Protein AF-A0AAW1TSX9-F1 (afdb_monomer_lite)

Foldseek 3Di:
DDPDDDDDPPVVVVVVVVVVVVVVVVVVVVVVVVVVVVVVVVVVVVLVPDPVSVVVVVQVVLCVQQNHPPPDDPVRSVVSVVVVVVVVVVVVVVVVVVVVVVVVVVVVVVVVVVVVVVVVVVVCCCVVPVVVVVVVVVVVVVVVVVVVVVVVLVVVLVVLVVVVVVVVVVVVVVVVVVVVVVVVVVVVVVVVVVVVVVVVVVVVVVVVVVVVVVVVVVVVVVVVVVVVVVVVVVVVVVVVVVVVVVVVVCVVVPVDDDDDDDDDDDDDDDDDDDDDDDDDDDDDDVVVVVVVVVVVLCVVLVPPDPVVSVVSVVVVVVVVVVVVVVVVVVVVVVVVVVVVVVVVVVVVVVVVVVVVVVVVVVVVVVVVVVVVVVVVVVVVVVVVVVVVVVVVLVVVLVVLVVVLVCLVDVPDDDDDDVVVSVVVNVVSVVVNVVSVPPDPDPPPDDPPDPDPLPPDPPVVSVSPVPDDDPPPDDDDDDPDDDDPPPDPPPVRVVVVVVVVVVVVVVVPPPPDDDDDDD

pLDDT: mean 78.04, std 20.63, range [27.72, 98.5]

Secondary structure (DSSP, 8-state):
------PPPHHHHHHHHHHHHHHHHHHHHHHHHHHHHHHHHHHHHHHHH-HHHHHHHHHHHHHHHHS--TTS-HHHHHHHHHHHHHHHHHHHHHHHHHHHHHHHHHHHHHHHHHHHHHHHHHHHHIIIIIHHHHHHHHHHHHHHHHHHHHHHHHHHHHHHHHHHHHHHHHHHHHHHHHHHHHHHHHHHHHHHHHHHHHHHHHHHHHHHHHHHHHHHHHHHHHHHHHHHHHHHHHHHHHHHHHHHHHHHHHHHH-SS-----------------------------HHHHHHHHHHHHHHHHT-SSHHHHHHHHHHHHHHHHHHHHHHHHHHHHHHHHHHHHHHHHHHHHHHHHHHHHHHHHHHHHHHHHHHHHHHHHHHHHHHHHHHHHHHHHHHHHHHHHHHHHHHH--SS---S-HHHHHHHHHHHHHHHHHHH-S--------------GGGS-HHHHHHHTTSPP---------S-------PPPHHHHHHHHHHHHHHHHGGG----PPPPP-

Radius of gyration: 81.29 Å; chains: 1; bounding box: 162×126×247 Å

Organism: NCBI:txid420089

Structure (mmCIF, N/CA/C/O backbone):
data_AF-A0AAW1TSX9-F1
#
_entry.id   AF-A0AAW1TSX9-F1
#
loop_
_atom_site.group_PDB
_atom_site.id
_atom_site.type_symbol
_atom_site.label_atom_id
_atom_site.label_alt_id
_atom_site.label_comp_id
_atom_site.label_asym_id
_atom_site.label_entity_id
_atom_site.label_seq_id
_atom_site.pdbx_PDB_ins_code
_atom_site.Cartn_x
_atom_site.Cartn_y
_atom_site.Cartn_z
_atom_site.occupancy
_atom_site.B_iso_or_equiv
_atom_site.auth_seq_id
_atom_site.auth_comp_id
_atom_site.auth_asym_id
_atom_site.auth_atom_id
_atom_site.pdbx_PDB_model_num
ATOM 1 N N . MET A 1 1 ? -11.977 14.964 -126.452 1.00 47.31 1 MET A N 1
ATOM 2 C CA . MET A 1 1 ? -11.353 14.304 -127.616 1.00 47.31 1 MET A CA 1
ATOM 3 C C . MET A 1 1 ? -9.961 14.885 -127.794 1.00 47.31 1 MET A C 1
ATOM 5 O O . MET A 1 1 ? -9.863 16.096 -127.912 1.00 47.31 1 MET A O 1
ATOM 9 N N . TYR A 1 2 ? -8.956 14.005 -127.792 1.00 40.38 2 TYR A N 1
ATOM 10 C CA . TYR A 1 2 ? -7.554 14.206 -128.182 1.00 40.38 2 TYR A CA 1
ATOM 11 C C . TYR A 1 2 ? -6.726 15.234 -127.390 1.00 40.38 2 TYR A C 1
ATOM 13 O O . TYR A 1 2 ? -6.678 16.413 -127.726 1.00 40.38 2 TYR A O 1
ATOM 21 N N . GLU A 1 3 ? -5.982 14.737 -126.390 1.00 46.03 3 GLU A N 1
ATOM 22 C CA . GLU A 1 3 ? -4.693 15.325 -126.006 1.00 46.03 3 GLU A CA 1
ATOM 23 C C . GLU A 1 3 ? -3.787 15.299 -127.240 1.00 46.03 3 GLU A C 1
ATOM 25 O O . GLU A 1 3 ? -3.308 14.254 -127.685 1.00 46.03 3 GLU A O 1
ATOM 30 N N . ILE A 1 4 ? -3.629 16.470 -127.848 1.00 45.50 4 ILE A N 1
ATOM 31 C CA . ILE A 1 4 ? -2.701 16.697 -128.945 1.00 45.50 4 ILE A CA 1
ATOM 32 C C . ILE A 1 4 ? -1.295 16.589 -128.355 1.00 45.50 4 ILE A C 1
ATOM 34 O O . ILE A 1 4 ? -0.841 17.465 -127.621 1.00 45.50 4 ILE A O 1
ATOM 38 N N . VAL A 1 5 ? -0.627 15.480 -128.675 1.00 52.81 5 VAL A N 1
ATOM 39 C CA . VAL A 1 5 ? 0.797 15.242 -128.433 1.00 52.81 5 VAL A CA 1
ATOM 40 C C . VAL A 1 5 ? 1.583 16.402 -129.044 1.00 52.81 5 VAL A C 1
ATOM 42 O O . VAL A 1 5 ? 1.696 16.536 -130.263 1.00 52.81 5 VAL A O 1
ATOM 45 N N . SER A 1 6 ? 2.082 17.269 -128.166 1.00 47.72 6 SER A N 1
ATOM 46 C CA . SER A 1 6 ? 2.970 18.381 -128.486 1.00 47.72 6 SER A CA 1
ATOM 47 C C . SER A 1 6 ? 4.222 17.849 -129.189 1.00 47.72 6 SER A C 1
ATOM 49 O O . SER A 1 6 ? 5.030 17.133 -128.595 1.00 47.72 6 SER A O 1
ATOM 51 N N . LEU A 1 7 ? 4.366 18.166 -130.479 1.00 53.38 7 LEU A N 1
ATOM 52 C CA . LEU A 1 7 ? 5.596 17.922 -131.225 1.00 53.38 7 LEU A CA 1
ATOM 53 C C . LEU A 1 7 ? 6.736 18.738 -130.592 1.00 53.38 7 LEU A C 1
ATOM 55 O O . LEU A 1 7 ? 6.620 19.962 -130.504 1.00 53.38 7 LEU A O 1
ATOM 59 N N . PRO A 1 8 ? 7.859 18.107 -130.206 1.00 55.44 8 PRO A N 1
ATOM 60 C CA . PRO A 1 8 ? 8.970 18.815 -129.592 1.00 55.44 8 PRO A CA 1
ATOM 61 C C . PRO A 1 8 ? 9.571 19.832 -130.570 1.00 55.44 8 PRO A C 1
ATOM 63 O O . PRO A 1 8 ? 9.953 19.505 -131.699 1.00 55.44 8 PRO A O 1
ATOM 66 N N . HIS A 1 9 ? 9.647 21.086 -130.122 1.00 54.00 9 HIS A N 1
ATOM 67 C CA . HIS A 1 9 ? 10.232 22.206 -130.852 1.00 54.00 9 HIS A CA 1
ATOM 68 C C . HIS A 1 9 ? 11.689 21.909 -131.266 1.00 54.00 9 HIS A C 1
ATOM 70 O O . HIS A 1 9 ? 12.413 21.176 -130.595 1.00 54.00 9 HIS A O 1
ATOM 76 N N . LYS A 1 10 ? 12.145 22.516 -132.372 1.00 61.00 10 LYS A N 1
ATOM 77 C CA . LYS A 1 10 ? 13.435 22.283 -133.069 1.00 61.00 10 LYS A CA 1
ATOM 78 C C . LYS A 1 10 ? 14.688 22.226 -132.164 1.00 61.00 10 LYS A C 1
ATOM 80 O O . LYS A 1 10 ? 15.669 21.595 -132.543 1.00 61.00 10 LYS A O 1
ATOM 85 N N . GLY A 1 11 ? 14.650 22.839 -130.978 1.00 68.25 11 GLY A N 1
ATOM 86 C CA . GLY A 1 11 ? 15.717 22.771 -129.972 1.00 68.25 11 GLY A CA 1
ATOM 87 C C . GLY A 1 11 ? 15.857 21.412 -129.268 1.00 68.25 11 GLY A C 1
ATOM 88 O O . GLY A 1 11 ? 16.977 20.957 -129.065 1.00 68.25 11 GLY A O 1
ATOM 89 N N . GLN A 1 12 ? 14.757 20.710 -128.969 1.00 67.88 12 GLN A N 1
ATOM 90 C CA . GLN A 1 12 ? 14.798 19.429 -128.238 1.00 67.88 12 GLN A CA 1
ATOM 91 C C . GLN A 1 12 ? 15.429 18.294 -129.054 1.00 67.88 12 GLN A C 1
ATOM 93 O O . GLN A 1 12 ? 16.155 17.472 -128.507 1.00 67.88 12 GLN A O 1
ATOM 98 N N . ARG A 1 13 ? 15.224 18.270 -130.379 1.00 73.25 13 ARG A N 1
ATOM 99 C CA . ARG A 1 13 ? 15.882 17.282 -131.255 1.00 73.25 13 ARG A CA 1
ATOM 100 C C . ARG A 1 13 ? 17.396 17.468 -131.325 1.00 73.25 13 ARG A C 1
ATOM 102 O O . ARG A 1 13 ? 18.113 16.487 -131.479 1.00 73.25 13 ARG A O 1
ATOM 109 N N . LYS A 1 14 ? 17.872 18.714 -131.236 1.00 77.38 14 LYS A N 1
ATOM 110 C CA . LYS A 1 14 ? 19.305 19.012 -131.268 1.00 77.38 14 LYS A CA 1
ATOM 111 C C . LYS A 1 14 ? 19.983 18.599 -129.959 1.00 77.38 14 LYS A C 1
ATOM 113 O O . LYS A 1 14 ? 21.019 17.953 -130.023 1.00 77.38 14 LYS A O 1
ATOM 118 N N . ALA A 1 15 ? 19.347 18.880 -128.820 1.00 77.69 15 ALA A N 1
ATOM 119 C CA . ALA A 1 15 ? 19.836 18.457 -127.507 1.00 77.69 15 ALA A CA 1
ATOM 120 C C . ALA A 1 15 ? 19.962 16.926 -127.403 1.00 77.69 15 ALA A C 1
ATOM 122 O O . ALA A 1 15 ? 21.032 16.429 -127.090 1.00 77.69 15 ALA A O 1
ATOM 123 N N . LEU A 1 16 ? 18.926 16.170 -127.797 1.00 80.38 16 LEU A N 1
ATOM 124 C CA . LEU A 1 16 ? 18.980 14.700 -127.764 1.00 80.38 16 LEU A CA 1
ATOM 125 C C . LEU A 1 16 ? 20.085 14.114 -128.659 1.00 80.38 16 LEU A C 1
ATOM 127 O O . LEU A 1 16 ? 20.681 13.098 -128.319 1.00 80.38 16 LEU A O 1
ATOM 131 N N . PHE A 1 17 ? 20.362 14.731 -129.812 1.00 83.44 17 PHE A N 1
ATOM 132 C CA . PHE A 1 17 ? 21.448 14.275 -130.679 1.00 83.44 17 PHE A CA 1
ATOM 133 C C . PHE A 1 17 ? 22.825 14.573 -130.077 1.00 83.44 17 PHE A C 1
ATOM 135 O O . PHE A 1 17 ? 23.704 13.717 -130.147 1.00 83.44 17 PHE A O 1
ATOM 142 N N . GLU A 1 18 ? 23.004 15.758 -129.485 1.00 84.12 18 GLU A N 1
ATOM 143 C CA . GLU A 1 18 ? 24.233 16.126 -128.772 1.00 84.12 18 GLU A CA 1
ATOM 144 C C . GLU A 1 18 ? 24.478 15.200 -127.571 1.00 84.12 18 GLU A C 1
ATOM 146 O O . GLU A 1 18 ? 25.599 14.716 -127.417 1.00 84.12 18 GLU A O 1
ATOM 151 N N . ASP A 1 19 ? 23.437 14.852 -126.809 1.00 81.75 19 ASP A N 1
ATOM 152 C CA . ASP A 1 19 ? 23.527 13.895 -125.700 1.00 81.75 19 ASP A CA 1
ATOM 153 C C . ASP A 1 19 ? 23.938 12.494 -126.190 1.00 81.75 19 ASP A C 1
ATOM 155 O O . ASP A 1 19 ? 24.867 11.898 -125.647 1.00 81.75 19 ASP A O 1
ATOM 159 N N . CYS A 1 20 ? 23.337 11.983 -127.274 1.00 84.69 20 CYS A N 1
ATOM 160 C CA . CYS A 1 20 ? 23.732 10.690 -127.851 1.00 84.69 20 CYS A CA 1
ATOM 161 C C . CYS A 1 20 ? 25.162 10.688 -128.429 1.00 84.69 20 CYS A C 1
ATOM 163 O O . CYS A 1 20 ? 25.850 9.664 -128.394 1.00 84.69 20 CYS A O 1
ATOM 165 N N . GLU A 1 21 ? 25.621 11.802 -129.008 1.00 86.12 21 GLU A N 1
ATOM 166 C CA . GLU A 1 21 ? 27.004 11.969 -129.483 1.00 86.12 21 GLU A CA 1
ATOM 167 C C . GLU A 1 21 ? 27.995 11.990 -128.312 1.00 86.12 21 GLU A C 1
ATOM 169 O O . GLU A 1 21 ? 29.041 11.337 -128.380 1.00 86.12 21 GLU A O 1
ATOM 174 N N . ALA A 1 22 ? 27.654 12.706 -127.237 1.00 86.19 22 ALA A N 1
ATOM 175 C CA . ALA A 1 22 ? 28.446 12.768 -126.017 1.00 86.19 22 ALA A CA 1
ATOM 176 C C . ALA A 1 22 ? 28.540 11.391 -125.344 1.00 86.19 22 ALA A C 1
ATOM 178 O O . ALA A 1 22 ? 29.639 10.953 -125.006 1.00 86.19 22 ALA A O 1
ATOM 179 N N . GLU A 1 23 ? 27.426 10.665 -125.240 1.00 87.12 23 GLU A N 1
ATOM 180 C CA . GLU A 1 23 ? 27.381 9.317 -124.668 1.00 87.12 23 GLU A CA 1
ATOM 181 C C . GLU A 1 23 ? 28.202 8.319 -125.500 1.00 87.12 23 GLU A C 1
ATOM 183 O O . GLU A 1 23 ? 28.968 7.520 -124.961 1.00 87.12 23 GLU A O 1
ATOM 188 N N . ARG A 1 24 ? 28.153 8.411 -126.836 1.00 87.50 24 ARG A N 1
ATOM 189 C CA . ARG A 1 24 ? 28.994 7.573 -127.706 1.00 87.50 24 ARG A CA 1
ATOM 190 C C . ARG A 1 24 ? 30.485 7.854 -127.510 1.00 87.50 24 ARG A C 1
ATOM 192 O O . ARG A 1 24 ? 31.274 6.909 -127.483 1.00 87.50 24 ARG A O 1
ATOM 199 N N . LYS A 1 25 ? 30.881 9.126 -127.389 1.00 88.81 25 LYS A N 1
ATOM 200 C CA . LYS A 1 25 ? 32.280 9.501 -127.117 1.00 88.81 25 LYS A CA 1
ATOM 201 C C . LYS A 1 25 ? 32.730 9.002 -125.744 1.00 88.81 25 LYS A C 1
ATOM 203 O O . LYS A 1 25 ? 33.789 8.384 -125.669 1.00 88.81 25 LYS A O 1
ATOM 208 N N . ALA A 1 26 ? 31.899 9.157 -124.712 1.00 88.81 26 ALA A N 1
ATOM 209 C CA . ALA A 1 26 ? 32.169 8.633 -123.374 1.00 88.81 26 ALA A CA 1
ATOM 210 C C . ALA A 1 26 ? 32.378 7.107 -123.386 1.00 88.81 26 ALA A C 1
ATOM 212 O O . ALA A 1 26 ? 33.369 6.618 -122.846 1.00 88.81 26 ALA A O 1
ATOM 213 N N . ASN A 1 27 ? 31.528 6.365 -124.102 1.00 89.25 27 ASN A N 1
ATOM 214 C CA . ASN A 1 27 ? 31.657 4.910 -124.225 1.00 89.25 27 ASN A CA 1
ATOM 215 C C . ASN A 1 27 ? 32.949 4.489 -124.952 1.00 89.25 27 ASN A C 1
ATOM 217 O O . ASN A 1 27 ? 33.590 3.510 -124.574 1.00 89.25 27 ASN A O 1
ATOM 221 N N . ILE A 1 28 ? 33.370 5.220 -125.992 1.00 91.94 28 ILE A N 1
ATOM 222 C CA . ILE A 1 28 ? 34.638 4.946 -126.695 1.00 91.94 28 ILE A CA 1
ATOM 223 C C . ILE A 1 28 ? 35.838 5.197 -125.772 1.00 91.94 28 ILE A C 1
ATOM 225 O O . ILE A 1 28 ? 36.787 4.406 -125.758 1.00 91.94 28 ILE A O 1
ATOM 229 N N . GLU A 1 29 ? 35.801 6.276 -124.991 1.00 91.56 29 GLU A N 1
ATOM 230 C CA . GLU A 1 29 ? 36.834 6.581 -124.000 1.00 91.56 29 GLU A CA 1
ATOM 231 C C . GLU A 1 29 ? 36.897 5.520 -122.895 1.00 91.56 29 GLU A C 1
ATOM 233 O O . GLU A 1 29 ? 37.992 5.093 -122.522 1.00 91.56 29 GLU A O 1
ATOM 238 N N . GLU A 1 30 ? 35.749 5.036 -122.417 1.00 92.44 30 GLU A N 1
ATOM 239 C CA . GLU A 1 30 ? 35.667 3.974 -121.412 1.00 92.44 30 GLU A CA 1
ATOM 240 C C . GLU A 1 30 ? 36.231 2.648 -121.935 1.00 92.44 30 GLU A C 1
ATOM 242 O O . GLU A 1 30 ? 37.080 2.038 -121.285 1.00 92.44 30 GLU A O 1
ATOM 247 N N . ILE A 1 31 ? 35.881 2.247 -123.162 1.00 90.81 31 ILE A N 1
ATOM 248 C CA . ILE A 1 31 ? 36.465 1.059 -123.806 1.00 90.81 31 ILE A CA 1
ATOM 249 C C . ILE A 1 31 ? 37.990 1.200 -123.945 1.00 90.81 31 ILE A C 1
ATOM 251 O O . ILE A 1 31 ? 38.724 0.224 -123.777 1.00 90.81 31 ILE A O 1
ATOM 255 N N . SER A 1 32 ? 38.492 2.401 -124.245 1.00 89.38 32 SER A N 1
ATOM 256 C CA . SER A 1 32 ? 39.934 2.662 -124.342 1.00 89.38 32 SER A CA 1
ATOM 257 C C . SER A 1 32 ? 40.638 2.547 -122.985 1.00 89.38 32 SER A C 1
ATOM 259 O O . SER A 1 32 ? 41.716 1.954 -122.904 1.00 89.38 32 SER A O 1
ATOM 261 N N . LYS A 1 33 ? 40.017 3.041 -121.904 1.00 92.06 33 LYS A N 1
ATOM 262 C CA . LYS A 1 33 ? 40.515 2.862 -120.529 1.00 92.06 33 LYS A CA 1
ATOM 263 C C . LYS A 1 33 ? 40.546 1.388 -120.131 1.00 92.06 33 LYS A C 1
ATOM 265 O O . LYS A 1 33 ? 41.601 0.901 -119.737 1.00 92.06 33 LYS A O 1
ATOM 270 N N . LEU A 1 34 ? 39.446 0.662 -120.342 1.00 92.19 34 LEU A N 1
ATOM 271 C CA . LEU A 1 34 ? 39.353 -0.763 -120.015 1.00 92.19 34 LEU A CA 1
ATOM 272 C C . LEU A 1 34 ? 40.391 -1.601 -120.773 1.00 92.19 34 LEU A C 1
ATOM 274 O O . LEU A 1 34 ? 40.961 -2.534 -120.214 1.00 92.19 34 LEU A O 1
ATOM 278 N N . LYS A 1 35 ? 40.692 -1.265 -122.035 1.00 91.81 35 LYS A N 1
ATOM 279 C CA . LYS A 1 35 ? 41.758 -1.939 -122.794 1.00 91.81 35 LYS A CA 1
ATOM 280 C C . LYS A 1 35 ? 43.146 -1.716 -122.188 1.00 91.81 35 LYS A C 1
ATOM 282 O O . LYS A 1 35 ? 43.913 -2.673 -122.142 1.00 91.81 35 LYS A O 1
ATOM 287 N N . LYS A 1 36 ? 43.456 -0.500 -121.719 1.00 93.00 36 LYS A N 1
ATOM 288 C CA . LYS A 1 36 ? 44.732 -0.197 -121.042 1.00 93.00 36 LYS A CA 1
ATOM 289 C C . LYS A 1 36 ? 44.860 -0.937 -119.711 1.00 93.00 36 LYS A C 1
ATOM 291 O O . LYS A 1 36 ? 45.875 -1.576 -119.463 1.00 93.00 36 LYS A O 1
ATOM 296 N N . GLU A 1 37 ? 43.806 -0.941 -118.900 1.00 93.44 37 GLU A N 1
ATOM 297 C CA . GLU A 1 37 ? 43.804 -1.690 -117.636 1.00 93.44 37 GLU A CA 1
ATOM 298 C C . GLU A 1 37 ? 44.013 -3.194 -117.865 1.00 93.44 37 GLU A C 1
ATOM 300 O O . GLU A 1 37 ? 44.774 -3.837 -117.144 1.00 93.44 37 GLU A O 1
ATOM 305 N N . ASN A 1 38 ? 43.404 -3.759 -118.913 1.00 87.62 38 ASN A N 1
ATOM 306 C CA . ASN A 1 38 ? 43.604 -5.166 -119.259 1.00 87.62 38 ASN A CA 1
ATOM 307 C C . ASN A 1 38 ? 45.055 -5.462 -119.675 1.00 87.62 38 ASN A C 1
ATOM 309 O O . ASN A 1 38 ? 45.604 -6.493 -119.290 1.00 87.62 38 ASN A O 1
ATOM 313 N N . THR A 1 39 ? 45.707 -4.564 -120.425 1.00 92.06 39 THR A N 1
ATOM 314 C CA . THR A 1 39 ? 47.128 -4.735 -120.772 1.00 92.06 39 THR A CA 1
ATOM 315 C C . THR A 1 39 ? 48.038 -4.644 -119.545 1.00 92.06 39 THR A C 1
ATOM 317 O O . THR A 1 39 ? 48.971 -5.441 -119.419 1.00 92.06 39 THR A O 1
ATOM 320 N N . ASP A 1 40 ? 47.739 -3.752 -118.600 1.00 88.06 40 ASP A N 1
ATOM 321 C CA . ASP A 1 40 ? 48.522 -3.587 -117.370 1.00 88.06 40 ASP A CA 1
ATOM 322 C C . ASP A 1 40 ? 48.376 -4.802 -116.435 1.00 88.06 40 ASP A C 1
ATOM 324 O O . ASP A 1 40 ? 49.360 -5.290 -115.866 1.00 88.06 40 ASP A O 1
ATOM 328 N N . LEU A 1 41 ? 47.163 -5.359 -116.325 1.00 87.56 41 LEU A N 1
ATOM 329 C CA . LEU A 1 41 ? 46.897 -6.578 -115.555 1.00 87.56 41 LEU A CA 1
ATOM 330 C C . LEU A 1 41 ? 47.593 -7.808 -116.147 1.00 87.56 41 LEU A C 1
ATOM 332 O O . LEU A 1 41 ? 48.155 -8.608 -115.397 1.00 87.56 41 LEU A O 1
ATOM 336 N N . VAL A 1 42 ? 47.601 -7.957 -117.475 1.00 86.00 42 VAL A N 1
ATOM 337 C CA . VAL A 1 42 ? 48.321 -9.051 -118.153 1.00 86.00 42 VAL A CA 1
ATOM 338 C C . VAL A 1 42 ? 49.828 -8.942 -117.915 1.00 86.00 42 VAL A C 1
ATOM 340 O O . VAL A 1 42 ? 50.475 -9.951 -117.628 1.00 86.00 42 VAL A O 1
ATOM 343 N N . THR A 1 43 ? 50.376 -7.725 -117.962 1.00 82.25 43 THR A N 1
ATOM 344 C CA . THR A 1 43 ? 51.794 -7.467 -117.665 1.00 82.25 43 THR A CA 1
ATOM 345 C C . THR A 1 43 ? 52.120 -7.846 -116.219 1.00 82.25 43 THR A C 1
ATOM 347 O O . THR A 1 43 ? 53.035 -8.630 -115.975 1.00 82.25 43 THR A O 1
ATOM 350 N N . SER A 1 44 ? 51.294 -7.404 -115.266 1.00 80.44 44 SER A N 1
ATOM 351 C CA . SER A 1 44 ? 51.448 -7.736 -113.844 1.00 80.44 44 SER A CA 1
ATOM 352 C C . SER A 1 44 ? 51.375 -9.249 -113.595 1.00 80.44 44 SER A C 1
ATOM 354 O O . SER A 1 44 ? 52.194 -9.808 -112.871 1.00 80.44 44 SER A O 1
ATOM 356 N N . LEU A 1 45 ? 50.427 -9.959 -114.217 1.00 79.12 45 LEU A N 1
ATOM 357 C CA . LEU A 1 45 ? 50.308 -11.416 -114.078 1.00 79.12 45 LEU A CA 1
ATOM 358 C C . LEU A 1 45 ? 51.533 -12.162 -114.616 1.00 79.12 45 LEU A C 1
ATOM 360 O O . LEU A 1 45 ? 51.960 -13.150 -114.012 1.00 79.12 45 LEU A O 1
ATOM 364 N N . HIS A 1 46 ? 52.117 -11.690 -115.719 1.00 77.06 46 HIS A N 1
ATOM 365 C CA . HIS A 1 46 ? 53.346 -12.269 -116.251 1.00 77.06 46 HIS A CA 1
ATOM 366 C C . HIS A 1 46 ? 54.523 -12.089 -115.277 1.00 77.06 46 HIS A C 1
ATOM 368 O O . HIS A 1 46 ? 55.268 -13.044 -115.034 1.00 77.06 46 HIS A O 1
ATOM 374 N N . GLU A 1 47 ? 54.624 -10.920 -114.638 1.00 73.38 47 GLU A N 1
ATOM 375 C CA . GLU A 1 47 ? 55.618 -10.646 -113.594 1.00 73.38 47 GLU A CA 1
ATOM 376 C C . GLU A 1 47 ? 55.458 -11.559 -112.365 1.00 73.38 47 GLU A C 1
ATOM 378 O O . GLU A 1 47 ? 56.454 -12.007 -111.814 1.00 73.38 47 GLU A O 1
ATOM 383 N N . TYR A 1 48 ? 54.245 -11.928 -111.941 1.00 67.94 48 TYR A N 1
ATOM 384 C CA . TYR A 1 48 ? 54.069 -12.839 -110.793 1.00 67.94 48 TYR A CA 1
ATOM 385 C C . TYR A 1 48 ? 54.219 -14.332 -111.140 1.00 67.94 48 TYR A C 1
ATOM 387 O O . TYR A 1 48 ? 54.537 -15.146 -110.263 1.00 67.94 48 TYR A O 1
ATOM 395 N N . SER A 1 49 ? 53.977 -14.717 -112.398 1.00 69.25 49 SER A N 1
ATOM 396 C CA . SER A 1 49 ? 53.956 -16.125 -112.818 1.00 69.25 49 SER A CA 1
ATOM 397 C C . SER A 1 49 ? 55.340 -16.698 -113.143 1.00 69.25 49 SER A C 1
ATOM 399 O O . SER A 1 49 ? 55.509 -17.920 -113.096 1.00 69.25 49 SER A O 1
ATOM 401 N N . SER A 1 50 ? 56.334 -15.867 -113.469 1.00 70.81 50 SER A N 1
ATOM 402 C CA . SER A 1 50 ? 57.671 -16.349 -113.834 1.00 70.81 50 SER A CA 1
ATOM 403 C C . SER A 1 50 ? 58.499 -16.771 -112.609 1.00 70.81 50 SER A C 1
ATOM 405 O O . SER A 1 50 ? 58.572 -16.064 -111.603 1.00 70.81 50 SER A O 1
ATOM 407 N N . SER A 1 51 ? 59.176 -17.924 -112.683 1.00 66.06 51 SER A N 1
ATOM 408 C CA . SER A 1 51 ? 60.044 -18.415 -111.596 1.00 66.06 51 SER A CA 1
ATOM 409 C C . SER A 1 51 ? 61.255 -17.507 -111.344 1.00 66.06 51 SER A C 1
ATOM 411 O O . SER A 1 51 ? 61.748 -17.453 -110.219 1.00 66.06 51 SER A O 1
ATOM 413 N N . THR A 1 52 ? 61.715 -16.773 -112.362 1.00 66.81 52 THR A N 1
ATOM 414 C CA . THR A 1 52 ? 62.790 -15.777 -112.231 1.00 66.81 52 THR A CA 1
ATOM 415 C C . THR A 1 52 ? 62.328 -14.562 -111.433 1.00 66.81 52 THR A C 1
ATOM 417 O O . THR A 1 52 ? 63.028 -14.107 -110.534 1.00 66.81 52 THR A O 1
ATOM 420 N N . ALA A 1 53 ? 61.092 -14.116 -111.651 1.00 63.06 53 ALA A N 1
ATOM 421 C CA . ALA A 1 53 ? 60.529 -12.985 -110.931 1.00 63.06 53 ALA A CA 1
ATOM 422 C C . ALA A 1 53 ? 60.290 -13.285 -109.441 1.00 63.06 53 ALA A C 1
ATOM 424 O O . ALA A 1 53 ? 60.457 -12.408 -108.598 1.00 63.06 53 ALA A O 1
ATOM 425 N N . LYS A 1 54 ? 59.983 -14.537 -109.070 1.00 67.75 54 LYS A N 1
ATOM 426 C CA . LYS A 1 54 ? 59.916 -14.947 -107.652 1.00 67.75 54 LYS A CA 1
ATOM 427 C C . LYS A 1 54 ? 61.263 -14.803 -106.937 1.00 67.75 54 LYS A C 1
ATOM 429 O O . LYS A 1 54 ? 61.282 -14.359 -105.787 1.00 67.75 54 LYS A O 1
ATOM 434 N N . LEU A 1 55 ? 62.363 -15.156 -107.605 1.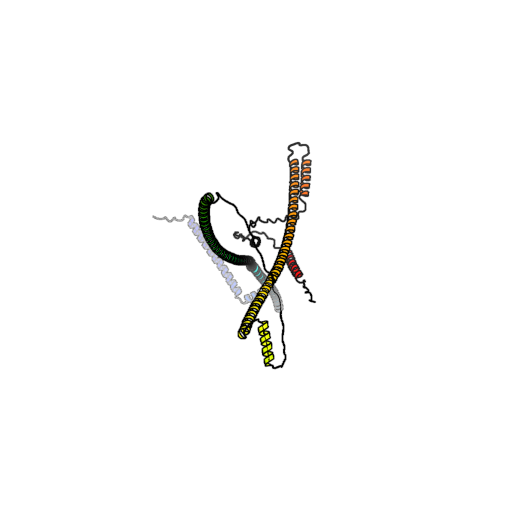00 68.38 55 LEU A N 1
ATOM 435 C CA . LEU A 1 55 ? 63.714 -14.981 -107.067 1.00 68.38 55 LEU A CA 1
ATOM 436 C C . LEU A 1 55 ? 64.081 -13.498 -106.978 1.00 68.38 55 LEU A C 1
ATOM 438 O O . LEU A 1 55 ? 64.583 -13.074 -105.942 1.00 68.38 55 LEU A O 1
ATOM 442 N N . ASP A 1 56 ? 63.730 -12.689 -107.979 1.00 66.62 56 ASP A N 1
ATOM 443 C CA . ASP A 1 56 ? 63.943 -11.236 -107.937 1.00 66.62 56 ASP A CA 1
ATOM 444 C C . ASP A 1 56 ? 63.142 -10.559 -106.817 1.00 66.62 56 ASP A C 1
ATOM 446 O O . ASP A 1 56 ? 63.647 -9.668 -106.137 1.00 66.62 56 ASP A O 1
ATOM 450 N N . ILE A 1 57 ? 61.910 -11.004 -106.551 1.00 68.62 57 ILE A N 1
ATOM 451 C CA . ILE A 1 57 ? 61.103 -10.506 -105.427 1.00 68.62 57 ILE A CA 1
ATOM 452 C C . ILE A 1 57 ? 61.760 -10.860 -104.086 1.00 68.62 57 ILE A C 1
ATOM 454 O O . ILE A 1 57 ? 61.755 -10.043 -103.163 1.00 68.62 57 ILE A O 1
ATOM 458 N N . GLN A 1 58 ? 62.320 -12.063 -103.948 1.00 71.75 58 GLN A N 1
ATOM 459 C CA . GLN A 1 58 ? 63.053 -12.453 -102.741 1.00 71.75 58 GLN A CA 1
ATOM 460 C C . GLN A 1 58 ? 64.365 -11.674 -102.604 1.00 71.75 58 GLN A C 1
ATOM 462 O O . GLN A 1 58 ? 64.650 -11.171 -101.519 1.00 71.75 58 GLN A O 1
ATOM 467 N N . LYS A 1 59 ? 65.103 -11.482 -103.702 1.00 71.62 59 LYS A N 1
ATOM 468 C CA . LYS A 1 59 ? 66.325 -10.675 -103.749 1.00 71.62 59 LYS A CA 1
ATOM 469 C C . LYS A 1 59 ? 66.048 -9.233 -103.329 1.00 71.62 59 LYS A C 1
ATOM 471 O O . LYS A 1 59 ? 66.695 -8.754 -102.409 1.00 71.62 59 LYS A O 1
ATOM 476 N N . ARG A 1 60 ? 65.006 -8.591 -103.873 1.00 72.94 60 ARG A N 1
ATOM 477 C CA . ARG A 1 60 ? 64.576 -7.236 -103.472 1.00 72.94 60 ARG A CA 1
ATOM 478 C C . ARG A 1 60 ? 64.201 -7.146 -101.992 1.00 72.94 60 ARG A C 1
ATOM 480 O O . ARG A 1 60 ? 64.481 -6.140 -101.350 1.00 72.94 60 ARG A O 1
ATOM 487 N N . LYS A 1 61 ? 63.573 -8.184 -101.425 1.00 75.31 61 LYS A N 1
ATOM 488 C CA . LYS A 1 61 ? 63.255 -8.235 -99.985 1.00 75.31 61 LYS A CA 1
ATOM 489 C C . LYS A 1 61 ? 64.513 -8.333 -99.123 1.00 75.31 61 LYS A C 1
ATOM 491 O O . LYS A 1 61 ? 64.567 -7.694 -98.078 1.00 75.31 61 LYS A O 1
ATOM 496 N N . ILE A 1 62 ? 65.508 -9.105 -99.554 1.00 74.44 62 ILE A N 1
ATOM 497 C CA . ILE A 1 62 ? 66.796 -9.219 -98.858 1.00 74.44 62 ILE A CA 1
ATOM 498 C C . ILE A 1 62 ? 67.595 -7.917 -99.022 1.00 74.44 62 ILE A C 1
ATOM 500 O O . ILE A 1 62 ? 68.119 -7.408 -98.039 1.00 74.44 62 ILE A O 1
ATOM 504 N N . GLU A 1 63 ? 67.605 -7.309 -100.209 1.00 75.81 63 GLU A N 1
ATOM 505 C CA . GLU A 1 63 ? 68.242 -6.009 -100.469 1.00 75.81 63 GLU A CA 1
ATOM 506 C C . GLU A 1 63 ? 67.611 -4.872 -99.664 1.00 75.81 63 GLU A C 1
ATOM 508 O O . GLU A 1 63 ? 68.320 -4.007 -99.160 1.00 75.81 63 GLU A O 1
ATOM 513 N N . PHE A 1 64 ? 66.288 -4.880 -99.482 1.00 75.19 64 PHE A N 1
ATOM 514 C CA . PHE A 1 64 ? 65.604 -3.909 -98.626 1.00 75.19 64 PHE A CA 1
ATOM 515 C C . PHE A 1 64 ? 66.059 -4.005 -97.166 1.00 75.19 64 PHE A C 1
ATOM 517 O O . PHE A 1 64 ? 66.130 -3.003 -96.458 1.00 75.19 64 PHE A O 1
ATOM 524 N N . LEU A 1 65 ? 66.360 -5.219 -96.714 1.00 72.38 65 LEU A N 1
ATOM 525 C CA . LEU A 1 65 ? 66.822 -5.471 -95.362 1.00 72.38 65 LEU A CA 1
ATOM 526 C C . LEU A 1 65 ? 68.309 -5.111 -95.219 1.00 72.38 65 LEU A C 1
ATOM 528 O O . LEU A 1 65 ? 68.674 -4.407 -94.287 1.00 72.38 65 LEU A O 1
ATOM 532 N N . ILE A 1 66 ? 69.162 -5.522 -96.155 1.00 72.19 66 ILE A N 1
ATOM 533 C CA . ILE A 1 66 ? 70.626 -5.595 -95.984 1.00 72.19 66 ILE A CA 1
ATOM 534 C C . ILE A 1 66 ? 71.419 -4.618 -96.864 1.00 72.19 66 ILE A C 1
ATOM 536 O O . ILE A 1 66 ? 72.635 -4.459 -96.695 1.00 72.19 66 ILE A O 1
ATOM 540 N N . GLY A 1 67 ? 70.749 -3.937 -97.790 1.00 73.81 67 GLY A N 1
ATOM 541 C CA . GLY A 1 67 ? 71.370 -3.159 -98.859 1.00 73.81 67 GLY A CA 1
ATOM 542 C C . GLY A 1 67 ? 71.784 -4.025 -100.060 1.00 73.81 67 GLY A C 1
ATOM 543 O O . GLY A 1 67 ? 71.535 -5.232 -100.063 1.00 73.81 67 GLY A O 1
ATOM 544 N N . PRO A 1 68 ? 72.419 -3.430 -101.088 1.00 75.31 68 PRO A N 1
ATOM 545 C CA . PRO A 1 68 ? 72.762 -4.120 -102.335 1.00 75.31 68 PRO A CA 1
ATOM 546 C C . PRO A 1 68 ? 73.587 -5.399 -102.109 1.00 75.31 68 PRO A C 1
ATOM 548 O O . PRO A 1 68 ? 74.578 -5.378 -101.375 1.00 75.31 68 PRO A O 1
ATOM 551 N N . ILE A 1 69 ? 73.179 -6.504 -102.747 1.00 67.06 69 ILE A N 1
ATOM 552 C CA . ILE A 1 69 ? 73.791 -7.842 -102.590 1.00 67.06 69 ILE A CA 1
ATOM 553 C C . ILE A 1 69 ? 74.970 -8.056 -103.559 1.00 67.06 69 ILE A C 1
ATOM 555 O O . ILE A 1 69 ? 75.781 -8.950 -103.354 1.00 67.06 69 ILE A O 1
ATOM 559 N N . GLU A 1 70 ? 75.106 -7.218 -104.591 1.00 64.81 70 GLU A N 1
ATOM 560 C CA . GLU A 1 70 ? 76.021 -7.435 -105.728 1.00 64.81 70 GLU A CA 1
ATOM 561 C C . GLU A 1 70 ? 77.515 -7.505 -105.366 1.00 64.81 70 GLU A C 1
ATOM 563 O O . GLU A 1 70 ? 78.289 -8.056 -106.141 1.00 64.81 70 GLU A O 1
ATOM 568 N N . ASN A 1 71 ? 77.910 -7.022 -104.182 1.00 65.19 71 ASN A N 1
ATOM 569 C CA . ASN A 1 71 ? 79.310 -6.955 -103.745 1.00 65.19 71 ASN A CA 1
ATOM 570 C C . ASN A 1 71 ? 79.617 -7.761 -102.468 1.00 65.19 71 ASN A C 1
ATOM 572 O O . ASN A 1 71 ? 80.703 -7.600 -101.918 1.00 65.19 71 ASN A O 1
ATOM 576 N N . LYS A 1 72 ? 78.673 -8.566 -101.960 1.00 71.25 72 LYS A N 1
ATOM 577 C CA . LYS A 1 72 ? 78.818 -9.285 -100.679 1.00 71.25 72 LYS A CA 1
ATOM 578 C C . LYS A 1 72 ? 78.946 -10.788 -100.906 1.00 71.25 72 LYS A C 1
ATOM 580 O O . LYS A 1 72 ? 78.202 -11.355 -101.708 1.00 71.25 72 LYS A O 1
ATOM 585 N N . GLU A 1 73 ? 79.851 -11.446 -100.182 1.00 73.44 73 GLU A N 1
ATOM 586 C CA . GLU A 1 73 ? 79.943 -12.911 -100.203 1.00 73.44 73 GLU A CA 1
ATOM 587 C C . GLU A 1 73 ? 78.720 -13.525 -99.495 1.00 73.44 73 GLU A C 1
ATOM 589 O O . GLU A 1 73 ? 78.159 -12.939 -98.567 1.00 73.44 73 GLU A O 1
ATOM 594 N N . GLY A 1 74 ? 78.276 -14.715 -99.917 1.00 75.19 74 GLY A N 1
ATOM 595 C CA . GLY A 1 74 ? 77.093 -15.369 -99.339 1.00 75.19 74 GLY A CA 1
ATOM 596 C C . GLY A 1 74 ? 77.166 -15.549 -97.814 1.00 75.19 74 GLY A C 1
ATOM 597 O O . GLY A 1 74 ? 76.135 -15.472 -97.146 1.00 75.19 74 GLY A O 1
ATOM 598 N N . GLY A 1 75 ? 78.376 -15.716 -97.263 1.00 81.62 75 GLY A N 1
ATOM 599 C CA . GLY A 1 75 ? 78.624 -15.743 -95.818 1.00 81.62 75 GLY A CA 1
ATOM 600 C C . GLY A 1 75 ? 78.349 -14.402 -95.128 1.00 81.62 75 GLY A C 1
ATOM 601 O O . GLY A 1 75 ? 77.648 -14.369 -94.122 1.00 81.62 75 GLY A O 1
ATOM 602 N N . GLU A 1 76 ? 78.792 -13.284 -95.707 1.00 80.56 76 GLU A N 1
ATOM 603 C CA . GLU A 1 76 ? 78.564 -11.935 -95.160 1.00 80.56 76 GLU A CA 1
ATOM 604 C C . GLU A 1 76 ? 77.078 -11.537 -95.196 1.00 80.56 76 GLU A C 1
ATOM 606 O O . GLU A 1 76 ? 76.567 -10.889 -94.280 1.00 80.56 76 GLU A O 1
ATOM 611 N N . VAL A 1 77 ? 76.352 -11.937 -96.250 1.00 81.88 77 VAL A N 1
ATOM 612 C CA . VAL A 1 77 ? 74.894 -11.732 -96.339 1.00 81.88 77 VAL A CA 1
ATOM 613 C C . VAL A 1 77 ? 74.170 -12.530 -95.253 1.00 81.88 77 VAL A C 1
ATOM 615 O O . VAL A 1 77 ? 73.223 -12.019 -94.654 1.00 81.88 77 VAL A O 1
ATOM 618 N N . HIS A 1 78 ? 74.619 -13.757 -94.976 1.00 83.62 78 HIS A N 1
ATOM 619 C CA . HIS A 1 78 ? 74.064 -14.586 -93.910 1.00 83.62 78 HIS A CA 1
ATOM 620 C C . HIS A 1 78 ? 74.303 -13.970 -92.526 1.00 83.62 78 HIS A C 1
ATOM 622 O O . HIS A 1 78 ? 73.343 -13.806 -91.777 1.00 83.62 78 HIS A O 1
ATOM 628 N N . GLU A 1 79 ? 75.528 -13.530 -92.224 1.00 86.69 79 GLU A N 1
ATOM 629 C CA . GLU A 1 79 ? 75.850 -12.864 -90.954 1.00 86.69 79 GLU A CA 1
ATOM 630 C C . GLU A 1 79 ? 75.031 -11.582 -90.744 1.00 86.69 79 GLU A C 1
ATOM 632 O O . GLU A 1 79 ? 74.547 -11.315 -89.643 1.00 86.69 79 GLU A O 1
ATOM 637 N N . LEU A 1 80 ? 74.815 -10.789 -91.799 1.00 85.69 80 LEU A N 1
ATOM 638 C CA . LEU A 1 80 ? 74.031 -9.560 -91.697 1.00 85.69 80 LEU A CA 1
ATOM 639 C C . LEU A 1 80 ? 72.521 -9.838 -91.549 1.00 85.69 80 LEU A C 1
ATOM 641 O O . LEU A 1 80 ? 71.846 -9.112 -90.814 1.00 85.69 80 LEU A O 1
ATOM 645 N N . LEU A 1 81 ? 71.993 -10.907 -92.164 1.00 86.00 81 LEU A N 1
ATOM 646 C CA . LEU A 1 81 ? 70.631 -11.400 -91.887 1.00 86.00 81 LEU A CA 1
ATOM 647 C C . LEU A 1 81 ? 70.508 -11.868 -90.435 1.00 86.00 81 LEU A C 1
ATOM 649 O O . LEU A 1 81 ? 69.514 -11.555 -89.777 1.00 86.00 81 LEU A O 1
ATOM 653 N N . ASP A 1 82 ? 71.518 -12.568 -89.924 1.00 90.00 82 ASP A N 1
ATOM 654 C CA . ASP A 1 82 ? 71.542 -13.079 -88.557 1.00 90.00 82 ASP A CA 1
ATOM 655 C C . ASP A 1 82 ? 71.594 -11.942 -87.531 1.00 90.00 82 ASP A C 1
ATOM 657 O O . ASP A 1 82 ? 70.821 -11.947 -86.572 1.00 90.00 82 ASP A O 1
ATOM 661 N N . LEU A 1 83 ? 72.415 -10.909 -87.751 1.00 89.75 83 LEU A N 1
ATOM 662 C CA . LEU A 1 83 ? 72.436 -9.704 -86.911 1.00 89.75 83 LEU A CA 1
ATOM 663 C C . LEU A 1 83 ? 71.070 -9.009 -86.883 1.00 89.75 83 LEU A C 1
ATOM 665 O O . LEU A 1 83 ? 70.595 -8.611 -85.818 1.00 89.75 83 LEU A O 1
ATOM 669 N N . GLN A 1 84 ? 70.393 -8.918 -88.028 1.00 89.69 84 GLN A N 1
ATOM 670 C CA . GLN A 1 84 ? 69.046 -8.354 -88.087 1.00 89.69 84 GLN A CA 1
ATOM 671 C C . GLN A 1 84 ? 68.008 -9.227 -87.396 1.00 89.69 84 GLN A C 1
ATOM 673 O O . GLN A 1 84 ? 67.121 -8.703 -86.719 1.00 89.69 84 GLN A O 1
ATOM 678 N N . LEU A 1 85 ? 68.114 -10.548 -87.523 1.00 91.12 85 LEU A N 1
ATOM 679 C CA . LEU A 1 85 ? 67.263 -11.488 -86.806 1.00 91.12 85 LEU A CA 1
ATOM 680 C C . LEU A 1 85 ? 67.466 -11.349 -85.295 1.00 91.12 85 LEU A C 1
ATOM 682 O O . LEU A 1 85 ? 66.483 -11.310 -84.550 1.00 91.12 85 LEU A O 1
ATOM 686 N N . ILE A 1 86 ? 68.712 -11.202 -84.841 1.00 93.06 86 ILE A N 1
ATOM 687 C CA . ILE A 1 86 ? 69.057 -10.942 -83.442 1.00 93.06 86 ILE A CA 1
ATOM 688 C C . ILE A 1 86 ? 68.450 -9.612 -82.982 1.00 93.06 86 ILE A C 1
ATOM 690 O O . ILE A 1 86 ? 67.802 -9.574 -81.936 1.00 93.06 86 ILE A O 1
ATOM 694 N N . ASP A 1 87 ? 68.590 -8.533 -83.750 1.00 92.25 87 ASP A N 1
ATOM 695 C CA . ASP A 1 87 ? 68.047 -7.220 -83.386 1.00 92.25 87 ASP A CA 1
ATOM 696 C C . ASP A 1 87 ? 66.518 -7.210 -83.346 1.00 92.25 87 ASP A C 1
ATOM 698 O O . ASP A 1 87 ? 65.923 -6.679 -82.405 1.00 92.25 87 ASP A O 1
ATOM 702 N N . LYS A 1 88 ? 65.853 -7.852 -84.312 1.00 92.19 88 LYS A N 1
ATOM 703 C CA . LYS A 1 88 ? 64.394 -8.021 -84.295 1.00 92.19 88 LYS A CA 1
ATOM 704 C C . LYS A 1 88 ? 63.940 -8.901 -83.136 1.00 92.19 88 LYS A C 1
ATOM 706 O O . LYS A 1 88 ? 62.931 -8.584 -82.508 1.00 92.19 88 LYS A O 1
ATOM 711 N N . SER A 1 89 ? 64.695 -9.942 -82.799 1.00 95.50 89 SER A N 1
ATOM 712 C CA . SER A 1 89 ? 64.417 -10.785 -81.632 1.00 95.50 89 SER A CA 1
ATOM 713 C C . SER A 1 89 ? 64.550 -9.992 -80.330 1.00 95.50 89 SER A C 1
ATOM 715 O O . SER A 1 89 ? 63.627 -10.003 -79.520 1.00 95.50 89 SER A O 1
ATOM 717 N N . LYS A 1 90 ? 65.612 -9.188 -80.171 1.00 96.12 90 LYS A N 1
ATOM 718 C CA . LYS A 1 90 ? 65.781 -8.270 -79.030 1.00 96.12 90 LYS A CA 1
ATOM 719 C C . LYS A 1 90 ? 64.647 -7.243 -78.947 1.00 96.12 90 LYS A C 1
ATOM 721 O O . LYS A 1 90 ? 64.125 -6.997 -77.861 1.00 96.12 90 LYS A O 1
ATOM 726 N N . GLN A 1 91 ? 64.230 -6.663 -80.078 1.00 95.31 91 GLN A N 1
ATOM 727 C CA . GLN A 1 91 ? 63.079 -5.751 -80.136 1.00 95.31 91 GLN A CA 1
ATOM 728 C C . GLN A 1 91 ? 61.788 -6.450 -79.684 1.00 95.31 91 GLN A C 1
ATOM 730 O O . GLN A 1 91 ? 61.020 -5.881 -78.905 1.00 95.31 91 GLN A O 1
ATOM 735 N N . LEU A 1 92 ? 61.556 -7.693 -80.115 1.00 96.12 92 LEU A N 1
ATOM 736 C CA . LEU A 1 92 ? 60.414 -8.492 -79.672 1.00 96.12 92 LEU A CA 1
ATOM 737 C C . LEU A 1 92 ? 60.480 -8.819 -78.177 1.00 96.12 92 LEU A C 1
ATOM 739 O O . LEU A 1 92 ? 59.453 -8.734 -77.505 1.00 96.12 92 LEU A O 1
ATOM 743 N N . ASP A 1 93 ? 61.651 -9.150 -77.639 1.00 96.44 93 ASP A N 1
ATOM 744 C CA . ASP A 1 93 ? 61.827 -9.442 -76.214 1.00 96.44 93 ASP A CA 1
ATOM 745 C C . ASP A 1 93 ? 61.590 -8.207 -75.338 1.00 96.44 93 ASP A C 1
ATOM 747 O O . ASP A 1 93 ? 60.888 -8.299 -74.327 1.00 96.44 93 ASP A O 1
ATOM 751 N N . LEU A 1 94 ? 62.066 -7.031 -75.760 1.00 97.19 94 LEU A N 1
ATOM 752 C CA . LEU A 1 94 ? 61.747 -5.756 -75.107 1.00 97.19 94 LEU A CA 1
ATOM 753 C C . LEU A 1 94 ? 60.240 -5.474 -75.128 1.00 97.19 94 LEU A C 1
ATOM 755 O O . LEU A 1 94 ? 59.654 -5.119 -74.102 1.00 97.19 94 LEU A O 1
ATOM 759 N N . LEU A 1 95 ? 59.574 -5.688 -76.267 1.00 96.38 95 LEU A N 1
ATOM 760 C CA . LEU A 1 95 ? 58.120 -5.537 -76.363 1.00 96.38 95 LEU A CA 1
ATOM 761 C C . LEU A 1 95 ? 57.385 -6.530 -75.454 1.00 96.38 95 LEU A C 1
ATOM 763 O O . LEU A 1 95 ? 56.453 -6.142 -74.747 1.00 96.38 95 LEU A O 1
ATOM 767 N N . ARG A 1 96 ? 57.818 -7.794 -75.408 1.00 96.81 96 ARG A N 1
ATOM 768 C CA . ARG A 1 96 ? 57.267 -8.818 -74.505 1.00 96.81 96 ARG A CA 1
ATOM 769 C C . ARG A 1 96 ? 57.443 -8.423 -73.041 1.00 96.81 96 ARG A C 1
ATOM 771 O O . ARG A 1 96 ? 56.500 -8.582 -72.261 1.00 96.81 96 ARG A O 1
ATOM 778 N N . TYR A 1 97 ? 58.601 -7.876 -72.677 1.00 97.12 97 TYR A N 1
ATOM 779 C CA . TYR A 1 97 ? 58.859 -7.351 -71.340 1.00 97.12 97 TYR A CA 1
ATOM 780 C C . TYR A 1 97 ? 57.891 -6.213 -70.990 1.00 97.12 97 TYR A C 1
ATOM 782 O O . TYR A 1 97 ? 57.185 -6.309 -69.985 1.00 97.12 97 TYR A O 1
ATOM 790 N N . HIS A 1 98 ? 57.759 -5.196 -71.848 1.00 96.62 98 HIS A N 1
ATOM 791 C CA . HIS A 1 98 ? 56.836 -4.079 -71.615 1.00 96.62 98 HIS A CA 1
ATOM 792 C C . HIS A 1 98 ? 55.369 -4.523 -71.546 1.00 96.62 98 HIS A C 1
ATOM 794 O O . HIS A 1 98 ? 54.607 -4.033 -70.710 1.00 96.62 98 HIS A O 1
ATOM 800 N N . ILE A 1 99 ? 54.955 -5.483 -72.379 1.00 96.00 99 ILE A N 1
ATOM 801 C CA . ILE A 1 99 ? 53.612 -6.075 -72.309 1.00 96.00 99 ILE A CA 1
ATOM 802 C C . ILE A 1 99 ? 53.411 -6.768 -70.956 1.00 96.00 99 ILE A C 1
ATOM 804 O O . ILE A 1 99 ? 52.382 -6.562 -70.311 1.00 96.00 99 ILE A O 1
ATOM 808 N N . LYS A 1 100 ? 54.388 -7.557 -70.492 1.00 97.25 100 LYS A N 1
ATOM 809 C CA . LYS A 1 100 ? 54.333 -8.238 -69.190 1.00 97.25 100 LYS A CA 1
ATOM 810 C C . LYS A 1 100 ? 54.278 -7.241 -68.033 1.00 97.25 100 LYS A C 1
ATOM 812 O O . LYS A 1 100 ? 53.476 -7.417 -67.118 1.00 97.25 100 LYS A O 1
ATOM 817 N N . GLU A 1 101 ? 55.076 -6.181 -68.084 1.00 96.62 101 GLU A N 1
ATOM 818 C CA . GLU A 1 101 ? 55.091 -5.109 -67.088 1.00 96.62 101 GLU A CA 1
ATOM 819 C C . GLU A 1 101 ? 53.734 -4.397 -67.003 1.00 96.62 101 GLU A C 1
ATOM 821 O O . GLU A 1 101 ? 53.150 -4.302 -65.920 1.00 96.62 101 GLU A O 1
ATOM 826 N N . ARG A 1 102 ? 53.169 -3.992 -68.148 1.00 96.31 102 ARG A N 1
ATOM 827 C CA . ARG A 1 102 ? 51.831 -3.384 -68.218 1.00 96.31 102 ARG A CA 1
ATOM 828 C C . ARG A 1 102 ? 50.748 -4.332 -67.710 1.00 96.31 102 ARG A C 1
ATOM 830 O O . ARG A 1 102 ? 49.876 -3.912 -66.954 1.00 96.31 102 ARG A O 1
ATOM 837 N N . ARG A 1 103 ? 50.820 -5.622 -68.055 1.00 96.19 103 ARG A N 1
ATOM 838 C CA . ARG A 1 103 ? 49.869 -6.645 -67.587 1.00 96.19 103 ARG A CA 1
ATOM 839 C C . ARG A 1 103 ? 49.946 -6.837 -66.071 1.00 96.19 103 ARG A C 1
ATOM 841 O O . ARG A 1 103 ? 48.913 -6.910 -65.407 1.00 96.19 103 ARG A O 1
ATOM 848 N N . ASN A 1 104 ? 51.155 -6.841 -65.511 1.00 96.56 104 ASN A N 1
ATOM 849 C CA . ASN A 1 104 ? 51.373 -6.882 -64.066 1.00 96.56 104 ASN A CA 1
ATOM 850 C C . ASN A 1 104 ? 50.826 -5.625 -63.378 1.00 96.56 104 ASN A C 1
ATOM 852 O O . ASN A 1 104 ? 50.185 -5.734 -62.332 1.00 96.56 104 ASN A O 1
ATOM 856 N N . HIS A 1 105 ? 51.047 -4.442 -63.956 1.00 96.88 105 HIS A N 1
ATOM 857 C CA . HIS A 1 105 ? 50.500 -3.191 -63.435 1.00 96.88 105 HIS A CA 1
ATOM 858 C C . HIS A 1 105 ? 48.964 -3.198 -63.446 1.00 96.88 105 HIS A C 1
ATOM 860 O O . HIS A 1 105 ? 48.348 -2.903 -62.424 1.00 96.88 105 HIS A O 1
ATOM 866 N N . LEU A 1 106 ? 48.345 -3.630 -64.547 1.00 96.94 106 LEU A N 1
ATOM 867 C CA . LEU A 1 106 ? 46.891 -3.732 -64.671 1.00 96.94 106 LEU A CA 1
ATOM 868 C C . LEU A 1 106 ? 46.302 -4.757 -63.693 1.00 96.94 106 LEU A C 1
ATOM 870 O O . LEU A 1 106 ? 45.281 -4.488 -63.071 1.00 96.94 106 LEU A O 1
ATOM 874 N N . SER A 1 107 ? 46.977 -5.889 -63.468 1.00 96.69 107 SER A N 1
ATOM 875 C CA . SER A 1 107 ? 46.576 -6.855 -62.436 1.00 96.69 107 SER A CA 1
ATOM 876 C C . SER A 1 107 ? 46.658 -6.257 -61.026 1.00 96.69 107 SER A C 1
ATOM 878 O O . SER A 1 107 ? 45.730 -6.419 -60.234 1.00 96.69 107 SER A O 1
ATOM 880 N N . LYS A 1 108 ? 47.729 -5.515 -60.706 1.00 96.94 108 LYS A N 1
ATOM 881 C CA . LYS A 1 108 ? 47.851 -4.797 -59.424 1.00 96.94 108 LYS A CA 1
ATOM 882 C C . LYS A 1 108 ? 46.742 -3.756 -59.259 1.00 96.94 108 LYS A C 1
ATOM 884 O O . LYS A 1 108 ? 46.165 -3.666 -58.177 1.00 96.94 108 LYS A O 1
ATOM 889 N N . LEU A 1 109 ? 46.431 -2.995 -60.307 1.00 97.00 109 LEU A N 1
ATOM 890 C CA . LEU A 1 109 ? 45.365 -1.995 -60.284 1.00 97.00 109 LEU A CA 1
ATOM 891 C C . LEU A 1 109 ? 43.984 -2.646 -60.131 1.00 97.00 109 LEU A C 1
ATOM 893 O O . LEU A 1 109 ? 43.203 -2.200 -59.299 1.00 97.00 109 LEU A O 1
ATOM 897 N N . GLY A 1 110 ? 43.725 -3.749 -60.837 1.00 96.12 110 GLY A N 1
ATOM 898 C CA . GLY A 1 110 ? 42.499 -4.537 -60.695 1.00 96.12 110 GLY A CA 1
ATOM 899 C C . GLY A 1 110 ? 42.302 -5.069 -59.273 1.00 96.12 110 GLY A C 1
ATOM 900 O O . GLY A 1 110 ? 41.221 -4.922 -58.711 1.00 96.12 110 GLY A O 1
ATOM 901 N N . LYS A 1 111 ? 43.364 -5.587 -58.637 1.00 96.75 111 LYS A N 1
ATOM 902 C CA . LYS A 1 111 ? 43.323 -6.001 -57.221 1.00 96.75 111 LYS A CA 1
ATOM 903 C C . LYS A 1 111 ? 43.007 -4.829 -56.290 1.00 96.75 111 LYS A C 1
ATOM 905 O O . LYS A 1 111 ? 42.159 -4.964 -55.414 1.00 96.75 111 LYS A O 1
ATOM 910 N N . LYS A 1 112 ? 43.654 -3.673 -56.485 1.00 96.06 112 LYS A N 1
ATOM 911 C CA . LYS A 1 112 ? 43.371 -2.459 -55.696 1.00 96.06 112 LYS A CA 1
ATOM 912 C C . LYS A 1 112 ? 41.921 -2.008 -55.861 1.00 96.06 112 LYS A C 1
ATOM 914 O O . LYS A 1 112 ? 41.269 -1.704 -54.871 1.00 96.06 112 LYS A O 1
ATOM 919 N N . TYR A 1 113 ? 41.411 -2.011 -57.088 1.00 95.31 113 TYR A N 1
ATOM 920 C CA . TYR A 1 113 ? 40.028 -1.649 -57.376 1.00 95.31 113 TYR A CA 1
ATOM 921 C C . TYR A 1 113 ? 39.034 -2.604 -56.701 1.00 95.31 113 TYR A C 1
ATOM 923 O O . TYR A 1 113 ? 38.089 -2.153 -56.062 1.00 95.31 113 TYR A O 1
ATOM 931 N N . GLN A 1 114 ? 39.289 -3.914 -56.748 1.00 95.62 114 GLN A N 1
ATOM 932 C CA . GLN A 1 114 ? 38.461 -4.906 -56.060 1.00 95.62 114 GLN A CA 1
ATOM 933 C C . GLN A 1 114 ? 38.452 -4.704 -54.535 1.00 95.62 114 GLN A C 1
ATOM 935 O O . GLN A 1 114 ? 37.397 -4.809 -53.909 1.00 95.62 114 GLN A O 1
ATOM 940 N N . ILE A 1 115 ? 39.604 -4.375 -53.936 1.00 95.62 115 ILE A N 1
ATOM 941 C CA . ILE A 1 115 ? 39.691 -4.044 -52.506 1.00 95.62 115 ILE A CA 1
ATOM 942 C C . ILE A 1 115 ? 38.842 -2.805 -52.199 1.00 95.62 115 ILE A C 1
ATOM 944 O O . ILE A 1 115 ? 37.996 -2.869 -51.310 1.00 95.62 115 ILE A O 1
ATOM 948 N N . LEU A 1 116 ? 38.998 -1.723 -52.968 1.00 95.38 116 LEU A N 1
ATOM 949 C CA . LEU A 1 116 ? 38.229 -0.488 -52.779 1.00 95.38 116 LEU A CA 1
ATOM 950 C C . LEU A 1 116 ? 36.719 -0.713 -52.915 1.00 95.38 116 LEU A C 1
ATOM 952 O O . LEU A 1 116 ? 35.961 -0.213 -52.089 1.00 95.38 116 LEU A O 1
ATOM 956 N N . LEU A 1 117 ? 36.279 -1.516 -53.889 1.00 95.19 117 LEU A N 1
ATOM 957 C CA . LEU A 1 117 ? 34.872 -1.905 -54.019 1.00 95.19 117 LEU A CA 1
ATOM 958 C C . LEU A 1 117 ? 34.371 -2.666 -52.788 1.00 95.19 117 LEU A C 1
ATOM 960 O O . LEU A 1 117 ? 33.279 -2.395 -52.295 1.00 95.19 117 LEU A O 1
ATOM 964 N N . SER A 1 118 ? 35.167 -3.601 -52.261 1.00 93.56 118 SER A N 1
ATOM 965 C CA . SER A 1 118 ? 34.790 -4.357 -51.061 1.00 93.56 118 SER A CA 1
ATOM 966 C C . SER A 1 118 ? 34.715 -3.472 -49.812 1.00 93.56 118 SER A C 1
ATOM 968 O O . SER A 1 118 ? 33.833 -3.652 -48.975 1.00 93.56 118 SER A O 1
ATOM 970 N N . GLU A 1 119 ? 35.606 -2.486 -49.687 1.00 93.50 119 GLU A N 1
ATOM 971 C CA . GLU A 1 119 ? 35.563 -1.502 -48.607 1.00 93.50 119 GLU A CA 1
ATOM 972 C C . GLU A 1 119 ? 34.354 -0.583 -48.736 1.00 93.50 119 GLU A C 1
ATOM 974 O O . GLU A 1 119 ? 33.691 -0.309 -47.739 1.00 93.50 119 GLU A O 1
ATOM 979 N N . GLN A 1 120 ? 34.045 -0.133 -49.952 1.00 92.12 120 GLN A N 1
ATOM 980 C CA . GLN A 1 120 ? 32.866 0.679 -50.217 1.00 92.12 120 GLN A CA 1
ATOM 981 C C . GLN A 1 120 ? 31.585 -0.089 -49.876 1.00 92.12 120 GLN A C 1
ATOM 983 O O . GLN A 1 120 ? 30.753 0.433 -49.143 1.00 92.12 120 GLN A O 1
ATOM 988 N N . ALA A 1 121 ? 31.470 -1.353 -50.292 1.00 91.94 121 ALA A N 1
ATOM 989 C CA . ALA A 1 121 ? 30.333 -2.203 -49.944 1.00 91.94 121 ALA A CA 1
ATOM 990 C C . ALA A 1 121 ? 30.185 -2.392 -48.422 1.00 91.94 121 ALA A C 1
ATOM 992 O O . ALA A 1 121 ? 29.072 -2.351 -47.901 1.00 91.94 121 ALA A O 1
ATOM 993 N N . LYS A 1 122 ? 31.296 -2.545 -47.686 1.00 91.81 122 LYS A N 1
ATOM 994 C CA . LYS A 1 122 ? 31.280 -2.605 -46.214 1.00 91.81 122 LYS A CA 1
ATOM 995 C C . LYS A 1 122 ? 30.822 -1.288 -45.589 1.00 91.81 122 LYS A C 1
ATOM 997 O O . LYS A 1 122 ? 30.003 -1.313 -44.677 1.00 91.81 122 LYS A O 1
ATOM 1002 N N . ARG A 1 123 ? 31.327 -0.145 -46.069 1.00 89.94 123 ARG A N 1
ATOM 1003 C CA . ARG A 1 123 ? 30.895 1.183 -45.593 1.00 89.94 123 ARG A CA 1
ATOM 1004 C C . ARG A 1 123 ? 29.401 1.389 -45.840 1.00 89.94 123 ARG A C 1
ATOM 1006 O O . ARG A 1 123 ? 28.693 1.804 -44.928 1.00 89.94 123 ARG A O 1
ATOM 1013 N N . ASP A 1 124 ? 28.919 1.026 -47.023 1.00 90.31 124 ASP A N 1
ATOM 1014 C CA . ASP A 1 124 ? 27.504 1.123 -47.377 1.00 90.31 124 ASP A CA 1
ATOM 1015 C C . ASP A 1 124 ? 26.633 0.207 -46.513 1.00 90.31 124 ASP A C 1
ATOM 1017 O O . ASP A 1 124 ? 25.564 0.629 -46.079 1.00 90.31 124 ASP A O 1
ATOM 1021 N N . ALA A 1 125 ? 27.085 -1.015 -46.215 1.00 90.88 125 ALA A N 1
ATOM 1022 C CA . ALA A 1 125 ? 26.382 -1.923 -45.310 1.00 90.88 125 ALA A CA 1
ATOM 1023 C C . ALA A 1 125 ? 26.285 -1.348 -43.888 1.00 90.88 125 ALA A C 1
ATOM 1025 O O . ALA A 1 125 ? 25.205 -1.341 -43.300 1.00 90.88 125 ALA A O 1
ATOM 1026 N N . ILE A 1 126 ? 27.378 -0.785 -43.363 1.00 89.62 126 ILE A N 1
ATOM 1027 C CA . ILE A 1 126 ? 27.384 -0.143 -42.041 1.00 89.62 126 ILE A CA 1
ATOM 1028 C C . ILE A 1 126 ? 26.392 1.029 -42.011 1.00 89.62 126 ILE A C 1
ATOM 1030 O O . ILE A 1 126 ? 25.587 1.139 -41.089 1.00 89.62 126 ILE A O 1
ATOM 1034 N N . LEU A 1 127 ? 26.416 1.895 -43.028 1.00 88.75 127 LEU A N 1
ATOM 1035 C CA . LEU A 1 127 ? 25.564 3.086 -43.072 1.00 88.75 127 LEU A CA 1
ATOM 1036 C C . LEU A 1 127 ? 24.084 2.755 -43.299 1.00 88.75 127 LEU A C 1
ATOM 1038 O O . LEU A 1 127 ? 23.224 3.354 -42.659 1.00 88.75 127 LEU A O 1
ATOM 1042 N N . LYS A 1 128 ? 23.778 1.819 -44.205 1.00 89.88 128 LYS A N 1
ATOM 1043 C CA . LYS A 1 128 ? 22.397 1.498 -44.597 1.00 89.88 128 LYS A CA 1
ATOM 1044 C C . LYS A 1 128 ? 21.723 0.479 -43.684 1.00 89.88 128 LYS A C 1
ATOM 1046 O O . LYS A 1 128 ? 20.499 0.444 -43.657 1.00 89.88 128 LYS A O 1
ATOM 1051 N N . VAL A 1 129 ? 22.488 -0.351 -42.974 1.00 89.56 129 VAL A N 1
ATOM 1052 C CA . VAL A 1 129 ? 21.945 -1.445 -42.153 1.00 89.56 129 VAL A CA 1
ATOM 1053 C C . VAL A 1 129 ? 22.309 -1.258 -40.684 1.00 89.56 129 VAL A C 1
ATOM 1055 O O . VAL A 1 129 ? 21.414 -1.091 -39.861 1.00 89.56 129 VAL A O 1
ATOM 1058 N N . ASP A 1 130 ? 23.596 -1.217 -40.333 1.00 90.50 130 ASP A N 1
ATOM 1059 C CA . ASP A 1 130 ? 23.993 -1.231 -38.916 1.00 90.50 130 ASP A CA 1
ATOM 1060 C C . ASP A 1 130 ? 23.574 0.035 -38.164 1.00 90.50 130 ASP A C 1
ATOM 1062 O O . ASP A 1 130 ? 23.110 -0.048 -37.028 1.00 90.50 130 ASP A O 1
ATOM 1066 N N . VAL A 1 131 ? 23.744 1.215 -38.767 1.00 91.06 131 VAL A N 1
ATOM 1067 C CA . VAL A 1 131 ? 23.371 2.494 -38.143 1.00 91.06 131 VAL A CA 1
ATOM 1068 C C . VAL A 1 131 ? 21.865 2.580 -37.852 1.00 91.06 131 VAL A C 1
ATOM 1070 O O . VAL A 1 131 ? 21.521 2.837 -36.694 1.00 91.06 131 VAL A O 1
ATOM 1073 N N . PRO A 1 132 ? 20.948 2.347 -38.815 1.00 93.94 132 PRO A N 1
ATOM 1074 C CA . PRO A 1 132 ? 19.518 2.386 -38.520 1.00 93.94 132 PRO A CA 1
ATOM 1075 C C . PRO A 1 132 ? 19.096 1.275 -37.556 1.00 93.94 132 PRO A C 1
ATOM 1077 O O . PRO A 1 132 ? 18.321 1.549 -36.643 1.00 93.94 132 PRO A O 1
ATOM 1080 N N . VAL A 1 133 ? 19.652 0.062 -37.667 1.00 94.31 133 VAL A N 1
ATOM 1081 C CA . VAL A 1 133 ? 19.366 -1.014 -36.705 1.00 94.31 133 VAL A CA 1
ATOM 1082 C C . VAL A 1 133 ? 19.777 -0.594 -35.295 1.00 94.31 133 VAL A C 1
ATOM 1084 O O . VAL A 1 133 ? 18.964 -0.682 -34.382 1.00 94.31 133 VAL A O 1
ATOM 1087 N N . LYS A 1 134 ? 20.979 -0.042 -35.098 1.00 94.50 134 LYS A N 1
ATOM 1088 C CA . LYS A 1 134 ? 21.409 0.461 -33.783 1.00 94.50 134 LYS A CA 1
ATOM 1089 C C . LYS A 1 134 ? 20.488 1.556 -33.254 1.00 94.50 134 LYS A C 1
ATOM 1091 O O . LYS A 1 134 ? 20.151 1.525 -32.077 1.00 94.50 134 LYS A O 1
ATOM 1096 N N . LYS A 1 135 ? 20.048 2.482 -34.111 1.00 95.31 135 LYS A N 1
ATOM 1097 C CA . LYS A 1 135 ? 19.104 3.535 -33.715 1.00 95.31 135 LYS A CA 1
ATOM 1098 C C . LYS A 1 135 ? 17.772 2.941 -33.246 1.00 95.31 135 LYS A C 1
ATOM 1100 O O . LYS A 1 135 ? 17.343 3.252 -32.141 1.00 95.31 135 LYS A O 1
ATOM 1105 N N . THR A 1 136 ? 17.185 2.026 -34.021 1.00 95.81 136 THR A N 1
ATOM 1106 C CA . THR A 1 136 ? 15.938 1.340 -33.633 1.00 95.81 136 THR A CA 1
ATOM 1107 C C . THR A 1 136 ? 16.102 0.512 -32.357 1.00 95.81 136 THR A C 1
ATOM 1109 O O . THR A 1 136 ? 15.216 0.509 -31.511 1.00 95.81 136 THR A O 1
ATOM 1112 N N . VAL A 1 137 ? 17.252 -0.140 -32.156 1.00 96.62 137 VAL A N 1
ATOM 1113 C CA . VAL A 1 137 ? 17.554 -0.872 -30.917 1.00 96.62 137 VAL A CA 1
ATOM 1114 C C . VAL A 1 137 ? 17.610 0.078 -29.722 1.00 96.62 137 VAL A C 1
ATOM 1116 O O . VAL A 1 137 ? 17.013 -0.233 -28.695 1.00 96.62 137 VAL A O 1
ATOM 1119 N N . CYS A 1 138 ? 18.262 1.237 -29.846 1.00 95.69 138 CYS A N 1
ATOM 1120 C CA . CYS A 1 138 ? 18.281 2.247 -28.786 1.00 95.69 138 CYS A CA 1
ATOM 1121 C C . CYS A 1 138 ? 16.874 2.792 -28.487 1.00 95.69 138 CYS A C 1
ATOM 1123 O O . CYS A 1 138 ? 16.504 2.922 -27.325 1.00 95.69 138 CYS A O 1
ATOM 1125 N N . GLU A 1 139 ? 16.070 3.075 -29.516 1.00 95.44 139 GLU A N 1
ATOM 1126 C CA . GLU A 1 139 ? 14.679 3.528 -29.359 1.00 95.44 139 GLU A CA 1
ATOM 1127 C C . GLU A 1 139 ? 13.828 2.484 -28.625 1.00 95.44 139 GLU A C 1
ATOM 1129 O O . GLU A 1 139 ? 13.131 2.807 -27.661 1.00 95.44 139 GLU A O 1
ATOM 1134 N N . ILE A 1 140 ? 13.943 1.212 -29.018 1.00 96.94 140 ILE A N 1
ATOM 1135 C CA . ILE A 1 140 ? 13.243 0.106 -28.361 1.00 96.94 140 ILE A CA 1
ATOM 1136 C C . ILE A 1 140 ? 13.725 -0.047 -26.916 1.00 96.94 140 ILE A C 1
ATOM 1138 O O . ILE A 1 140 ? 12.896 -0.167 -26.019 1.00 96.94 140 ILE A O 1
ATOM 1142 N N . GLN A 1 141 ? 15.030 0.014 -26.651 1.00 96.12 141 GLN A N 1
ATOM 1143 C CA . GLN A 1 141 ? 15.575 -0.057 -25.291 1.00 96.12 141 GLN A CA 1
ATOM 1144 C C . GLN A 1 141 ? 15.064 1.079 -24.399 1.00 96.12 141 GLN A C 1
ATOM 1146 O O . GLN A 1 141 ? 14.663 0.824 -23.264 1.00 96.12 141 GLN A O 1
ATOM 1151 N N . ASN A 1 142 ? 15.003 2.305 -24.919 1.00 96.00 142 ASN A N 1
ATOM 1152 C CA . ASN A 1 142 ? 14.436 3.443 -24.200 1.00 96.00 142 ASN A CA 1
ATOM 1153 C C . ASN A 1 142 ? 12.942 3.234 -23.919 1.00 96.00 142 ASN A C 1
ATOM 1155 O O . ASN A 1 142 ? 12.488 3.488 -22.804 1.00 96.00 142 ASN A O 1
ATOM 1159 N N . SER A 1 143 ? 12.188 2.708 -24.893 1.00 96.75 143 SER A N 1
ATOM 1160 C CA . SER A 1 143 ? 10.766 2.393 -24.708 1.00 96.75 143 SER A CA 1
ATOM 1161 C C . SER A 1 143 ? 10.541 1.295 -23.661 1.00 96.75 143 SER A C 1
ATOM 1163 O O . SER A 1 143 ? 9.664 1.431 -22.810 1.00 96.75 143 SER A O 1
ATOM 1165 N N . ILE A 1 144 ? 11.377 0.250 -23.654 1.00 96.75 144 ILE A N 1
ATOM 1166 C CA . ILE A 1 144 ? 11.337 -0.822 -22.653 1.00 96.75 144 ILE A CA 1
ATOM 1167 C C . ILE A 1 144 ? 11.619 -0.237 -21.274 1.00 96.75 144 ILE A C 1
ATOM 1169 O O . ILE A 1 144 ? 10.853 -0.474 -20.343 1.00 96.75 144 ILE A O 1
ATOM 1173 N N . HIS A 1 145 ? 12.668 0.576 -21.144 1.00 96.94 145 HIS A N 1
ATOM 1174 C CA . HIS A 1 145 ? 13.011 1.171 -19.862 1.00 96.94 145 HIS A CA 1
ATOM 1175 C C . HIS A 1 145 ? 11.900 2.091 -19.332 1.00 96.94 145 HIS A C 1
ATOM 1177 O O . HIS A 1 145 ? 11.565 2.030 -18.147 1.00 96.94 145 HIS A O 1
ATOM 1183 N N . ALA A 1 146 ? 11.279 2.891 -20.204 1.00 96.50 146 ALA A N 1
ATOM 1184 C CA . ALA A 1 146 ? 10.136 3.725 -19.841 1.00 96.50 146 ALA A CA 1
ATOM 1185 C C . ALA A 1 146 ? 8.963 2.882 -19.307 1.00 96.50 146 ALA A C 1
ATOM 1187 O O . ALA A 1 146 ? 8.417 3.184 -18.244 1.00 96.50 146 ALA A O 1
ATOM 1188 N N . VAL A 1 147 ? 8.623 1.779 -19.984 1.00 97.00 147 VAL A N 1
ATOM 1189 C CA . VAL A 1 147 ? 7.569 0.852 -19.535 1.00 97.00 147 VAL A CA 1
ATOM 1190 C C . VAL A 1 147 ? 7.936 0.174 -18.210 1.00 97.00 147 VAL A C 1
ATOM 1192 O O . VAL A 1 147 ? 7.085 0.035 -17.335 1.00 97.00 147 VAL A O 1
ATOM 1195 N N . GLU A 1 148 ? 9.195 -0.211 -18.001 1.00 95.94 148 GLU A N 1
ATOM 1196 C CA . GLU A 1 148 ? 9.653 -0.789 -16.730 1.00 95.94 148 GLU A CA 1
ATOM 1197 C C . GLU A 1 148 ? 9.541 0.193 -15.556 1.00 95.94 148 GLU A C 1
ATOM 1199 O O . GLU A 1 148 ? 9.228 -0.213 -14.433 1.00 95.94 148 GLU A O 1
ATOM 1204 N N . VAL A 1 149 ? 9.818 1.481 -15.787 1.00 95.88 149 VAL A N 1
ATOM 1205 C CA . VAL A 1 149 ? 9.620 2.533 -14.780 1.00 95.88 149 VAL A CA 1
ATOM 1206 C C . VAL A 1 149 ? 8.136 2.653 -14.444 1.00 95.88 149 VAL A C 1
ATOM 1208 O O . VAL A 1 149 ? 7.785 2.555 -13.267 1.00 95.88 149 VAL A O 1
ATOM 1211 N N . GLN A 1 150 ? 7.270 2.748 -15.458 1.00 96.38 150 GLN A N 1
ATOM 1212 C CA . GLN A 1 150 ? 5.817 2.803 -15.269 1.00 96.38 150 GLN A CA 1
ATOM 1213 C C . GLN A 1 150 ? 5.282 1.571 -14.523 1.00 96.38 150 GLN A C 1
ATOM 1215 O O . GLN A 1 150 ? 4.429 1.699 -13.646 1.00 96.38 150 GLN A O 1
ATOM 1220 N N . LEU A 1 151 ? 5.807 0.376 -14.812 1.00 95.69 151 LEU A N 1
ATOM 1221 C CA . LEU A 1 151 ? 5.425 -0.851 -14.114 1.00 95.69 151 LEU A CA 1
ATOM 1222 C C . LEU A 1 151 ? 5.821 -0.801 -12.634 1.00 95.69 151 LEU A C 1
ATOM 1224 O O . LEU A 1 151 ? 4.991 -1.089 -11.773 1.00 95.69 151 LEU A O 1
ATOM 1228 N N . ARG A 1 152 ? 7.056 -0.386 -12.321 1.00 95.31 152 ARG A N 1
ATOM 1229 C CA . ARG A 1 152 ? 7.516 -0.228 -10.930 1.00 95.31 152 ARG A CA 1
ATOM 1230 C C . ARG A 1 152 ? 6.683 0.799 -10.165 1.00 95.31 152 ARG A C 1
ATOM 1232 O O . ARG A 1 152 ? 6.366 0.587 -8.994 1.00 95.31 152 ARG A O 1
ATOM 1239 N N . GLU A 1 153 ? 6.307 1.897 -10.813 1.00 94.38 153 GLU A N 1
ATOM 1240 C CA . GLU A 1 153 ? 5.413 2.900 -10.230 1.00 94.38 153 GLU A CA 1
ATOM 1241 C C . GLU A 1 153 ? 4.017 2.324 -9.971 1.00 94.38 153 GLU A C 1
ATOM 1243 O O . GLU A 1 153 ? 3.492 2.462 -8.863 1.00 94.38 153 GLU A O 1
ATOM 1248 N N . ALA A 1 154 ? 3.445 1.600 -10.936 1.00 95.56 154 ALA A N 1
ATOM 1249 C CA . ALA A 1 154 ? 2.157 0.930 -10.788 1.00 95.56 154 ALA A CA 1
ATOM 1250 C C . ALA A 1 154 ? 2.172 -0.125 -9.668 1.00 95.56 154 ALA A C 1
ATOM 1252 O O . ALA A 1 154 ? 1.226 -0.215 -8.882 1.00 95.56 154 ALA A O 1
ATOM 1253 N N . GLU A 1 155 ? 3.254 -0.894 -9.534 1.00 94.44 155 GLU A N 1
ATOM 1254 C CA . GLU A 1 155 ? 3.451 -1.847 -8.438 1.00 94.44 155 GLU A CA 1
ATOM 1255 C C . GLU A 1 155 ? 3.530 -1.151 -7.079 1.00 94.44 155 GLU A C 1
ATOM 1257 O O . GLU A 1 155 ? 2.907 -1.599 -6.111 1.00 94.44 155 GLU A O 1
ATOM 1262 N N . HIS A 1 156 ? 4.249 -0.030 -6.998 1.00 95.50 156 HIS A N 1
ATOM 1263 C CA . HIS A 1 156 ? 4.325 0.767 -5.779 1.00 95.50 156 HIS A CA 1
ATOM 1264 C C . HIS A 1 156 ? 2.948 1.332 -5.393 1.00 95.50 156 HIS A C 1
ATOM 1266 O O . HIS A 1 156 ? 2.538 1.222 -4.234 1.00 95.50 156 HIS A O 1
ATOM 1272 N N . ILE A 1 157 ? 2.195 1.857 -6.366 1.00 96.62 157 ILE A N 1
ATOM 1273 C CA . ILE A 1 157 ? 0.816 2.327 -6.178 1.00 96.62 157 ILE A CA 1
ATOM 1274 C C . ILE A 1 157 ? -0.081 1.175 -5.697 1.00 96.62 157 ILE A C 1
ATOM 1276 O O . ILE A 1 157 ? -0.782 1.317 -4.693 1.00 96.62 157 ILE A O 1
ATOM 1280 N N . LYS A 1 158 ? -0.018 0.003 -6.339 1.00 97.00 158 LYS A N 1
ATOM 1281 C CA . LYS A 1 158 ? -0.776 -1.197 -5.947 1.00 97.00 158 LYS A CA 1
ATOM 1282 C C . LYS A 1 158 ? -0.458 -1.629 -4.516 1.00 97.00 158 LYS A C 1
ATOM 1284 O O . LYS A 1 158 ? -1.377 -1.848 -3.728 1.00 97.00 158 LYS A O 1
ATOM 1289 N N . SER A 1 159 ? 0.824 -1.717 -4.166 1.00 95.75 159 SER A N 1
ATOM 1290 C CA . SER A 1 159 ? 1.281 -2.057 -2.813 1.00 95.75 159 SER A CA 1
ATOM 1291 C C . SER A 1 159 ? 0.752 -1.058 -1.779 1.00 95.75 159 SER A C 1
ATOM 1293 O O . SER A 1 159 ? 0.264 -1.441 -0.711 1.00 95.75 159 SER A O 1
ATOM 1295 N N . ARG A 1 160 ? 0.743 0.236 -2.123 1.00 92.88 160 ARG A N 1
ATOM 1296 C CA . ARG A 1 160 ? 0.199 1.287 -1.261 1.00 92.88 160 ARG A CA 1
ATOM 1297 C C . ARG A 1 160 ? -1.306 1.148 -1.054 1.00 92.88 160 ARG A C 1
ATOM 1299 O O . ARG A 1 160 ? -1.745 1.168 0.096 1.00 92.88 160 ARG A O 1
ATOM 1306 N N . TYR A 1 161 ? -2.085 0.961 -2.120 1.00 97.69 161 TYR A N 1
ATOM 1307 C CA . TYR A 1 161 ? -3.528 0.723 -2.012 1.00 97.69 161 TYR A CA 1
ATOM 1308 C C . TYR A 1 161 ? -3.841 -0.546 -1.222 1.00 97.69 161 TYR A C 1
ATOM 1310 O O . TYR A 1 161 ? -4.774 -0.555 -0.421 1.00 97.69 161 TYR A O 1
ATOM 1318 N N . GLN A 1 162 ? -3.036 -1.597 -1.377 1.00 97.69 162 GLN A N 1
ATOM 1319 C CA . GLN A 1 162 ? -3.182 -2.819 -0.595 1.00 97.69 162 GLN A CA 1
ATOM 1320 C C . GLN A 1 162 ? -2.913 -2.573 0.896 1.00 97.69 162 GLN A C 1
ATOM 1322 O O . GLN A 1 162 ? -3.678 -3.032 1.740 1.00 97.69 162 GLN A O 1
ATOM 1327 N N . SER A 1 163 ? -1.896 -1.778 1.237 1.00 96.62 163 SER A N 1
ATOM 1328 C CA . SER A 1 163 ? -1.643 -1.364 2.622 1.00 96.62 163 SER A CA 1
ATOM 1329 C C . SER A 1 163 ? -2.782 -0.519 3.201 1.00 96.62 163 SER A C 1
ATOM 1331 O O . SER A 1 163 ? -3.155 -0.737 4.353 1.00 96.62 163 SER A O 1
ATOM 1333 N N . ILE A 1 164 ? -3.342 0.420 2.428 1.00 96.81 164 ILE A N 1
ATOM 1334 C CA . ILE A 1 164 ? -4.496 1.232 2.850 1.00 96.81 164 ILE A CA 1
ATOM 1335 C C . ILE A 1 164 ? -5.704 0.327 3.098 1.00 96.81 164 ILE A C 1
ATOM 1337 O O . ILE A 1 164 ? -6.328 0.416 4.151 1.00 96.81 164 ILE A O 1
ATOM 1341 N N . ARG A 1 165 ? -5.998 -0.585 2.166 1.00 97.88 165 ARG A N 1
ATOM 1342 C CA . ARG A 1 165 ? -7.095 -1.549 2.293 1.00 97.88 165 ARG A CA 1
ATOM 1343 C C . ARG A 1 165 ? -6.955 -2.400 3.552 1.00 97.88 165 ARG A C 1
ATOM 1345 O O . ARG A 1 165 ? -7.937 -2.565 4.267 1.00 97.88 165 ARG A O 1
ATOM 1352 N N . ASN A 1 166 ? -5.757 -2.908 3.833 1.00 96.44 166 ASN A N 1
ATOM 1353 C CA . ASN A 1 166 ? -5.510 -3.701 5.035 1.00 96.44 166 ASN A CA 1
ATOM 1354 C C . ASN A 1 166 ? -5.738 -2.866 6.304 1.00 96.44 166 ASN A C 1
ATOM 1356 O O . ASN A 1 166 ? -6.464 -3.304 7.186 1.00 96.44 166 ASN A O 1
ATOM 1360 N N . SER A 1 167 ? -5.225 -1.629 6.357 1.00 97.25 167 SER A N 1
ATOM 1361 C CA . SER A 1 167 ? -5.457 -0.727 7.496 1.00 97.25 167 SER A CA 1
ATOM 1362 C C . SER A 1 167 ? -6.942 -0.431 7.715 1.00 97.25 167 SER A C 1
ATOM 1364 O O . SER A 1 167 ? -7.403 -0.436 8.852 1.00 97.25 167 SER A O 1
ATOM 1366 N N . LEU A 1 168 ? -7.699 -0.184 6.642 1.00 97.44 168 LEU A N 1
ATOM 1367 C CA . LEU A 1 168 ? -9.143 0.047 6.728 1.00 97.44 168 LEU A CA 1
ATOM 1368 C C . LEU A 1 168 ? -9.895 -1.211 7.177 1.00 97.44 168 LEU A C 1
ATOM 1370 O O . LEU A 1 168 ? -10.836 -1.109 7.956 1.00 97.44 168 LEU A O 1
ATOM 1374 N N . SER A 1 169 ? -9.469 -2.391 6.722 1.00 97.44 169 SER A N 1
ATOM 1375 C CA . SER A 1 169 ? -10.025 -3.673 7.166 1.00 97.44 169 SER A CA 1
ATOM 1376 C C . SER A 1 169 ? -9.774 -3.913 8.657 1.00 97.44 169 SER A C 1
ATOM 1378 O O . SER A 1 169 ? -10.680 -4.335 9.374 1.00 97.44 169 SER A O 1
ATOM 1380 N N . ASP A 1 170 ? -8.567 -3.613 9.140 1.00 96.81 170 ASP A N 1
ATOM 1381 C CA . ASP A 1 170 ? -8.217 -3.732 10.557 1.00 96.81 170 ASP A CA 1
ATOM 1382 C C . ASP A 1 170 ? -9.035 -2.760 11.412 1.00 96.81 170 ASP A C 1
ATOM 1384 O O . ASP A 1 170 ? -9.512 -3.113 12.491 1.00 96.81 170 ASP A O 1
ATOM 1388 N N . ASP A 1 171 ? -9.213 -1.526 10.939 1.00 96.25 171 ASP A N 1
ATOM 1389 C CA . ASP A 1 171 ? -10.020 -0.529 11.634 1.00 96.25 171 ASP A CA 1
ATOM 1390 C C . ASP A 1 171 ? -11.501 -0.921 11.650 1.00 96.25 171 ASP A C 1
ATOM 1392 O O . ASP A 1 171 ? -12.133 -0.818 12.701 1.00 96.25 171 ASP A O 1
ATOM 1396 N N . ALA A 1 172 ? -12.037 -1.467 10.554 1.00 97.50 172 ALA A N 1
ATOM 1397 C CA . ALA A 1 172 ? -13.392 -2.013 10.516 1.00 97.50 172 ALA A CA 1
ATOM 1398 C C . ALA A 1 172 ? -13.595 -3.107 11.581 1.00 97.50 172 ALA A C 1
ATOM 1400 O O . ALA A 1 172 ? -14.552 -3.037 12.350 1.00 97.50 172 ALA A O 1
ATOM 1401 N N . ALA A 1 173 ? -12.653 -4.046 11.715 1.00 96.56 173 ALA A N 1
ATOM 1402 C CA . ALA A 1 173 ? -12.711 -5.085 12.746 1.00 96.56 173 ALA A CA 1
ATOM 1403 C C . ALA A 1 173 ? -12.624 -4.513 14.180 1.00 96.56 173 ALA A C 1
ATOM 1405 O O . ALA A 1 173 ? -13.315 -4.966 15.102 1.00 96.56 173 ALA A O 1
ATOM 1406 N N . LYS A 1 174 ? -11.806 -3.472 14.398 1.00 96.88 174 LYS A N 1
ATOM 1407 C CA . LYS A 1 174 ? -11.747 -2.761 15.690 1.00 96.88 174 LYS A CA 1
ATOM 1408 C C . LYS A 1 174 ? -13.051 -2.032 16.003 1.00 96.88 174 LYS A C 1
ATOM 1410 O O . LYS A 1 174 ? -13.458 -1.995 17.162 1.00 96.88 174 LYS A O 1
ATOM 1415 N N . PHE A 1 175 ? -13.697 -1.421 15.014 1.00 97.62 175 PHE A N 1
ATOM 1416 C CA . PHE A 1 175 ? -14.992 -0.778 15.221 1.00 97.62 175 PHE A CA 1
ATOM 1417 C C . PHE A 1 175 ? -16.079 -1.805 15.511 1.00 97.62 175 PHE A C 1
ATOM 1419 O O . PHE A 1 175 ? -16.831 -1.614 16.459 1.00 97.62 175 PHE A O 1
ATOM 1426 N N . GLU A 1 176 ? -16.102 -2.926 14.793 1.00 98.19 176 GLU A N 1
ATOM 1427 C CA . GLU A 1 176 ? -17.055 -4.007 15.042 1.00 98.19 176 GLU A CA 1
ATOM 1428 C C . GLU A 1 176 ? -16.929 -4.558 16.472 1.00 98.19 176 GLU A C 1
ATOM 1430 O O . GLU A 1 176 ? -17.925 -4.690 17.179 1.00 98.19 176 GLU A O 1
ATOM 1435 N N . SER A 1 177 ? -15.706 -4.812 16.947 1.00 97.06 177 SER A N 1
ATOM 1436 C CA . SER A 1 177 ? -15.485 -5.267 18.329 1.00 97.06 177 SER A CA 1
ATOM 1437 C C . SER A 1 177 ? -15.886 -4.225 19.381 1.00 97.06 177 SER A C 1
ATOM 1439 O O . SER A 1 177 ? -16.468 -4.583 20.404 1.00 97.06 177 SER A O 1
ATOM 1441 N N . LYS A 1 178 ? -15.635 -2.931 19.134 1.00 98.19 178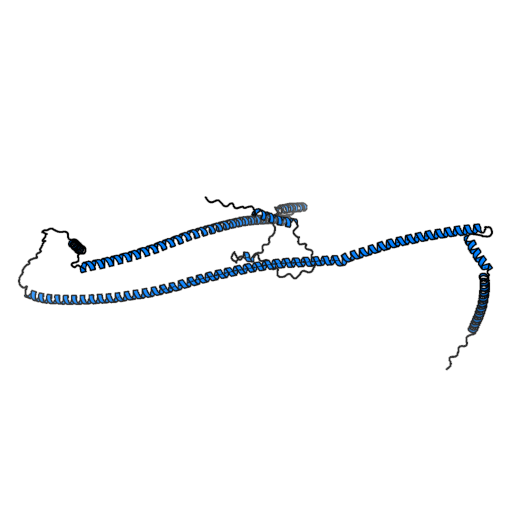 LYS A N 1
ATOM 1442 C CA . LYS A 1 178 ? -16.103 -1.847 20.016 1.00 98.19 178 LYS A CA 1
ATOM 1443 C C . LYS A 1 178 ? -17.626 -1.752 20.053 1.00 98.19 178 LYS A C 1
ATOM 1445 O O . LYS A 1 178 ? -18.177 -1.561 21.131 1.00 98.19 178 LYS A O 1
ATOM 1450 N N . ILE A 1 179 ? -18.288 -1.888 18.904 1.00 98.50 179 ILE A N 1
ATOM 1451 C CA . ILE A 1 179 ? -19.752 -1.873 18.809 1.00 98.50 179 ILE A CA 1
ATOM 1452 C C . ILE A 1 179 ? -20.328 -3.046 19.600 1.00 98.50 179 ILE A C 1
ATOM 1454 O O . ILE A 1 179 ? -21.147 -2.808 20.480 1.00 98.50 179 ILE A O 1
ATOM 1458 N N . LYS A 1 180 ? -19.820 -4.269 19.396 1.00 98.38 180 LYS A N 1
ATOM 1459 C CA . LYS A 1 180 ? -20.253 -5.455 20.158 1.00 98.38 180 LYS A CA 1
ATOM 1460 C C . LYS A 1 180 ? -20.122 -5.256 21.666 1.00 98.38 180 LYS A C 1
ATOM 1462 O O . LYS A 1 180 ? -21.056 -5.542 22.402 1.00 98.38 180 LYS A O 1
ATOM 1467 N N . LYS A 1 181 ? -19.004 -4.689 22.131 1.00 98.31 181 LYS A N 1
ATOM 1468 C CA . LYS A 1 181 ? -18.819 -4.385 23.557 1.00 98.31 181 LYS A CA 1
ATOM 1469 C C . LYS A 1 181 ? -19.855 -3.382 24.082 1.00 98.31 181 LYS A C 1
ATOM 1471 O O . LYS A 1 181 ? -20.397 -3.571 25.163 1.00 98.31 181 LYS A O 1
ATOM 1476 N N . ILE A 1 182 ? -20.144 -2.324 23.323 1.00 98.19 182 ILE A N 1
ATOM 1477 C CA . ILE A 1 182 ? -21.165 -1.336 23.705 1.00 98.19 182 ILE A CA 1
ATOM 1478 C C . ILE A 1 182 ? -22.563 -1.970 23.710 1.00 98.19 182 ILE A C 1
ATOM 1480 O O . ILE A 1 182 ? -23.372 -1.657 24.579 1.00 98.19 182 ILE A O 1
ATOM 1484 N N . GLU A 1 183 ? -22.857 -2.868 22.770 1.00 98.31 183 GLU A N 1
ATOM 1485 C CA . GLU A 1 183 ? -24.114 -3.620 22.736 1.00 98.31 183 GLU A CA 1
ATOM 1486 C C . GLU A 1 183 ? -24.255 -4.556 23.945 1.00 98.31 183 GLU A C 1
ATOM 1488 O O . GLU A 1 183 ? -25.327 -4.608 24.550 1.00 98.31 183 GLU A O 1
ATOM 1493 N N . GLU A 1 184 ? -23.178 -5.241 24.342 1.00 98.38 184 GLU A N 1
ATOM 1494 C CA . GLU A 1 184 ? -23.119 -6.058 25.562 1.00 98.38 184 GLU A CA 1
ATOM 1495 C C . GLU A 1 184 ? -23.359 -5.210 26.820 1.00 98.38 184 GLU A C 1
ATOM 1497 O O . GLU A 1 184 ? -24.214 -5.555 27.640 1.00 98.38 184 GLU A O 1
ATOM 1502 N N . ASP A 1 185 ? -22.675 -4.069 26.945 1.00 98.19 185 ASP A N 1
ATOM 1503 C CA . ASP A 1 185 ? -22.845 -3.137 28.065 1.00 98.19 185 ASP A CA 1
ATOM 1504 C C . ASP A 1 185 ? -24.282 -2.585 28.118 1.00 98.19 185 ASP A C 1
ATOM 1506 O O . ASP A 1 185 ? -24.899 -2.523 29.185 1.00 98.19 185 ASP A O 1
ATOM 1510 N N . LEU A 1 186 ? -24.860 -2.234 26.964 1.00 98.31 186 LEU A N 1
ATOM 1511 C CA . LEU A 1 186 ? -26.246 -1.775 26.860 1.00 98.31 186 LEU A CA 1
ATOM 1512 C C . LEU A 1 186 ? -27.228 -2.873 27.283 1.00 98.31 186 LEU A C 1
ATOM 1514 O O . LEU A 1 186 ? -28.222 -2.591 27.956 1.00 98.31 186 LEU A O 1
ATOM 1518 N N . GLN A 1 187 ? -26.967 -4.123 26.903 1.00 98.44 187 GLN A N 1
ATOM 1519 C CA . GLN A 1 187 ? -27.803 -5.251 27.295 1.00 98.44 187 GLN A CA 1
ATOM 1520 C C . GLN A 1 187 ? -27.714 -5.511 28.802 1.00 98.44 187 GLN A C 1
ATOM 1522 O O . GLN A 1 187 ? -28.750 -5.682 29.446 1.00 98.44 187 GLN A O 1
ATOM 1527 N N . ALA A 1 188 ? -26.514 -5.455 29.384 1.00 98.19 188 ALA A N 1
ATOM 1528 C CA . ALA A 1 188 ? -26.324 -5.551 30.828 1.00 98.19 188 ALA A CA 1
ATOM 1529 C C . ALA A 1 188 ? -27.088 -4.437 31.566 1.00 98.19 188 ALA A C 1
ATOM 1531 O O . ALA A 1 188 ? -27.852 -4.714 32.494 1.00 98.19 188 ALA A O 1
ATOM 1532 N N . GLN A 1 189 ? -26.987 -3.188 31.100 1.00 98.06 189 GLN A N 1
ATOM 1533 C CA . GLN A 1 189 ? -27.735 -2.063 31.670 1.00 98.06 189 GLN A CA 1
ATOM 1534 C C . GLN A 1 189 ? -29.253 -2.249 31.563 1.00 98.06 189 GLN A C 1
ATOM 1536 O O . GLN A 1 189 ? -29.969 -1.981 32.526 1.00 98.06 189 GLN A O 1
ATOM 1541 N N . LYS A 1 190 ? -29.767 -2.753 30.433 1.00 98.38 190 LYS A N 1
ATOM 1542 C CA . LYS A 1 190 ? -31.198 -3.072 30.285 1.00 98.38 190 LYS A CA 1
ATOM 1543 C C . LYS A 1 190 ? -31.654 -4.120 31.297 1.00 98.38 190 LYS A C 1
ATOM 1545 O O . LYS A 1 190 ? -32.717 -3.955 31.895 1.00 98.38 190 LYS A O 1
ATOM 1550 N N . THR A 1 191 ? -30.861 -5.174 31.506 1.00 98.19 191 THR A N 1
ATOM 1551 C CA . THR A 1 191 ? -31.188 -6.197 32.512 1.00 98.19 191 THR A CA 1
ATOM 1552 C C . THR A 1 191 ? -31.172 -5.631 33.929 1.00 98.19 191 THR A C 1
ATOM 1554 O O . THR A 1 191 ? -32.072 -5.929 34.708 1.00 98.19 191 THR A O 1
ATOM 1557 N N . GLU A 1 192 ? -30.231 -4.741 34.246 1.00 98.19 192 GLU A N 1
ATOM 1558 C CA . GLU A 1 192 ? -30.163 -4.114 35.565 1.00 98.19 192 GLU A CA 1
ATOM 1559 C C . GLU A 1 192 ? -31.333 -3.157 35.814 1.00 98.19 192 GLU A C 1
ATOM 1561 O O . GLU A 1 192 ? -31.965 -3.207 36.866 1.00 98.19 192 GLU A O 1
ATOM 1566 N N . ILE A 1 193 ? -31.705 -2.344 34.820 1.00 98.25 193 ILE A N 1
ATOM 1567 C CA . ILE A 1 193 ? -32.905 -1.500 34.899 1.00 98.25 193 ILE A CA 1
ATOM 1568 C C . ILE A 1 193 ? -34.145 -2.363 35.153 1.00 98.25 193 ILE A C 1
ATOM 1570 O O . ILE A 1 193 ? -34.983 -2.004 35.982 1.00 98.25 193 ILE A O 1
ATOM 1574 N N . HIS A 1 194 ? -34.259 -3.512 34.485 1.00 98.50 194 HIS A N 1
ATOM 1575 C CA . HIS A 1 194 ? -35.366 -4.436 34.710 1.00 98.50 194 HIS A CA 1
ATOM 1576 C C . HIS A 1 194 ? -35.375 -4.994 36.144 1.00 98.50 194 HIS A C 1
ATOM 1578 O O . HIS A 1 194 ? -36.421 -4.988 36.796 1.00 98.50 194 HIS A O 1
ATOM 1584 N N . ASN A 1 195 ? -34.218 -5.403 36.672 1.00 98.31 195 ASN A N 1
ATOM 1585 C CA . ASN A 1 195 ? -34.084 -5.867 38.057 1.00 98.31 195 ASN A CA 1
ATOM 1586 C C . ASN A 1 195 ? -34.495 -4.777 39.058 1.00 98.31 195 ASN A C 1
ATOM 1588 O O . ASN A 1 195 ? -35.286 -5.028 39.969 1.00 98.31 195 ASN A O 1
ATOM 1592 N N . LEU A 1 196 ? -34.022 -3.545 38.863 1.00 98.19 196 LEU A N 1
ATOM 1593 C CA . LEU A 1 196 ? -34.370 -2.406 39.713 1.00 98.19 196 LEU A CA 1
ATOM 1594 C C . LEU A 1 196 ? -35.867 -2.080 39.653 1.00 98.19 196 LEU A C 1
ATOM 1596 O O . LEU A 1 196 ? -36.476 -1.792 40.684 1.00 98.19 196 LEU A O 1
ATOM 1600 N N . GLN A 1 197 ? -36.493 -2.181 38.478 1.00 98.00 197 GLN A N 1
ATOM 1601 C CA . GLN A 1 197 ? -37.943 -2.039 38.335 1.00 98.00 197 GLN A CA 1
ATOM 1602 C C . GLN A 1 197 ? -38.704 -3.127 39.106 1.00 98.00 197 GLN A C 1
ATOM 1604 O O . GLN A 1 197 ? -39.703 -2.817 39.759 1.00 98.00 197 GLN A O 1
ATOM 1609 N N . GLN A 1 198 ? -38.235 -4.381 39.093 1.00 98.25 198 GLN A N 1
ATOM 1610 C CA . GLN A 1 198 ? -38.833 -5.451 39.899 1.00 98.25 198 GLN A CA 1
ATOM 1611 C C . GLN A 1 198 ? -38.693 -5.177 41.402 1.00 98.25 198 GLN A C 1
ATOM 1613 O O . GLN A 1 198 ? -39.675 -5.285 42.139 1.00 98.25 198 GLN A O 1
ATOM 1618 N N . ILE A 1 199 ? -37.508 -4.761 41.861 1.00 98.12 199 ILE A N 1
ATOM 1619 C CA . ILE A 1 199 ? -37.271 -4.394 43.267 1.00 98.12 199 ILE A CA 1
ATOM 1620 C C . ILE A 1 199 ? -38.194 -3.244 43.679 1.00 98.12 199 ILE A C 1
ATOM 1622 O O . ILE A 1 199 ? -38.822 -3.311 44.735 1.00 98.12 199 ILE A O 1
ATOM 1626 N N . LEU A 1 200 ? -38.347 -2.222 42.831 1.00 97.44 200 LEU A N 1
ATOM 1627 C CA . LEU A 1 200 ? -39.269 -1.116 43.074 1.00 97.44 200 LEU A CA 1
ATOM 1628 C C . LEU A 1 200 ? -40.717 -1.609 43.207 1.00 97.44 200 LEU A C 1
ATOM 1630 O O . LEU A 1 200 ? -41.414 -1.207 44.137 1.00 97.44 200 LEU A O 1
ATOM 1634 N N . GLN A 1 201 ? -41.174 -2.505 42.326 1.00 97.94 201 GLN A N 1
ATOM 1635 C CA . GLN A 1 201 ? -42.516 -3.089 42.426 1.00 97.94 201 GLN A CA 1
ATOM 1636 C C . GLN A 1 201 ? -42.711 -3.857 43.739 1.00 97.94 201 GLN A C 1
ATOM 1638 O O . GLN A 1 201 ? -43.761 -3.723 44.374 1.00 97.94 201 GLN A O 1
ATOM 1643 N N . ILE A 1 202 ? -41.714 -4.635 44.170 1.00 97.88 202 ILE A N 1
ATOM 1644 C CA . ILE A 1 202 ? -41.744 -5.357 45.449 1.00 97.88 202 ILE A CA 1
ATOM 1645 C C . ILE A 1 202 ? -41.801 -4.362 46.615 1.00 97.88 202 ILE A C 1
ATOM 1647 O O . ILE A 1 202 ? -42.680 -4.476 47.469 1.00 97.88 202 ILE A O 1
ATOM 1651 N N . ALA A 1 203 ? -40.942 -3.342 46.620 1.00 97.94 203 ALA A N 1
ATOM 1652 C CA . ALA A 1 203 ? -40.906 -2.318 47.661 1.00 97.94 203 ALA A CA 1
ATOM 1653 C C . ALA A 1 203 ? -42.233 -1.543 47.758 1.00 97.94 203 ALA A C 1
ATOM 1655 O O . ALA A 1 203 ? -42.750 -1.328 48.856 1.00 97.94 203 ALA A O 1
ATOM 1656 N N . VAL A 1 204 ? -42.841 -1.181 46.623 1.00 98.12 204 VAL A N 1
ATOM 1657 C CA . VAL A 1 204 ? -44.162 -0.531 46.579 1.00 98.12 204 VAL A CA 1
ATOM 1658 C C . VAL A 1 204 ? -45.250 -1.458 47.126 1.00 98.12 204 VAL A C 1
ATOM 1660 O O . VAL A 1 204 ? -46.076 -1.018 47.928 1.00 98.12 204 VAL A O 1
ATOM 1663 N N . LYS A 1 205 ? -45.246 -2.747 46.754 1.00 98.00 205 LYS A N 1
ATOM 1664 C CA . LYS A 1 205 ? -46.181 -3.744 47.308 1.00 98.00 205 LYS A CA 1
ATOM 1665 C C . LYS A 1 205 ? -46.025 -3.874 48.824 1.00 98.00 205 LYS A C 1
ATOM 1667 O O . LYS A 1 205 ? -47.034 -3.839 49.529 1.00 98.00 205 LYS A O 1
ATOM 1672 N N . MET A 1 206 ? -44.791 -3.962 49.325 1.00 97.19 206 MET A N 1
ATOM 1673 C CA . MET A 1 206 ? -44.492 -4.048 50.758 1.00 97.19 206 MET A CA 1
ATOM 1674 C C . MET A 1 206 ? -44.946 -2.797 51.511 1.00 97.19 206 MET A C 1
ATOM 1676 O O . MET A 1 206 ? -45.672 -2.914 52.495 1.00 97.19 206 MET A O 1
ATOM 1680 N N . LYS A 1 207 ? -44.615 -1.600 51.010 1.00 98.00 207 LYS A N 1
ATOM 1681 C CA . LYS A 1 207 ? -45.071 -0.321 51.573 1.00 98.00 207 LYS A CA 1
ATOM 1682 C C . LYS A 1 207 ? -46.597 -0.246 51.640 1.00 98.00 207 LYS A C 1
ATOM 1684 O O . LYS A 1 207 ? -47.150 0.130 52.670 1.00 98.00 207 LYS A O 1
ATOM 1689 N N . ASN A 1 208 ? -47.288 -0.609 50.560 1.00 97.75 208 ASN A N 1
ATOM 1690 C CA . ASN A 1 208 ? -48.751 -0.599 50.526 1.00 97.75 208 ASN A CA 1
ATOM 1691 C C . ASN A 1 208 ? -49.348 -1.625 51.497 1.00 97.75 208 ASN A C 1
ATOM 1693 O O . ASN A 1 208 ? -50.379 -1.354 52.105 1.00 97.75 208 ASN A O 1
ATOM 1697 N N . SER A 1 209 ? -48.701 -2.780 51.671 1.00 97.94 209 SER A N 1
ATOM 1698 C CA . SER A 1 209 ? -49.112 -3.776 52.661 1.00 97.94 209 SER A CA 1
ATOM 1699 C C . SER A 1 209 ? -48.949 -3.265 54.089 1.00 97.94 209 SER A C 1
ATOM 1701 O O . SER A 1 209 ? -49.904 -3.327 54.855 1.00 97.94 209 SER A O 1
ATOM 1703 N N . ALA A 1 210 ? -47.791 -2.689 54.420 1.00 97.50 210 ALA A N 1
ATOM 1704 C CA . ALA A 1 210 ? -47.541 -2.093 55.730 1.00 97.50 210 ALA A CA 1
ATOM 1705 C C . ALA A 1 210 ? -48.531 -0.958 56.031 1.00 97.50 210 ALA A C 1
ATOM 1707 O O . ALA A 1 210 ? -49.121 -0.926 57.105 1.00 97.50 210 ALA A O 1
ATOM 1708 N N . ARG A 1 211 ? -48.805 -0.083 55.050 1.00 97.81 211 ARG A N 1
ATOM 1709 C CA . ARG A 1 211 ? -49.813 0.979 55.186 1.00 97.81 211 ARG A CA 1
ATOM 1710 C C . ARG A 1 211 ? -51.211 0.419 55.462 1.00 97.81 211 ARG A C 1
ATOM 1712 O O . ARG A 1 211 ? -51.930 0.994 56.266 1.00 97.81 211 ARG A O 1
ATOM 1719 N N . ARG A 1 212 ? -51.608 -0.682 54.811 1.00 97.75 212 ARG A N 1
ATOM 1720 C CA . ARG A 1 212 ? -52.904 -1.331 55.082 1.00 97.75 212 ARG A CA 1
ATOM 1721 C C . ARG A 1 212 ? -52.978 -1.894 56.499 1.00 97.75 212 ARG A C 1
ATOM 1723 O O . ARG A 1 212 ? -53.994 -1.692 57.147 1.00 97.75 212 ARG A O 1
ATOM 1730 N N . VAL A 1 213 ? -51.927 -2.577 56.958 1.00 97.19 213 VAL A N 1
ATOM 1731 C CA . VAL A 1 213 ? -51.866 -3.126 58.324 1.00 97.19 213 VAL A CA 1
ATOM 1732 C C . VAL A 1 213 ? -51.967 -2.000 59.350 1.00 97.19 213 VAL A C 1
ATOM 1734 O O . VAL A 1 213 ? -52.822 -2.064 60.223 1.00 97.19 213 VAL A O 1
ATOM 1737 N N . LEU A 1 214 ? -51.190 -0.931 59.171 1.00 97.38 214 LEU A N 1
ATOM 1738 C CA . LEU A 1 214 ? -51.192 0.222 60.070 1.00 97.38 214 LEU A CA 1
ATOM 1739 C C . LEU A 1 214 ? -52.573 0.893 60.151 1.00 97.38 214 LEU A C 1
ATOM 1741 O O . LEU A 1 214 ? -53.051 1.164 61.242 1.00 97.38 214 LEU A O 1
ATOM 1745 N N . VAL A 1 215 ? -53.265 1.082 59.020 1.00 97.50 215 VAL A N 1
ATOM 1746 C CA . VAL A 1 215 ? -54.630 1.650 59.010 1.00 97.50 215 VAL A CA 1
ATOM 1747 C C . VAL A 1 215 ? -55.650 0.736 59.708 1.00 97.50 215 VAL A C 1
ATOM 1749 O O . VAL A 1 215 ? -56.586 1.227 60.339 1.00 97.50 215 VAL A O 1
ATOM 1752 N N . LEU A 1 216 ? -55.509 -0.590 59.588 1.00 97.38 216 LEU A N 1
ATOM 1753 C CA . LEU A 1 216 ? -56.386 -1.537 60.286 1.00 97.38 216 LEU A CA 1
ATOM 1754 C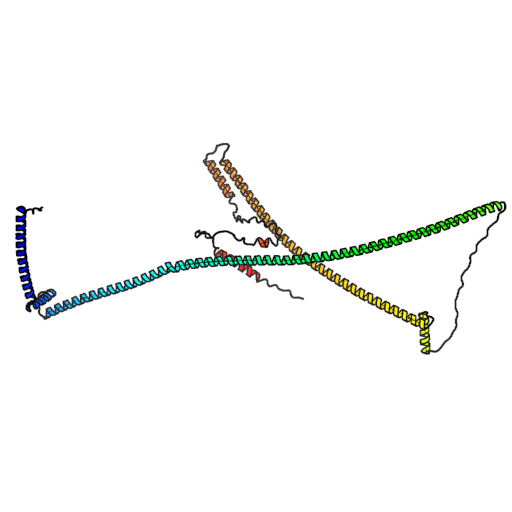 C . LEU A 1 216 ? -56.152 -1.501 61.799 1.00 97.38 216 LEU A C 1
ATOM 1756 O O . LEU A 1 216 ? -57.121 -1.428 62.550 1.00 97.38 216 LEU A O 1
ATOM 1760 N N . GLU A 1 217 ? -54.891 -1.488 62.224 1.00 96.62 217 GLU A N 1
ATOM 1761 C CA . GLU A 1 217 ? -54.507 -1.412 63.634 1.00 96.62 217 GLU A CA 1
ATOM 1762 C C . GLU A 1 217 ? -54.919 -0.072 64.262 1.00 96.62 217 GLU A C 1
ATOM 1764 O O . GLU A 1 217 ? -55.494 -0.057 65.346 1.00 96.62 217 GLU A O 1
ATOM 1769 N N . GLU A 1 218 ? -54.746 1.052 63.554 1.00 96.00 218 GLU A N 1
ATOM 1770 C CA . GLU A 1 218 ? -55.269 2.360 63.973 1.00 96.00 218 GLU A CA 1
ATOM 1771 C C . GLU A 1 218 ? -56.789 2.318 64.173 1.00 96.00 218 GLU A C 1
ATOM 1773 O O . GLU A 1 218 ? -57.302 2.797 65.186 1.00 96.00 218 GLU A O 1
ATOM 1778 N N . ARG A 1 219 ? -57.533 1.716 63.236 1.00 96.56 219 ARG A N 1
ATOM 1779 C CA . ARG A 1 219 ? -58.992 1.580 63.348 1.00 96.56 219 ARG A CA 1
ATOM 1780 C C . ARG A 1 219 ? -59.391 0.721 64.547 1.00 96.56 219 ARG A C 1
ATOM 1782 O O . ARG A 1 219 ? -60.338 1.075 65.252 1.00 96.56 219 ARG A O 1
ATOM 1789 N N . GLU A 1 220 ? -58.703 -0.393 64.766 1.00 97.06 220 GLU A N 1
ATOM 1790 C CA . GLU A 1 220 ? -58.953 -1.288 65.894 1.00 97.06 220 GLU A CA 1
ATOM 1791 C C . GLU A 1 220 ? -58.655 -0.586 67.224 1.00 97.06 220 GLU A C 1
ATOM 1793 O O . GLU A 1 220 ? -59.524 -0.540 68.099 1.00 97.06 220 GLU A O 1
ATOM 1798 N N . ALA A 1 221 ? -57.502 0.077 67.335 1.00 96.75 221 ALA A N 1
ATOM 1799 C CA . ALA A 1 221 ? -57.115 0.863 68.501 1.00 96.75 221 ALA A CA 1
ATOM 1800 C C . ALA A 1 221 ? -58.122 1.984 68.806 1.00 96.75 221 ALA A C 1
ATOM 1802 O O . ALA A 1 221 ? -58.527 2.143 69.959 1.00 96.75 221 ALA A O 1
ATOM 1803 N N . VAL A 1 222 ? -58.590 2.715 67.786 1.00 97.06 222 VAL A N 1
ATOM 1804 C CA . VAL A 1 222 ? -59.631 3.749 67.932 1.00 97.06 222 VAL A CA 1
ATOM 1805 C C . VAL A 1 222 ? -60.961 3.138 68.372 1.00 97.06 222 VAL A C 1
ATOM 1807 O O . VAL A 1 222 ? -61.616 3.684 69.258 1.00 97.06 222 VAL A O 1
ATOM 1810 N N . SER A 1 223 ? -61.368 1.999 67.805 1.00 96.75 223 SER A N 1
ATOM 1811 C CA . SER A 1 223 ? -62.612 1.329 68.206 1.00 96.75 223 SER A CA 1
ATOM 1812 C C . SER A 1 223 ? -62.567 0.825 69.654 1.00 96.75 223 SER A C 1
ATOM 1814 O O . SER A 1 223 ? -63.517 1.041 70.404 1.00 96.75 223 SER A O 1
ATOM 1816 N N . SER A 1 224 ? -61.435 0.256 70.078 1.00 96.38 224 SER A N 1
ATOM 1817 C CA . SER A 1 224 ? -61.186 -0.183 71.454 1.00 96.38 224 SER A CA 1
ATOM 1818 C C . SER A 1 224 ? -61.119 1.000 72.426 1.00 96.38 224 SER A C 1
ATOM 1820 O O . SER A 1 224 ? -61.685 0.946 73.518 1.00 96.38 224 SER A O 1
ATOM 1822 N N . ALA A 1 225 ? -60.479 2.110 72.038 1.00 96.75 225 ALA A N 1
ATOM 1823 C CA . ALA A 1 225 ? -60.475 3.344 72.823 1.00 96.75 225 ALA A CA 1
ATOM 1824 C C . ALA A 1 225 ? -61.894 3.905 72.995 1.00 96.75 225 ALA A C 1
ATOM 1826 O O . ALA A 1 225 ? -62.287 4.206 74.119 1.00 96.75 225 ALA A O 1
ATOM 1827 N N . LYS A 1 226 ? -62.686 3.946 71.917 1.00 97.38 226 LYS A N 1
ATOM 1828 C CA . LYS A 1 226 ? -64.087 4.380 71.957 1.00 97.38 226 LYS A CA 1
ATOM 1829 C C . LYS A 1 226 ? -64.945 3.473 72.841 1.00 97.38 226 LYS A C 1
ATOM 1831 O O . LYS A 1 226 ? -65.763 3.972 73.601 1.00 97.38 226 LYS A O 1
ATOM 1836 N N . GLN A 1 227 ? -64.745 2.155 72.786 1.00 96.88 227 GLN A N 1
ATOM 1837 C CA . GLN A 1 227 ? -65.454 1.211 73.654 1.00 96.88 227 GLN A CA 1
ATOM 1838 C C . GLN A 1 227 ? -65.098 1.414 75.136 1.00 96.88 227 GLN A C 1
ATOM 1840 O O . GLN A 1 227 ? -65.975 1.377 76.000 1.00 96.88 227 GLN A O 1
ATOM 1845 N N . ARG A 1 228 ? -63.819 1.666 75.444 1.00 96.44 228 ARG A N 1
ATOM 1846 C CA . ARG A 1 228 ? -63.386 2.014 76.806 1.00 96.44 228 ARG A CA 1
ATOM 1847 C C . ARG A 1 228 ? -63.977 3.345 77.268 1.00 96.44 228 ARG A C 1
ATOM 1849 O O . ARG A 1 228 ? -64.409 3.439 78.409 1.00 96.44 228 ARG A O 1
ATOM 1856 N N . GLU A 1 229 ? -64.036 4.347 76.395 1.00 95.56 229 GLU A N 1
ATOM 1857 C CA . GLU A 1 229 ? -64.663 5.643 76.679 1.00 95.56 229 GLU A CA 1
ATOM 1858 C C . GLU A 1 229 ? -66.156 5.488 76.991 1.00 95.56 229 GLU A C 1
ATOM 1860 O O . GLU A 1 229 ? -66.607 5.966 78.028 1.00 95.56 229 GLU A O 1
ATOM 1865 N N . THR A 1 230 ? -66.902 4.711 76.195 1.00 96.19 230 THR A N 1
ATOM 1866 C CA . THR A 1 230 ? -68.321 4.441 76.481 1.00 96.19 230 THR A CA 1
ATOM 1867 C C . THR A 1 230 ? -68.520 3.727 77.817 1.00 96.19 230 THR A C 1
ATOM 1869 O O . THR A 1 230 ? -69.405 4.103 78.579 1.00 96.19 230 THR A O 1
ATOM 1872 N N . GLN A 1 231 ? -67.671 2.746 78.146 1.00 95.81 231 GLN A N 1
ATOM 1873 C CA . GLN A 1 231 ? -67.727 2.051 79.439 1.00 95.81 231 GLN A CA 1
ATOM 1874 C C . GLN A 1 231 ? -67.410 2.992 80.610 1.00 95.81 231 GLN A C 1
ATOM 1876 O O . GLN A 1 231 ? -68.051 2.921 81.659 1.00 95.81 231 GLN A O 1
ATOM 1881 N N . LEU A 1 232 ? -66.433 3.889 80.444 1.00 95.69 232 LEU A N 1
ATOM 1882 C CA . LEU A 1 232 ? -66.098 4.899 81.447 1.00 95.69 232 LEU A CA 1
ATOM 1883 C C . LEU A 1 232 ? -67.240 5.898 81.643 1.00 95.69 232 LEU A C 1
ATOM 1885 O O . LEU A 1 232 ? -67.546 6.237 82.785 1.00 95.69 232 LEU A O 1
ATOM 1889 N N . ASP A 1 233 ? -67.883 6.348 80.569 1.00 95.12 233 ASP A N 1
ATOM 1890 C CA . ASP A 1 233 ? -69.027 7.258 80.638 1.00 95.12 233 ASP A CA 1
ATOM 1891 C C . ASP A 1 233 ? -70.248 6.597 81.280 1.00 95.12 233 ASP A C 1
ATOM 1893 O O . ASP A 1 233 ? -70.896 7.202 82.136 1.00 95.12 233 ASP A O 1
ATOM 1897 N N . GLU A 1 234 ? -70.543 5.340 80.946 1.00 95.56 234 GLU A N 1
ATOM 1898 C CA . GLU A 1 234 ? -71.569 4.542 81.626 1.00 95.56 234 GLU A CA 1
ATOM 1899 C C . GLU A 1 234 ? -71.263 4.396 83.122 1.00 95.56 234 GLU A C 1
ATOM 1901 O O . GLU A 1 234 ? -72.133 4.648 83.962 1.00 95.56 234 GLU A O 1
ATOM 1906 N N . GLY A 1 235 ? -70.011 4.081 83.470 1.00 94.62 235 GLY A N 1
ATOM 1907 C CA . GLY A 1 235 ? -69.541 4.029 84.852 1.00 94.62 235 GLY A CA 1
ATOM 1908 C C . GLY A 1 235 ? -69.704 5.367 85.579 1.00 94.62 235 GLY A C 1
ATOM 1909 O O . GLY A 1 235 ? -70.251 5.407 86.683 1.00 94.62 235 GLY A O 1
ATOM 1910 N N . ARG A 1 236 ? -69.314 6.485 84.948 1.00 95.12 236 ARG A N 1
ATOM 1911 C CA . ARG A 1 236 ? -69.524 7.842 85.482 1.00 95.12 236 ARG A CA 1
ATOM 1912 C C . ARG A 1 236 ? -71.006 8.116 85.707 1.00 95.12 236 ARG A C 1
ATOM 1914 O O . ARG A 1 236 ? -71.359 8.590 86.783 1.00 95.12 236 ARG A O 1
ATOM 1921 N N . ARG A 1 237 ? -71.877 7.782 84.749 1.00 94.62 237 ARG A N 1
ATOM 1922 C CA . ARG A 1 237 ? -73.333 7.960 84.875 1.00 94.62 237 ARG A CA 1
ATOM 1923 C C . ARG A 1 237 ? -73.889 7.181 86.064 1.00 94.62 237 ARG A C 1
ATOM 1925 O O . ARG A 1 237 ? -74.592 7.772 86.882 1.00 94.62 237 ARG A O 1
ATOM 1932 N N . LEU A 1 238 ? -73.529 5.906 86.214 1.00 95.19 238 LEU A N 1
ATOM 1933 C CA . LEU A 1 238 ? -73.957 5.078 87.347 1.00 95.19 238 LEU A CA 1
ATOM 1934 C C . LEU A 1 238 ? -73.473 5.638 88.690 1.00 95.19 238 LEU A C 1
ATOM 1936 O O . LEU A 1 238 ? -74.263 5.729 89.628 1.00 95.19 238 LEU A O 1
ATOM 1940 N N . VAL A 1 239 ? -72.212 6.076 88.780 1.00 94.44 239 VAL A N 1
ATOM 1941 C CA . VAL A 1 239 ? -71.670 6.714 89.991 1.00 94.44 239 VAL A CA 1
ATOM 1942 C C . VAL A 1 239 ? -72.389 8.026 90.291 1.00 94.44 239 VAL A C 1
ATOM 1944 O O . VAL A 1 239 ? -72.743 8.261 91.440 1.00 94.44 239 VAL A O 1
ATOM 1947 N N . THR A 1 240 ? -72.652 8.874 89.291 1.00 92.56 240 THR A N 1
ATOM 1948 C CA . THR A 1 240 ? -73.403 10.124 89.502 1.00 92.56 240 THR A CA 1
ATOM 1949 C C . THR A 1 240 ? -74.844 9.872 89.937 1.00 92.56 240 THR A C 1
ATOM 1951 O O . THR A 1 240 ? -75.322 10.570 90.826 1.00 92.56 240 THR A O 1
ATOM 1954 N N . ALA A 1 241 ? -75.512 8.851 89.388 1.00 92.69 241 ALA A N 1
ATOM 1955 C CA . ALA A 1 241 ? -76.856 8.453 89.797 1.00 92.69 241 ALA A CA 1
ATOM 1956 C C . ALA A 1 241 ? -76.864 7.939 91.245 1.00 92.69 241 ALA A C 1
ATOM 1958 O O . ALA A 1 241 ? -77.619 8.448 92.067 1.00 92.69 241 ALA A O 1
ATOM 1959 N N . ARG A 1 242 ? -75.945 7.026 91.594 1.00 92.50 242 ARG A N 1
ATOM 1960 C CA . ARG A 1 242 ? -75.757 6.540 92.971 1.00 92.50 242 ARG A CA 1
ATOM 1961 C C . ARG A 1 242 ? -75.389 7.658 93.936 1.00 92.50 242 ARG A C 1
ATOM 1963 O O . ARG A 1 242 ? -75.891 7.673 95.049 1.00 92.50 242 ARG A O 1
ATOM 1970 N N . LYS A 1 243 ? -74.531 8.597 93.531 1.00 92.31 243 LYS A N 1
ATOM 1971 C CA . LYS A 1 243 ? -74.181 9.768 94.339 1.00 92.31 243 LYS A CA 1
ATOM 1972 C C . LYS A 1 243 ? -75.398 10.662 94.554 1.00 92.31 243 LYS A C 1
ATOM 1974 O O . LYS A 1 243 ? -75.580 11.116 95.668 1.00 92.31 243 LYS A O 1
ATOM 1979 N N . ALA A 1 244 ? -76.233 10.891 93.543 1.00 89.94 244 ALA A N 1
ATOM 1980 C CA . ALA A 1 244 ? -77.462 11.669 93.693 1.00 89.94 244 ALA A CA 1
ATOM 1981 C C . ALA A 1 244 ? -78.494 10.962 94.595 1.00 89.94 244 ALA A C 1
ATOM 1983 O O . ALA A 1 244 ? -79.139 11.611 95.416 1.00 89.94 244 ALA A O 1
ATOM 1984 N N . GLU A 1 245 ? -78.622 9.634 94.492 1.00 89.06 245 GLU A N 1
ATOM 1985 C CA . GLU A 1 245 ? -79.431 8.813 95.406 1.00 89.06 245 GLU A CA 1
ATOM 1986 C C . GLU A 1 245 ? -78.896 8.877 96.841 1.00 89.06 245 GLU A C 1
ATOM 1988 O O . GLU A 1 245 ? -79.660 9.127 97.772 1.00 89.06 245 GLU A O 1
ATOM 1993 N N . LEU A 1 246 ? -77.584 8.696 97.021 1.00 84.38 246 LEU A N 1
ATOM 1994 C CA . LEU A 1 246 ? -76.923 8.808 98.316 1.00 84.38 246 LEU A CA 1
ATOM 1995 C C .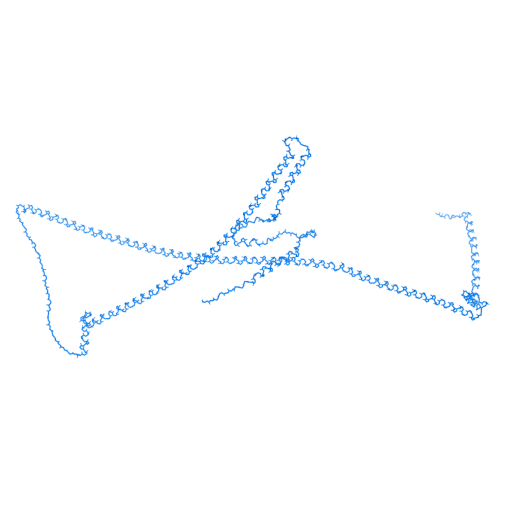 LEU A 1 246 ? -77.024 10.222 98.863 1.00 84.38 246 LEU A C 1
ATOM 1997 O O . LEU A 1 246 ? -77.337 10.349 100.023 1.00 84.38 246 LEU A O 1
ATOM 2001 N N . GLU A 1 247 ? -76.870 11.275 98.067 1.00 83.88 247 GLU A N 1
ATOM 2002 C CA . GLU A 1 247 ? -77.062 12.659 98.508 1.00 83.88 247 GLU A CA 1
ATOM 2003 C C . GLU A 1 247 ? -78.526 12.910 98.909 1.00 83.88 247 GLU A C 1
ATOM 2005 O O . GLU A 1 247 ? -78.798 13.621 99.873 1.00 83.88 247 GLU A O 1
ATOM 2010 N N . SER A 1 248 ? -79.495 12.294 98.220 1.00 82.75 248 SER A N 1
ATOM 2011 C CA . SER A 1 248 ? -80.906 12.308 98.633 1.00 82.75 248 SER A CA 1
ATOM 2012 C C . SER A 1 248 ? -81.118 11.588 99.971 1.00 82.75 248 SER A C 1
ATOM 2014 O O . SER A 1 248 ? -81.897 12.055 100.804 1.00 82.75 248 SER A O 1
ATOM 2016 N N . LEU A 1 249 ? -80.411 10.477 100.206 1.00 79.06 249 LEU A N 1
ATOM 2017 C CA . LEU A 1 249 ? -80.416 9.744 101.473 1.00 79.06 249 LEU A CA 1
ATOM 2018 C C . LEU A 1 249 ? -79.620 10.465 102.570 1.00 79.06 249 LEU A C 1
ATOM 2020 O O . LEU A 1 249 ? -80.070 10.501 103.702 1.00 79.06 249 LEU A O 1
ATOM 2024 N N . GLU A 1 250 ? -78.500 11.107 102.266 1.00 72.94 250 GLU A N 1
ATOM 2025 C CA . GLU A 1 250 ? -77.686 11.907 103.181 1.00 72.94 250 GLU A CA 1
ATOM 2026 C C . GLU A 1 250 ? -78.439 13.164 103.594 1.00 72.94 250 GLU A C 1
ATOM 2028 O O . GLU A 1 250 ? -78.465 13.489 104.773 1.00 72.94 250 GLU A O 1
ATOM 2033 N N . LYS A 1 251 ? -79.164 13.821 102.683 1.00 70.62 251 LYS A N 1
ATOM 2034 C CA . LYS A 1 251 ? -80.106 14.889 103.053 1.00 70.62 251 LYS A CA 1
ATOM 2035 C C . LYS A 1 251 ? -81.230 14.387 103.970 1.00 70.62 251 LYS A C 1
ATOM 2037 O O . LYS A 1 251 ? -81.795 15.192 104.703 1.00 70.62 251 LYS A O 1
ATOM 2042 N N . LYS A 1 252 ? -81.540 13.082 103.966 1.00 69.25 252 LYS A N 1
ATOM 2043 C CA . LYS A 1 252 ? -82.477 12.443 104.913 1.00 69.25 252 LYS A CA 1
ATOM 2044 C C . LYS A 1 252 ? -81.810 11.961 106.212 1.00 69.25 252 LYS A C 1
ATOM 2046 O O . LYS A 1 252 ? -82.483 11.930 107.234 1.00 69.25 252 LYS A O 1
ATOM 2051 N N . ILE A 1 253 ? -80.531 11.575 106.187 1.00 58.28 253 ILE A N 1
ATOM 2052 C CA . ILE A 1 253 ? -79.814 10.934 107.307 1.00 58.28 253 ILE A CA 1
ATOM 2053 C C . ILE A 1 253 ? -78.956 11.946 108.088 1.00 58.28 253 ILE A C 1
ATOM 2055 O O . ILE A 1 253 ? -78.996 11.971 109.314 1.00 58.28 253 ILE A O 1
ATOM 2059 N N . TYR A 1 254 ? -78.238 12.846 107.413 1.00 51.19 254 TYR A N 1
ATOM 2060 C CA . TYR A 1 254 ? -77.346 13.851 108.008 1.00 51.19 254 TYR A CA 1
ATOM 2061 C C . TYR A 1 254 ? -78.033 15.195 108.308 1.00 51.19 254 TYR A C 1
ATOM 2063 O O . TYR A 1 254 ? -77.416 16.258 108.278 1.00 51.19 254 TYR A O 1
ATOM 2071 N N . GLN A 1 255 ? -79.293 15.127 108.740 1.00 53.75 255 GLN A N 1
ATOM 2072 C CA . GLN A 1 255 ? -79.787 15.988 109.819 1.00 53.75 255 GLN A CA 1
ATOM 2073 C C . GLN A 1 255 ? -79.382 15.435 111.206 1.00 53.75 255 GLN A C 1
ATOM 2075 O O . GLN A 1 255 ? -80.009 15.766 112.199 1.00 53.75 255 GLN A O 1
ATOM 2080 N N . SER A 1 256 ? -78.352 14.588 111.333 1.00 38.69 256 SER A N 1
ATOM 2081 C CA . SER A 1 256 ? -77.755 14.252 112.633 1.00 38.69 256 SER A CA 1
ATOM 2082 C C . SER A 1 256 ? -76.379 13.579 112.498 1.00 38.69 256 SER A C 1
ATOM 2084 O O . SER A 1 256 ? -76.262 12.543 111.858 1.00 38.69 256 SER A O 1
ATOM 2086 N N . GLY A 1 257 ? -75.357 14.138 113.162 1.00 36.66 257 GLY A N 1
ATOM 2087 C CA . GLY A 1 257 ? -74.310 13.357 113.853 1.00 36.66 257 GLY A CA 1
ATOM 2088 C C . GLY A 1 257 ? -73.030 12.909 113.112 1.00 36.66 257 GLY A C 1
ATOM 2089 O O . GLY A 1 257 ? -73.075 12.260 112.079 1.00 36.66 257 GLY A O 1
ATOM 2090 N N . LYS A 1 258 ? -71.874 13.215 113.735 1.00 41.84 258 LYS A N 1
ATOM 2091 C CA . LYS A 1 258 ? -70.455 12.865 113.434 1.00 41.84 258 LYS A CA 1
ATOM 2092 C C . LYS A 1 258 ? -70.080 11.379 113.656 1.00 41.84 258 LYS A C 1
ATOM 2094 O O . LYS A 1 258 ? -70.772 10.734 114.434 1.00 41.84 258 LYS A O 1
ATOM 2099 N N . LEU A 1 259 ? -68.896 10.946 113.145 1.00 38.75 259 LEU A N 1
ATOM 2100 C CA . LEU A 1 259 ? -67.731 10.305 113.858 1.00 38.75 259 LEU A CA 1
ATOM 2101 C C . LEU A 1 259 ? -66.760 9.540 112.887 1.00 38.75 259 LEU A C 1
ATOM 2103 O O . LEU A 1 259 ? -67.239 8.825 112.021 1.00 38.75 259 LEU A O 1
ATOM 2107 N N . THR A 1 260 ? -65.449 9.876 112.799 1.00 35.25 260 THR A N 1
ATOM 2108 C CA . THR A 1 260 ? -64.171 9.275 113.344 1.00 35.25 260 THR A CA 1
ATOM 2109 C C . THR A 1 260 ? -63.472 8.112 112.591 1.00 35.25 260 THR A C 1
ATOM 2111 O O . THR A 1 260 ? -64.115 7.280 111.971 1.00 35.25 260 THR A O 1
ATOM 2114 N N . ALA A 1 261 ? -62.125 8.091 112.685 1.00 41.38 261 ALA A N 1
ATOM 2115 C CA . ALA A 1 261 ? -61.108 7.339 111.915 1.00 41.38 261 ALA A CA 1
ATOM 2116 C C . ALA A 1 261 ? -60.417 6.161 112.667 1.00 41.38 261 ALA A C 1
ATOM 2118 O O . ALA A 1 261 ? -60.494 6.124 113.895 1.00 41.38 261 ALA A O 1
ATOM 2119 N N . ARG A 1 262 ? -59.673 5.266 111.961 1.00 31.03 262 ARG A N 1
ATOM 2120 C CA . ARG A 1 262 ? -58.603 4.347 112.485 1.00 31.03 262 ARG A CA 1
ATOM 2121 C C . ARG A 1 262 ? -57.823 3.571 111.358 1.00 31.03 262 ARG A C 1
ATOM 2123 O O . ARG A 1 262 ? -58.281 3.672 110.226 1.00 31.03 262 ARG A O 1
ATOM 2130 N N . PRO A 1 263 ? -56.687 2.848 111.613 1.00 46.94 263 PRO A N 1
ATOM 2131 C CA . PRO A 1 263 ? -55.441 2.861 110.805 1.00 46.94 263 PRO A CA 1
ATOM 2132 C C . PRO A 1 263 ? -54.892 1.472 110.319 1.00 46.94 263 PRO A C 1
ATOM 2134 O O . PRO A 1 263 ? -55.487 0.435 110.602 1.00 46.94 263 PRO A O 1
ATOM 2137 N N . GLU A 1 264 ? -53.741 1.499 109.618 1.00 44.25 264 GLU A N 1
ATOM 2138 C CA . GLU A 1 264 ? -52.883 0.427 109.018 1.00 44.25 264 GLU A CA 1
ATOM 2139 C C . GLU A 1 264 ? -52.184 -0.561 109.997 1.00 44.25 264 GLU A C 1
ATOM 2141 O O . GLU A 1 264 ? -52.056 -0.241 111.185 1.00 44.25 264 GLU A O 1
ATOM 2146 N N . PRO A 1 265 ? -51.665 -1.720 109.504 1.00 47.00 265 PRO A N 1
ATOM 2147 C CA . PRO A 1 265 ? -50.302 -2.172 109.875 1.00 47.00 265 PRO A CA 1
ATOM 2148 C C . PRO A 1 265 ? -49.489 -2.975 108.810 1.00 47.00 265 PRO A C 1
ATOM 2150 O O . PRO A 1 265 ? -50.024 -3.548 107.864 1.00 47.00 265 PRO A O 1
ATOM 2153 N N . GLU A 1 266 ? -48.177 -3.072 109.066 1.00 37.28 266 GLU A N 1
ATOM 2154 C CA . GLU A 1 266 ? -47.067 -3.663 108.287 1.00 37.28 266 GLU A CA 1
ATOM 2155 C C . GLU A 1 266 ? -46.432 -4.867 109.044 1.00 37.28 266 GLU A C 1
ATOM 2157 O O . GLU A 1 266 ? -46.514 -4.912 110.274 1.00 37.28 266 GLU A O 1
ATOM 2162 N N . GLY A 1 267 ? -45.767 -5.821 108.361 1.00 30.39 267 GLY A N 1
ATOM 2163 C CA . GLY A 1 267 ? -44.867 -6.798 109.016 1.00 30.39 267 GLY A CA 1
ATOM 2164 C C . GLY A 1 267 ? -44.380 -7.999 108.173 1.00 30.39 267 GLY A C 1
ATOM 2165 O O . GLY A 1 267 ? -45.199 -8.663 107.542 1.00 30.39 267 GLY A O 1
ATOM 2166 N N . ALA A 1 268 ? -43.060 -8.289 108.205 1.00 34.31 268 ALA A N 1
ATOM 2167 C CA . ALA A 1 268 ? -42.422 -9.547 108.680 1.00 34.31 268 ALA A CA 1
ATOM 2168 C C . ALA A 1 268 ? -41.048 -9.867 108.022 1.00 34.31 268 ALA A C 1
ATOM 2170 O O . ALA A 1 268 ? -40.903 -9.846 106.801 1.00 34.31 268 ALA A O 1
ATOM 2171 N N . GLU A 1 269 ? -40.071 -10.214 108.872 1.00 28.81 269 GLU A N 1
ATOM 2172 C CA . GLU A 1 269 ? -38.666 -10.567 108.597 1.00 28.81 269 GLU A CA 1
ATOM 2173 C C . GLU A 1 269 ? -38.393 -12.098 108.493 1.00 28.81 269 GLU A C 1
ATOM 2175 O O . GLU A 1 269 ? -39.203 -12.927 108.903 1.00 28.81 269 GLU A O 1
ATOM 2180 N N . GLU A 1 270 ? -37.213 -12.393 107.925 1.00 32.59 270 GLU A N 1
ATOM 2181 C CA . GLU A 1 270 ? -36.253 -13.531 107.945 1.00 32.59 270 GLU A CA 1
ATOM 2182 C C . GLU A 1 270 ? -36.450 -14.804 108.809 1.00 32.59 270 GLU A C 1
ATOM 2184 O O . GLU A 1 270 ? -36.788 -14.702 109.981 1.00 32.59 270 GLU A O 1
ATOM 2189 N N . ILE A 1 271 ? -36.010 -15.981 108.288 1.00 32.88 271 ILE A N 1
ATOM 2190 C CA . ILE A 1 271 ? -35.395 -17.110 109.051 1.00 32.88 271 ILE A CA 1
ATOM 2191 C C . ILE A 1 271 ? -34.300 -17.835 108.216 1.00 32.88 271 ILE A C 1
ATOM 2193 O O . ILE A 1 271 ? -34.394 -17.970 106.997 1.00 32.88 271 ILE A O 1
ATOM 2197 N N . THR A 1 272 ? -33.266 -18.294 108.927 1.00 27.72 272 THR A N 1
ATOM 2198 C CA . THR A 1 272 ? -31.892 -18.717 108.597 1.00 27.72 272 THR A CA 1
ATOM 2199 C C . THR A 1 272 ? -31.603 -20.240 108.731 1.00 27.72 272 THR A C 1
ATOM 2201 O O . THR A 1 272 ? -32.347 -20.953 109.394 1.00 27.72 272 THR A O 1
ATOM 2204 N N . ASN A 1 273 ? -30.439 -20.663 108.182 1.00 29.09 273 ASN A N 1
ATOM 2205 C CA . ASN A 1 273 ? -29.472 -21.721 108.615 1.00 29.09 273 ASN A CA 1
ATOM 2206 C C . ASN A 1 273 ? -29.808 -23.235 108.475 1.00 29.09 273 ASN A C 1
ATOM 2208 O O . ASN A 1 273 ? -30.868 -23.688 108.881 1.00 29.09 273 ASN A O 1
ATOM 2212 N N . GLN A 1 274 ? -29.009 -24.038 107.733 1.00 32.31 274 GLN A N 1
ATOM 2213 C CA . GLN A 1 274 ? -27.697 -24.698 108.041 1.00 32.31 274 GLN A CA 1
ATOM 2214 C C . GLN A 1 274 ? -27.814 -25.805 109.116 1.00 32.31 274 GLN A C 1
ATOM 2216 O O . GLN A 1 274 ? -28.212 -25.511 110.233 1.00 32.31 274 GLN A O 1
ATOM 2221 N N . LEU A 1 275 ? -27.734 -27.098 108.754 1.00 34.41 275 LEU A N 1
ATOM 2222 C CA . LEU A 1 275 ? -26.571 -28.003 108.531 1.00 34.41 275 LEU A CA 1
ATOM 2223 C C . LEU A 1 275 ? -26.124 -28.754 109.798 1.00 34.41 275 LEU A C 1
ATOM 2225 O O . LEU A 1 275 ? -25.791 -28.121 110.786 1.00 34.41 275 LEU A O 1
ATOM 2229 N N . ASP A 1 276 ? -26.092 -30.088 109.697 1.00 29.94 276 ASP A N 1
ATOM 2230 C CA . ASP A 1 276 ? -25.127 -31.058 110.267 1.00 29.94 276 ASP A CA 1
ATOM 2231 C C . ASP A 1 276 ? -25.712 -32.477 110.062 1.00 29.94 276 ASP A C 1
ATOM 2233 O O . ASP A 1 276 ? -26.928 -32.618 109.975 1.00 29.94 276 ASP A O 1
ATOM 2237 N N . ASN A 1 277 ? -25.022 -33.618 110.059 1.00 30.91 277 ASN A N 1
ATOM 2238 C CA . ASN A 1 277 ? -23.673 -34.120 109.770 1.00 30.91 277 ASN A CA 1
ATOM 2239 C C . ASN A 1 277 ? -23.761 -35.604 110.209 1.00 30.91 277 ASN A C 1
ATOM 2241 O O . ASN A 1 277 ? -24.262 -35.833 111.305 1.00 30.91 277 ASN A O 1
ATOM 2245 N N . ASP A 1 278 ? -23.320 -36.592 109.417 1.00 29.83 278 ASP A N 1
ATOM 2246 C CA . ASP A 1 278 ? -22.717 -37.829 109.964 1.00 29.83 278 ASP A CA 1
ATOM 2247 C C . ASP A 1 278 ? -22.162 -38.808 108.895 1.00 29.83 278 ASP A C 1
ATOM 2249 O O . ASP A 1 278 ? -22.858 -39.184 107.955 1.00 29.83 278 ASP A O 1
ATOM 2253 N N . LYS A 1 279 ? -20.877 -39.170 109.096 1.00 33.62 279 LYS A N 1
ATOM 2254 C CA . LYS A 1 279 ? -20.166 -40.487 109.070 1.00 33.62 279 LYS A CA 1
ATOM 2255 C C . LYS A 1 279 ? -20.706 -41.625 108.165 1.00 33.62 279 LYS A C 1
ATOM 2257 O O . LYS A 1 279 ? -21.900 -41.851 108.107 1.00 33.62 279 LYS A O 1
ATOM 2262 N N . SER A 1 280 ? -19.917 -42.486 107.506 1.00 32.69 280 SER A N 1
ATOM 2263 C CA . SER A 1 280 ? -18.653 -43.160 107.871 1.00 32.69 280 SER A CA 1
ATOM 2264 C C . SER A 1 280 ? -18.026 -43.904 106.661 1.00 32.69 280 SER A C 1
ATOM 2266 O O . SER A 1 280 ? -18.611 -44.023 105.588 1.00 32.69 280 SER A O 1
ATOM 2268 N N . GLU A 1 281 ? -16.803 -44.398 106.866 1.00 35.31 281 GLU A N 1
ATOM 2269 C CA . GLU A 1 281 ? -15.871 -45.080 105.956 1.00 35.31 281 GLU A CA 1
ATOM 2270 C C . GLU A 1 281 ? -16.347 -46.420 105.342 1.00 35.31 281 GLU A C 1
ATOM 2272 O O . GLU A 1 281 ? -16.953 -47.254 106.010 1.00 35.31 281 GLU A O 1
ATOM 2277 N N . SER A 1 282 ? -15.909 -46.723 104.111 1.00 34.22 282 SER A N 1
ATOM 2278 C CA . SER A 1 282 ? -14.859 -47.732 103.830 1.00 34.22 282 SER A CA 1
ATOM 2279 C C . SER A 1 282 ? -14.992 -48.415 102.454 1.00 34.22 282 SER A C 1
ATOM 2281 O O . SER A 1 282 ? -16.068 -48.554 101.880 1.00 34.22 282 SER A O 1
ATOM 2283 N N . THR A 1 283 ? -13.845 -48.928 102.005 1.00 36.16 283 THR A N 1
ATOM 2284 C CA . THR A 1 283 ? -13.671 -50.071 101.096 1.00 36.16 283 THR A CA 1
ATOM 2285 C C . THR A 1 283 ? -13.756 -49.797 99.588 1.00 36.16 283 THR A C 1
ATOM 2287 O O . THR A 1 283 ? -14.809 -49.610 98.975 1.00 36.16 283 THR A O 1
ATOM 2290 N N . ILE A 1 284 ? -12.558 -49.822 99.001 1.00 50.00 284 ILE A N 1
ATOM 2291 C CA . ILE A 1 284 ? -12.247 -49.817 97.574 1.00 50.00 284 ILE A CA 1
ATOM 2292 C C . ILE A 1 284 ? -12.838 -51.078 96.942 1.00 50.00 284 ILE A C 1
ATOM 2294 O O . ILE A 1 284 ? -12.478 -52.199 97.294 1.00 50.00 284 ILE A O 1
ATOM 2298 N N . CYS A 1 285 ? -13.738 -50.873 95.990 1.00 44.28 285 CYS A N 1
ATOM 2299 C CA . CYS A 1 285 ? -14.217 -51.879 95.059 1.00 44.28 285 CYS A CA 1
ATOM 2300 C C . CYS A 1 285 ? -14.316 -51.145 93.709 1.00 44.28 285 CYS A C 1
ATOM 2302 O O . CYS A 1 285 ? -14.905 -50.065 93.692 1.00 44.28 285 CYS A O 1
ATOM 2304 N N . PRO A 1 286 ? -13.767 -51.653 92.588 1.00 55.88 286 PRO A N 1
ATOM 2305 C CA . PRO A 1 286 ? -13.754 -50.924 91.307 1.00 55.88 286 PRO A CA 1
ATOM 2306 C C . PRO A 1 286 ? -15.159 -50.532 90.819 1.00 55.88 286 PRO A C 1
ATOM 2308 O O . PRO A 1 286 ? -15.331 -49.564 90.087 1.00 55.88 286 PRO A O 1
ATOM 2311 N N . LEU A 1 287 ? -16.169 -51.280 91.271 1.00 54.19 287 LEU A N 1
ATOM 2312 C CA . LEU A 1 287 ? -17.592 -51.025 91.051 1.00 54.19 287 LEU A CA 1
ATOM 2313 C C . LEU A 1 287 ? -18.092 -49.800 91.833 1.00 54.19 287 LEU A C 1
ATOM 2315 O O . LEU A 1 287 ? -18.874 -49.018 91.312 1.00 54.19 287 LEU A O 1
ATOM 2319 N N . ASN A 1 288 ? -17.560 -49.592 93.036 1.00 58.44 288 ASN A N 1
ATOM 2320 C CA . ASN A 1 288 ? -17.864 -48.464 93.910 1.00 58.44 288 ASN A CA 1
ATOM 2321 C C . ASN A 1 288 ? -17.184 -47.175 93.419 1.00 58.44 288 ASN A C 1
ATOM 2323 O O . ASN A 1 288 ? -17.716 -46.091 93.612 1.00 58.44 288 ASN A O 1
ATOM 2327 N N . ASP A 1 289 ? -16.031 -47.269 92.749 1.00 65.06 289 ASP A N 1
ATOM 2328 C CA . ASP A 1 289 ? -15.399 -46.118 92.085 1.00 65.06 289 ASP A CA 1
ATOM 2329 C C . ASP A 1 289 ? -16.146 -45.732 90.803 1.00 65.06 289 ASP A C 1
ATOM 2331 O O . ASP A 1 289 ? -16.284 -44.548 90.494 1.00 65.06 289 ASP A O 1
ATOM 2335 N N . LEU A 1 290 ? -16.688 -46.712 90.072 1.00 70.56 290 LEU A N 1
ATOM 2336 C CA . LEU A 1 290 ? -17.569 -46.470 88.926 1.00 70.56 290 LEU A CA 1
ATOM 2337 C C . LEU A 1 290 ? -18.914 -45.873 89.365 1.00 70.56 290 LEU A C 1
ATOM 2339 O O . LEU A 1 290 ? -19.420 -44.962 88.722 1.00 70.56 290 LEU A O 1
ATOM 2343 N N . GLU A 1 291 ? -19.451 -46.315 90.499 1.00 76.69 291 GLU A N 1
ATOM 2344 C CA . GLU A 1 291 ? -20.676 -45.777 91.091 1.00 76.69 291 GLU A CA 1
ATOM 2345 C C . GLU A 1 291 ? -20.460 -44.379 91.686 1.00 76.69 291 GLU A C 1
ATOM 2347 O O . GLU A 1 291 ? -21.220 -43.469 91.379 1.00 76.69 291 GLU A O 1
ATOM 2352 N N . LYS A 1 292 ? -19.356 -44.138 92.404 1.00 76.94 292 LYS A N 1
ATOM 2353 C CA . LYS A 1 292 ? -18.963 -42.798 92.879 1.00 76.94 292 LYS A CA 1
ATOM 2354 C C . LYS A 1 292 ? -18.625 -41.847 91.737 1.00 76.94 292 LYS A C 1
ATOM 2356 O O . LYS A 1 292 ? -18.973 -40.667 91.807 1.00 76.94 292 LYS A O 1
ATOM 2361 N N . SER A 1 293 ? -17.954 -42.325 90.686 1.00 76.69 293 SER A N 1
ATOM 2362 C CA . SER A 1 293 ? -17.691 -41.519 89.488 1.00 76.69 293 SER A CA 1
ATOM 2363 C C . SER A 1 293 ? -18.982 -41.221 88.733 1.00 76.69 293 SER A C 1
ATOM 2365 O O . SER A 1 293 ? -19.136 -40.109 88.245 1.00 76.69 293 SER A O 1
ATOM 2367 N N . PHE A 1 294 ? -19.947 -42.146 88.715 1.00 77.06 294 PHE A N 1
ATOM 2368 C CA . PHE A 1 294 ? -21.278 -41.920 88.160 1.00 77.06 294 PHE A CA 1
ATOM 2369 C C . PHE A 1 294 ? -22.121 -40.966 89.013 1.00 77.06 294 PHE A C 1
ATOM 2371 O O . PHE A 1 294 ? -22.797 -40.104 88.460 1.00 77.06 294 PHE A O 1
ATOM 2378 N N . GLU A 1 295 ? -22.057 -41.051 90.343 1.00 77.38 295 GLU A N 1
ATOM 2379 C CA . GLU A 1 295 ? -22.717 -40.109 91.250 1.00 77.38 295 GLU A CA 1
ATOM 2380 C C . GLU A 1 295 ? -22.114 -38.707 91.158 1.00 77.38 295 GLU A C 1
ATOM 2382 O O . GLU A 1 295 ? -22.856 -37.728 91.097 1.00 77.38 295 GLU A O 1
ATOM 2387 N N . THR A 1 296 ? -20.788 -38.584 91.049 1.00 80.12 296 THR A N 1
ATOM 2388 C CA . THR A 1 296 ? -20.142 -37.292 90.760 1.00 80.12 296 THR A CA 1
ATOM 2389 C C . THR A 1 296 ? -20.509 -36.777 89.369 1.00 80.12 296 THR A C 1
ATOM 2391 O O . THR A 1 296 ? -20.749 -35.582 89.218 1.00 80.12 296 THR A O 1
ATOM 2394 N N . LEU A 1 297 ? -20.665 -37.651 88.370 1.00 76.19 297 LEU A N 1
ATOM 2395 C CA . LEU A 1 297 ? -21.186 -37.304 87.041 1.00 76.19 297 LEU A CA 1
ATOM 2396 C C . LEU A 1 297 ? -22.637 -36.813 87.099 1.00 76.19 297 LEU A C 1
ATOM 2398 O O . LEU A 1 297 ? -22.994 -35.825 86.453 1.00 76.19 297 LEU A O 1
ATOM 2402 N N . LYS A 1 298 ? -23.469 -37.482 87.897 1.00 79.75 298 LYS A N 1
ATOM 2403 C CA . LYS A 1 298 ? -24.880 -37.172 88.142 1.00 79.75 298 LYS A CA 1
ATOM 2404 C C . LYS A 1 298 ? -25.045 -35.848 88.887 1.00 79.75 298 LYS A C 1
ATOM 2406 O O . LYS A 1 298 ? -25.905 -35.048 88.517 1.00 79.75 298 LYS A O 1
ATOM 2411 N N . ALA A 1 299 ? -24.180 -35.586 89.865 1.00 78.75 299 ALA A N 1
ATOM 2412 C CA . ALA A 1 299 ? -24.097 -34.322 90.587 1.00 78.75 299 ALA A CA 1
ATOM 2413 C C . ALA A 1 299 ? -23.597 -33.182 89.681 1.00 78.75 299 ALA A C 1
ATOM 2415 O O . ALA A 1 299 ? -24.232 -32.133 89.621 1.00 78.75 299 ALA A O 1
ATOM 2416 N N . ALA A 1 300 ? -22.532 -33.403 88.901 1.00 78.19 300 ALA A N 1
ATOM 2417 C CA . ALA A 1 300 ? -21.959 -32.404 87.994 1.00 78.19 300 ALA A CA 1
ATOM 2418 C C . ALA A 1 300 ? -22.893 -32.037 86.827 1.00 78.19 300 ALA A C 1
ATOM 2420 O O . ALA A 1 300 ? -22.909 -30.893 86.376 1.00 78.19 300 ALA A O 1
ATOM 2421 N N . THR A 1 301 ? -23.703 -32.985 86.343 1.00 76.75 301 THR A N 1
ATOM 2422 C CA . THR A 1 301 ? -24.727 -32.722 85.315 1.00 76.75 301 THR A CA 1
ATOM 2423 C C . THR A 1 301 ? -26.081 -32.299 85.887 1.00 76.75 301 THR A C 1
ATOM 2425 O O . THR A 1 301 ? -26.950 -31.863 85.122 1.00 76.75 301 THR A O 1
ATOM 2428 N N . GLY A 1 302 ? -26.288 -32.411 87.204 1.00 77.88 302 GLY A N 1
ATOM 2429 C CA . GLY A 1 302 ? -27.531 -32.057 87.892 1.00 77.88 302 GLY A CA 1
ATOM 2430 C C . GLY A 1 302 ? -28.754 -32.795 87.342 1.00 77.88 302 GLY A C 1
ATOM 2431 O O . GLY A 1 302 ? -29.788 -32.171 87.094 1.00 77.88 302 GLY A O 1
ATOM 2432 N N . ALA A 1 303 ? -28.635 -34.087 87.015 1.00 77.50 303 ALA A N 1
ATOM 2433 C CA . ALA A 1 303 ? -29.752 -34.883 86.494 1.00 77.50 303 ALA A CA 1
ATOM 2434 C C . ALA A 1 303 ? -30.182 -35.966 87.505 1.00 77.50 303 ALA A C 1
ATOM 2436 O O . ALA A 1 303 ? -29.331 -36.630 88.088 1.00 77.50 303 ALA A O 1
ATOM 2437 N N . PRO A 1 304 ? -31.491 -36.190 87.722 1.00 76.44 304 PRO A N 1
ATOM 2438 C CA . PRO A 1 304 ? -31.966 -37.052 88.810 1.00 76.44 304 PRO A CA 1
ATOM 2439 C C . PRO A 1 304 ? -31.860 -38.561 88.515 1.00 76.44 304 PRO A C 1
ATOM 2441 O O . PRO A 1 304 ? -31.890 -39.367 89.445 1.00 76.44 304 PRO A O 1
ATOM 2444 N N . THR A 1 305 ? -31.686 -38.959 87.250 1.00 80.19 305 THR A N 1
ATOM 2445 C CA . THR A 1 305 ? -31.738 -40.362 86.792 1.00 80.19 305 THR A CA 1
ATOM 2446 C C . THR A 1 305 ? -30.627 -40.640 85.779 1.00 80.19 305 THR A C 1
ATOM 2448 O O . THR A 1 305 ? -30.271 -39.749 85.010 1.00 80.19 305 THR A O 1
ATOM 2451 N N . ALA A 1 306 ? -30.118 -41.875 85.753 1.00 78.38 306 ALA A N 1
ATOM 2452 C CA . ALA A 1 306 ? -29.034 -42.312 84.871 1.00 78.38 306 ALA A CA 1
ATOM 2453 C C . ALA A 1 306 ? -29.325 -42.142 83.364 1.00 78.38 306 ALA A C 1
ATOM 2455 O O . ALA A 1 306 ? -28.436 -41.832 82.578 1.00 78.38 306 ALA A O 1
ATOM 2456 N N . GLU A 1 307 ? -30.582 -42.287 82.944 1.00 81.56 307 GLU A N 1
ATOM 2457 C CA . GLU A 1 307 ? -30.977 -42.021 81.554 1.00 81.56 307 GLU A CA 1
ATOM 2458 C C . GLU A 1 307 ? -30.938 -40.526 81.223 1.00 81.56 307 GLU A C 1
ATOM 2460 O O . GLU A 1 307 ? -30.498 -40.134 80.146 1.00 81.56 307 GLU A O 1
ATOM 2465 N N . LYS A 1 308 ? -31.324 -39.666 82.174 1.00 82.12 308 LYS A N 1
ATOM 2466 C CA . LYS A 1 308 ? -31.306 -38.208 81.989 1.00 82.12 308 LYS A CA 1
ATOM 2467 C C . LYS A 1 308 ? -29.889 -37.636 81.981 1.00 82.12 308 LYS A C 1
ATOM 2469 O O . LYS A 1 308 ? -29.657 -36.620 81.328 1.00 82.12 308 LYS A O 1
ATOM 2474 N N . THR A 1 309 ? -28.939 -38.248 82.696 1.00 84.25 309 THR A N 1
ATOM 2475 C CA . THR A 1 309 ? -27.519 -37.882 82.566 1.00 84.25 309 THR A CA 1
ATOM 2476 C C . THR A 1 309 ? -27.019 -38.225 81.162 1.00 84.25 309 THR A C 1
ATOM 2478 O O . THR A 1 309 ? -26.442 -37.358 80.510 1.00 84.25 309 THR A O 1
ATOM 2481 N N . LEU A 1 310 ? -27.317 -39.426 80.650 1.00 85.00 310 LEU A N 1
ATOM 2482 C CA . LEU A 1 310 ? -26.958 -39.844 79.289 1.00 85.00 310 LEU A CA 1
ATOM 2483 C C . LEU A 1 310 ? -27.574 -38.934 78.213 1.00 85.00 310 LEU A C 1
ATOM 2485 O O . LEU A 1 310 ? -26.879 -38.514 77.288 1.00 85.00 310 LEU A O 1
ATOM 2489 N N . GLU A 1 311 ? -28.852 -38.578 78.354 1.00 86.69 311 GLU A N 1
ATOM 2490 C CA . GLU A 1 311 ? -29.546 -37.663 77.443 1.00 86.69 311 GLU A CA 1
ATOM 2491 C C . GLU A 1 311 ? -28.880 -36.278 77.426 1.00 86.69 311 GLU A C 1
ATOM 2493 O O . GLU A 1 311 ? -28.607 -35.741 76.352 1.00 86.69 311 GLU A O 1
ATOM 2498 N N . LYS A 1 312 ? -28.505 -35.732 78.595 1.00 86.12 312 LYS A N 1
ATOM 2499 C CA . LYS A 1 312 ? -27.741 -34.475 78.678 1.00 86.12 312 LYS A CA 1
ATOM 2500 C C . LYS A 1 312 ? -26.384 -34.566 77.976 1.00 86.12 312 LYS A C 1
ATOM 2502 O O . LYS A 1 312 ? -26.015 -33.608 77.301 1.00 86.12 312 LYS A O 1
ATOM 2507 N N . PHE A 1 313 ? -25.662 -35.686 78.076 1.00 88.00 313 PHE A N 1
ATOM 2508 C CA . PHE A 1 313 ? -24.412 -35.881 77.324 1.00 88.00 313 PHE A CA 1
ATOM 2509 C C . PHE A 1 313 ? -24.636 -36.027 75.827 1.00 88.00 313 PHE A C 1
ATOM 2511 O O . PHE A 1 313 ? -23.837 -35.507 75.052 1.00 88.00 313 PHE A O 1
ATOM 2518 N N . SER A 1 314 ? -25.712 -36.694 75.404 1.00 88.19 314 SER A N 1
ATOM 2519 C CA . SER A 1 314 ? -26.059 -36.767 73.985 1.00 88.19 314 SER A CA 1
ATOM 2520 C C . SER A 1 314 ? -26.344 -35.374 73.438 1.00 88.19 314 SER A C 1
ATOM 2522 O O . SER A 1 314 ? -25.743 -34.986 72.442 1.00 88.19 314 SER A O 1
ATOM 2524 N N . VAL A 1 315 ? -27.159 -34.582 74.145 1.00 91.06 315 VAL A N 1
ATOM 2525 C CA . VAL A 1 315 ? -27.436 -33.190 73.778 1.00 91.06 315 VAL A CA 1
ATOM 2526 C C . VAL A 1 315 ? -26.147 -32.376 73.760 1.00 91.06 315 VAL A C 1
ATOM 2528 O O . VAL A 1 315 ? -25.894 -31.718 72.763 1.00 91.06 315 VAL A O 1
ATOM 2531 N N . GLN A 1 316 ? -25.297 -32.457 74.792 1.00 91.56 316 GLN A N 1
ATOM 2532 C CA . GLN A 1 316 ? -24.003 -31.761 74.830 1.00 91.56 316 GLN A CA 1
ATOM 2533 C C . GLN A 1 316 ? -23.084 -32.155 73.671 1.00 91.56 316 GLN A C 1
ATOM 2535 O O . GLN A 1 316 ? -22.443 -31.284 73.083 1.00 91.56 316 GLN A O 1
ATOM 2540 N N . ARG A 1 317 ? -23.034 -33.443 73.316 1.00 94.19 317 ARG A N 1
ATOM 2541 C CA . ARG A 1 317 ? -22.276 -33.941 72.165 1.00 94.19 317 ARG A CA 1
ATOM 2542 C C . ARG A 1 317 ? -22.841 -33.390 70.861 1.00 94.19 317 ARG A C 1
ATOM 2544 O O . ARG A 1 317 ? -22.071 -32.972 70.003 1.00 94.19 317 ARG A O 1
ATOM 2551 N N . ASP A 1 318 ? -24.160 -33.323 70.726 1.00 93.94 318 ASP A N 1
ATOM 2552 C CA . ASP A 1 318 ? -24.815 -32.743 69.555 1.00 93.94 318 ASP A CA 1
ATOM 2553 C C . ASP A 1 318 ? -24.567 -31.228 69.462 1.00 93.94 318 ASP A C 1
ATOM 2555 O O . ASP A 1 318 ? -24.302 -30.714 68.370 1.00 93.94 318 ASP A O 1
ATOM 2559 N N . THR A 1 319 ? -24.556 -30.499 70.588 1.00 94.62 319 THR A N 1
ATOM 2560 C CA . THR A 1 319 ? -24.155 -29.083 70.620 1.00 94.62 319 THR A CA 1
ATOM 2561 C C . THR A 1 319 ? -22.689 -28.909 70.243 1.00 94.62 319 THR A C 1
ATOM 2563 O O . THR A 1 319 ? -22.373 -27.992 69.486 1.00 94.62 319 THR A O 1
ATOM 2566 N N . LEU A 1 320 ? -21.800 -29.782 70.727 1.00 96.06 320 LEU A N 1
ATOM 2567 C CA . LEU A 1 320 ? -20.371 -29.761 70.412 1.00 96.06 320 LEU A CA 1
ATOM 2568 C C . LEU A 1 320 ? -20.146 -30.020 68.916 1.00 96.06 320 LEU A C 1
ATOM 2570 O O . LEU A 1 320 ? -19.524 -29.197 68.249 1.00 96.06 320 LEU A O 1
ATOM 2574 N N . ASN A 1 321 ? -20.762 -31.064 68.357 1.00 95.44 321 ASN A N 1
ATOM 2575 C CA . ASN A 1 321 ? -20.732 -31.361 66.921 1.00 95.44 321 ASN A CA 1
ATOM 2576 C C . ASN A 1 321 ? -21.258 -30.180 66.086 1.00 95.44 321 ASN A C 1
ATOM 2578 O O . ASN A 1 321 ? -20.701 -29.832 65.043 1.00 95.44 321 ASN A O 1
ATOM 2582 N N . ARG A 1 322 ? -22.328 -29.516 66.544 1.00 95.75 322 ARG A N 1
ATOM 2583 C CA . ARG A 1 322 ? -22.870 -28.323 65.878 1.00 95.75 322 ARG A CA 1
ATOM 2584 C C . ARG A 1 322 ? -21.914 -27.132 65.951 1.00 95.75 322 ARG A C 1
ATOM 2586 O O . ARG A 1 322 ? -21.812 -26.393 64.969 1.00 95.75 322 ARG A O 1
ATOM 2593 N N . LEU A 1 323 ? -21.230 -26.933 67.077 1.00 95.88 323 LEU A N 1
ATOM 2594 C CA . LEU A 1 323 ? -20.213 -25.892 67.241 1.00 95.88 323 LEU A CA 1
ATOM 2595 C C . LEU A 1 323 ? -18.989 -26.162 66.365 1.00 95.88 323 LEU A C 1
ATOM 2597 O O . LEU A 1 323 ? -18.508 -25.236 65.718 1.00 95.88 323 LEU A O 1
ATOM 2601 N N . GLU A 1 324 ? -18.534 -27.410 66.262 1.00 95.44 324 GLU A N 1
ATOM 2602 C CA . GLU A 1 324 ? -17.466 -27.806 65.338 1.00 95.44 324 GLU A CA 1
ATOM 2603 C C . GLU A 1 324 ? -17.866 -27.572 63.880 1.00 95.44 324 GLU A C 1
ATOM 2605 O O . GLU A 1 324 ? -17.108 -26.972 63.119 1.00 95.44 324 GLU A O 1
ATOM 2610 N N . ALA A 1 325 ? -19.091 -27.937 63.491 1.00 95.50 325 ALA A N 1
ATOM 2611 C CA . ALA A 1 325 ? -19.600 -27.664 62.150 1.00 95.50 325 ALA A CA 1
ATOM 2612 C C . ALA A 1 325 ? -19.703 -26.155 61.857 1.00 95.50 325 ALA A C 1
ATOM 2614 O O . ALA A 1 325 ? -19.416 -25.714 60.740 1.00 95.50 325 ALA A O 1
ATOM 2615 N N . LEU A 1 326 ? -20.104 -25.343 62.842 1.00 95.88 326 LEU A N 1
ATOM 2616 C CA . LEU A 1 326 ? -20.109 -23.881 62.730 1.00 95.88 326 LEU A CA 1
ATOM 2617 C C . LEU A 1 326 ? -18.693 -23.316 62.624 1.00 95.88 326 LEU A C 1
ATOM 2619 O O . LEU A 1 326 ? -18.457 -22.446 61.788 1.00 95.88 326 LEU A O 1
ATOM 2623 N N . ARG A 1 327 ? -17.750 -23.838 63.410 1.00 96.62 327 ARG A N 1
ATOM 2624 C CA . ARG A 1 327 ? -16.337 -23.460 63.359 1.00 96.62 327 ARG A CA 1
ATOM 2625 C C . ARG A 1 327 ? -15.728 -23.784 61.999 1.00 96.62 327 ARG A C 1
ATOM 2627 O O . ARG A 1 327 ? -15.150 -22.896 61.387 1.00 96.62 327 ARG A O 1
ATOM 2634 N N . ALA A 1 328 ? -15.953 -24.984 61.468 1.00 96.31 328 ALA A N 1
ATOM 2635 C CA . ALA A 1 328 ? -15.504 -25.368 60.130 1.00 96.31 328 ALA A CA 1
ATOM 2636 C C . ALA A 1 328 ? -16.129 -24.479 59.034 1.00 96.31 328 ALA A C 1
ATOM 2638 O O . ALA A 1 328 ? -15.457 -24.054 58.091 1.00 96.31 328 ALA A O 1
ATOM 2639 N N . LYS A 1 329 ? -17.415 -24.120 59.160 1.00 97.31 329 LYS A N 1
ATOM 2640 C CA . LYS A 1 329 ? -18.057 -23.147 58.255 1.00 97.31 329 LYS A CA 1
ATOM 2641 C C . LYS A 1 329 ? -17.430 -21.754 58.364 1.00 97.31 329 LYS A C 1
ATOM 2643 O O . LYS A 1 329 ? -17.223 -21.114 57.337 1.00 97.31 329 LYS A O 1
ATOM 2648 N N . ALA A 1 330 ? -17.109 -21.292 59.569 1.00 96.25 330 ALA A N 1
ATOM 2649 C CA . ALA A 1 330 ? -16.453 -20.006 59.781 1.00 96.25 330 ALA A CA 1
ATOM 2650 C C . ALA A 1 330 ? -15.017 -20.001 59.230 1.00 96.25 330 ALA A C 1
ATOM 2652 O O . ALA A 1 330 ? -14.637 -19.063 58.535 1.00 96.25 330 ALA A O 1
ATOM 2653 N N . GLU A 1 331 ? -14.245 -21.067 59.457 1.00 96.81 331 GLU A N 1
ATOM 2654 C CA . GLU A 1 331 ? -12.883 -21.227 58.934 1.00 96.81 331 GLU A CA 1
ATOM 2655 C C . GLU A 1 331 ? -12.874 -21.277 57.399 1.00 96.81 331 GLU A C 1
ATOM 2657 O O . GLU A 1 331 ? -12.125 -20.537 56.764 1.00 96.81 331 GLU A O 1
ATOM 2662 N N . THR A 1 332 ? -13.781 -22.035 56.776 1.00 96.31 332 THR A N 1
ATOM 2663 C CA . THR A 1 332 ? -13.896 -22.064 55.304 1.00 96.31 332 THR A CA 1
ATOM 2664 C C . THR A 1 332 ? -14.360 -20.729 54.714 1.00 96.31 332 THR A C 1
ATOM 2666 O O . THR A 1 332 ? -13.949 -20.357 53.612 1.00 96.31 332 THR A O 1
ATOM 2669 N N . GLN A 1 333 ? -15.217 -19.976 55.412 1.00 96.38 333 GLN A N 1
ATOM 2670 C CA . GLN A 1 333 ? -15.584 -18.618 55.002 1.00 96.38 333 GLN A CA 1
ATOM 2671 C C . GLN A 1 333 ? -14.410 -17.647 55.138 1.00 96.38 333 GLN A C 1
ATOM 2673 O O . GLN A 1 333 ? -14.183 -16.856 54.221 1.00 96.38 333 GLN A O 1
ATOM 2678 N N . LYS A 1 334 ? -13.645 -17.737 56.230 1.00 97.56 334 LYS A N 1
ATOM 2679 C CA . LYS A 1 334 ? -12.429 -16.950 56.448 1.00 97.56 334 LYS A CA 1
ATOM 2680 C C . LYS A 1 334 ? -11.419 -17.192 55.327 1.00 97.56 334 LYS A C 1
ATOM 2682 O O . LYS A 1 334 ? -11.015 -16.235 54.677 1.00 97.56 334 LYS A O 1
ATOM 2687 N N . GLU A 1 335 ? -11.119 -18.449 55.009 1.00 97.19 335 GLU A N 1
ATOM 2688 C CA . GLU A 1 335 ? -10.185 -18.803 53.932 1.00 97.19 335 GLU A CA 1
ATOM 2689 C C . GLU A 1 335 ? -10.658 -18.269 52.563 1.00 97.19 335 GLU A C 1
ATOM 2691 O O . GLU A 1 335 ? -9.880 -17.744 51.763 1.00 97.19 335 GLU A O 1
ATOM 2696 N N . LYS A 1 336 ? -11.970 -18.335 52.284 1.00 96.69 336 LYS A N 1
ATOM 2697 C CA . LYS A 1 336 ? -12.554 -17.754 51.061 1.00 96.69 336 LYS A CA 1
ATOM 2698 C C . LYS A 1 336 ? -12.408 -16.234 51.009 1.00 96.69 336 LYS A C 1
ATOM 2700 O O . LYS A 1 336 ? -12.232 -15.694 49.914 1.00 96.69 336 LYS A O 1
ATOM 2705 N N . LEU A 1 337 ? -12.536 -15.544 52.142 1.00 96.50 337 LEU A N 1
ATOM 2706 C CA . LEU A 1 337 ? -12.363 -14.094 52.229 1.00 96.50 337 LEU A CA 1
ATOM 2707 C C . LEU A 1 337 ? -10.891 -13.703 52.084 1.00 96.50 337 LEU A C 1
ATOM 2709 O O . LEU A 1 337 ? -10.601 -12.807 51.299 1.00 96.50 337 LEU A O 1
ATOM 2713 N N . GLU A 1 338 ? -9.970 -14.420 52.722 1.00 96.62 338 GLU A N 1
ATOM 2714 C CA . GLU A 1 338 ? -8.524 -14.216 52.569 1.00 96.62 338 GLU A CA 1
ATOM 2715 C C . GLU A 1 338 ? -8.095 -14.381 51.104 1.00 96.62 338 GLU A C 1
ATOM 2717 O O . GLU A 1 338 ? -7.503 -13.471 50.528 1.00 96.62 338 GLU A O 1
ATOM 2722 N N . LYS A 1 339 ? -8.547 -15.447 50.428 1.00 96.94 339 LYS A N 1
ATOM 2723 C CA . LYS A 1 339 ? -8.324 -15.640 48.982 1.00 96.94 339 LYS A CA 1
ATOM 2724 C C . LYS A 1 339 ? -8.936 -14.542 48.109 1.00 96.94 339 LYS A C 1
ATOM 2726 O O . LYS A 1 339 ? -8.506 -14.347 46.971 1.00 96.94 339 LYS A O 1
ATOM 2731 N N . LYS A 1 340 ? -10.010 -13.880 48.553 1.00 96.75 340 LYS A N 1
ATOM 2732 C CA . LYS A 1 340 ? -10.584 -12.726 47.837 1.00 96.75 340 LYS A CA 1
ATOM 2733 C C . LYS A 1 340 ? -9.744 -11.473 48.068 1.00 96.75 340 LYS A C 1
ATOM 2735 O O . LYS A 1 340 ? -9.525 -10.741 47.111 1.00 96.75 340 LYS A O 1
ATOM 2740 N N . ILE A 1 341 ? -9.278 -11.247 49.295 1.00 96.38 341 ILE A N 1
ATOM 2741 C CA . ILE A 1 341 ? -8.394 -10.130 49.642 1.00 96.38 341 ILE A CA 1
ATOM 2742 C C . ILE A 1 341 ? -7.101 -10.226 48.834 1.00 96.38 341 ILE A C 1
ATOM 2744 O O . ILE A 1 341 ? -6.746 -9.263 48.166 1.00 96.38 341 ILE A O 1
ATOM 2748 N N . GLU A 1 342 ? -6.461 -11.395 48.803 1.00 96.56 342 GLU A N 1
ATOM 2749 C CA . GLU A 1 342 ? -5.220 -11.618 48.054 1.00 96.56 342 GLU A CA 1
ATOM 2750 C C . GLU A 1 342 ? -5.408 -11.392 46.547 1.00 96.56 342 GLU A C 1
ATOM 2752 O O . GLU A 1 342 ? -4.635 -10.670 45.921 1.00 96.56 342 GLU A O 1
ATOM 2757 N N . ARG A 1 343 ? -6.502 -11.905 45.963 1.00 96.62 343 ARG A N 1
ATOM 2758 C CA . ARG A 1 343 ? -6.837 -11.640 44.553 1.00 96.62 343 ARG A CA 1
ATOM 2759 C C . ARG A 1 343 ? -7.036 -10.155 44.263 1.00 96.62 343 ARG A C 1
ATOM 2761 O O . ARG A 1 343 ? -6.519 -9.659 43.268 1.00 96.62 343 ARG A O 1
ATOM 2768 N N . ARG A 1 344 ? -7.772 -9.439 45.118 1.00 94.44 344 ARG A N 1
ATOM 2769 C CA . ARG A 1 344 ? -7.986 -7.993 44.950 1.00 94.44 344 ARG A CA 1
ATOM 2770 C C . ARG A 1 344 ? -6.694 -7.201 45.143 1.00 94.44 344 ARG A C 1
ATOM 2772 O O . ARG A 1 344 ? -6.482 -6.234 44.421 1.00 94.44 344 ARG A O 1
ATOM 2779 N N . ALA A 1 345 ? -5.827 -7.615 46.064 1.00 95.50 345 ALA A N 1
ATOM 2780 C CA . ALA A 1 345 ? -4.514 -7.009 46.253 1.00 95.50 345 ALA A CA 1
ATOM 2781 C C . ALA A 1 345 ? -3.638 -7.181 45.001 1.00 95.50 345 ALA A C 1
ATOM 2783 O O . ALA A 1 345 ? -3.098 -6.195 44.504 1.00 95.50 345 ALA A O 1
ATOM 2784 N N . ALA A 1 346 ? -3.595 -8.386 44.426 1.00 95.62 346 ALA A N 1
ATOM 2785 C CA . ALA A 1 346 ? -2.872 -8.654 43.184 1.00 95.62 346 ALA A CA 1
ATOM 2786 C C . ALA A 1 346 ? -3.436 -7.862 41.986 1.00 95.62 346 ALA A C 1
ATOM 2788 O O . ALA A 1 346 ? -2.673 -7.302 41.198 1.00 95.62 346 ALA A O 1
ATOM 2789 N N . GLU A 1 347 ? -4.765 -7.758 41.857 1.00 95.44 347 GLU A N 1
ATOM 2790 C CA . GLU A 1 347 ? -5.410 -6.916 40.836 1.00 95.44 347 GLU A CA 1
ATOM 2791 C C . GLU A 1 347 ? -5.028 -5.435 40.992 1.00 95.44 347 GLU A C 1
ATOM 2793 O O . GLU A 1 347 ? -4.725 -4.770 39.999 1.00 95.44 347 GLU A O 1
ATOM 2798 N N . LEU A 1 348 ? -5.004 -4.917 42.225 1.00 94.38 348 LEU A N 1
ATOM 2799 C CA . LEU A 1 348 ? -4.606 -3.536 42.505 1.00 94.38 348 LEU A CA 1
ATOM 2800 C C . LEU A 1 348 ? -3.130 -3.285 42.191 1.00 94.38 348 LEU A C 1
ATOM 2802 O O . LEU A 1 348 ? -2.800 -2.249 41.617 1.00 94.38 348 LEU A O 1
ATOM 2806 N N . GLU A 1 349 ? -2.236 -4.207 42.544 1.00 94.00 349 GLU A N 1
ATOM 2807 C CA . GLU A 1 349 ? -0.819 -4.100 42.186 1.00 94.00 349 GLU A CA 1
ATOM 2808 C C . GLU A 1 349 ? -0.629 -4.111 40.671 1.00 94.00 349 GLU A C 1
ATOM 2810 O O . GLU A 1 349 ? 0.039 -3.230 40.128 1.00 94.00 349 GLU A O 1
ATOM 2815 N N . TYR A 1 350 ? -1.289 -5.032 39.968 1.00 94.75 350 TYR A N 1
ATOM 2816 C CA . TYR A 1 350 ? -1.258 -5.080 38.510 1.00 94.75 350 TYR A CA 1
ATOM 2817 C C . TYR A 1 350 ? -1.735 -3.7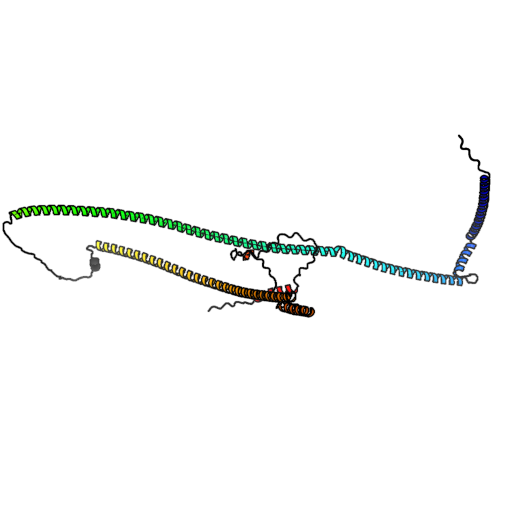64 37.878 1.00 94.75 350 TYR A C 1
ATOM 2819 O O . TYR A 1 350 ? -1.072 -3.230 36.986 1.00 94.75 350 TYR A O 1
ATOM 2827 N N . GLN A 1 351 ? -2.846 -3.200 38.363 1.00 92.50 351 GLN A N 1
ATOM 2828 C CA . GLN A 1 351 ? -3.359 -1.916 37.880 1.00 92.50 351 GLN A CA 1
ATOM 2829 C C . GLN A 1 351 ? -2.396 -0.759 38.160 1.00 92.50 351 GLN A C 1
ATOM 2831 O O . GLN A 1 351 ? -2.197 0.076 37.279 1.00 92.50 351 GLN A O 1
ATOM 2836 N N . LYS A 1 352 ? -1.747 -0.723 39.333 1.00 93.00 352 LYS A N 1
ATOM 2837 C CA . LYS A 1 352 ? -0.717 0.282 39.643 1.00 93.00 352 LYS A CA 1
ATOM 2838 C C . LYS A 1 352 ? 0.441 0.214 38.648 1.00 93.00 352 LYS A C 1
ATOM 2840 O O . LYS A 1 352 ? 0.820 1.240 38.090 1.00 93.00 352 LYS A O 1
ATOM 2845 N N . TYR A 1 353 ? 0.971 -0.979 38.373 1.00 92.50 353 TYR A N 1
ATOM 2846 C CA . TYR A 1 353 ? 2.062 -1.141 37.405 1.00 92.50 353 TYR A CA 1
ATOM 2847 C C . TYR A 1 353 ? 1.637 -0.800 35.973 1.00 92.50 353 TYR A C 1
ATOM 2849 O O . TYR A 1 353 ? 2.404 -0.176 35.238 1.00 92.50 353 TYR A O 1
ATOM 2857 N N . ALA A 1 354 ? 0.416 -1.169 35.576 1.00 89.75 354 ALA A N 1
ATOM 2858 C CA . ALA A 1 354 ? -0.130 -0.806 34.272 1.00 89.75 354 ALA A CA 1
ATOM 2859 C C . ALA A 1 354 ? -0.257 0.719 34.123 1.00 89.75 354 ALA A C 1
ATOM 2861 O O . ALA A 1 354 ? 0.212 1.279 33.133 1.00 89.75 354 ALA A O 1
ATOM 2862 N N . GLN A 1 355 ? -0.794 1.398 35.141 1.00 89.94 355 GLN A N 1
ATOM 2863 C CA . GLN A 1 355 ? -0.951 2.850 35.146 1.00 89.94 355 GLN A CA 1
ATOM 2864 C C . GLN A 1 355 ? 0.399 3.574 35.083 1.00 89.94 355 GLN A C 1
ATOM 2866 O O . GLN A 1 355 ? 0.553 4.496 34.286 1.00 89.94 355 GLN A O 1
ATOM 2871 N N . VAL A 1 356 ? 1.395 3.143 35.865 1.00 89.50 356 VAL A N 1
ATOM 2872 C CA . VAL A 1 356 ? 2.748 3.730 35.829 1.00 89.50 356 VAL A CA 1
ATOM 2873 C C . VAL A 1 356 ? 3.366 3.582 34.438 1.00 89.50 356 VAL A C 1
ATOM 2875 O O . VAL A 1 356 ? 3.882 4.552 33.887 1.00 89.50 356 VAL A O 1
ATOM 2878 N N . LYS A 1 357 ? 3.241 2.403 33.821 1.00 89.44 357 LYS A N 1
ATOM 2879 C CA . LYS A 1 357 ? 3.759 2.149 32.471 1.00 89.44 357 LYS A CA 1
ATOM 2880 C C . LYS A 1 357 ? 3.090 3.025 31.409 1.00 89.44 357 LYS A C 1
ATOM 2882 O O . LYS A 1 357 ? 3.758 3.474 30.476 1.00 89.44 357 LYS A O 1
ATOM 2887 N N . ASP A 1 358 ? 1.788 3.262 31.525 1.00 86.06 358 ASP A N 1
ATOM 2888 C CA . ASP A 1 358 ? 1.060 4.126 30.594 1.00 86.06 358 ASP A CA 1
ATOM 2889 C C . ASP A 1 358 ? 1.391 5.610 30.814 1.00 86.06 358 ASP A C 1
ATOM 2891 O O . ASP A 1 358 ? 1.548 6.344 29.835 1.00 86.06 358 ASP A O 1
ATOM 2895 N N . ILE A 1 359 ? 1.605 6.043 32.062 1.00 88.81 359 ILE A N 1
ATOM 2896 C CA . ILE A 1 359 ? 2.096 7.393 32.383 1.00 88.81 359 ILE A CA 1
ATOM 2897 C C . ILE A 1 359 ? 3.494 7.614 31.796 1.00 88.81 359 ILE A C 1
ATOM 2899 O O . ILE A 1 359 ? 3.714 8.628 31.138 1.00 88.81 359 ILE A O 1
ATOM 2903 N N . GLU A 1 360 ? 4.424 6.670 31.959 1.00 86.06 360 GLU A N 1
ATOM 2904 C CA . GLU A 1 360 ? 5.780 6.778 31.401 1.00 86.06 360 GLU A CA 1
ATOM 2905 C C . GLU A 1 360 ? 5.771 6.869 29.871 1.00 86.06 360 GLU A C 1
ATOM 2907 O O . GLU A 1 360 ? 6.461 7.708 29.286 1.00 86.06 360 GLU A O 1
ATOM 2912 N N . LYS A 1 361 ? 4.951 6.047 29.203 1.00 86.88 361 LYS A N 1
ATOM 2913 C CA . LYS A 1 361 ? 4.777 6.123 27.745 1.00 86.88 361 LYS A CA 1
ATOM 2914 C C . LYS A 1 361 ? 4.202 7.467 27.318 1.00 86.88 361 LYS A C 1
ATOM 2916 O O . LYS A 1 361 ? 4.755 8.096 26.418 1.00 86.88 361 LYS A O 1
ATOM 2921 N N . THR A 1 362 ? 3.140 7.916 27.985 1.00 85.69 362 THR A N 1
ATOM 2922 C CA . THR A 1 362 ? 2.475 9.191 27.685 1.00 85.69 362 THR A CA 1
ATOM 2923 C C . THR A 1 362 ? 3.426 10.367 27.910 1.00 85.69 362 THR A C 1
ATOM 2925 O O . THR A 1 362 ? 3.504 11.258 27.069 1.00 85.69 362 THR A O 1
ATOM 2928 N N . SER A 1 363 ? 4.220 10.343 28.985 1.00 89.50 363 SER A N 1
ATOM 2929 C CA . SER A 1 363 ? 5.259 11.342 29.261 1.00 89.50 363 SER A CA 1
ATOM 2930 C C . SER A 1 363 ? 6.326 11.353 28.167 1.00 89.50 363 SER A C 1
ATOM 2932 O O . SER A 1 363 ? 6.653 12.406 27.622 1.00 89.50 363 SER A O 1
ATOM 2934 N N . GLY A 1 364 ? 6.822 10.179 27.764 1.00 87.38 364 GLY A N 1
ATOM 2935 C CA . GLY A 1 364 ? 7.803 10.074 26.685 1.00 87.38 364 GLY A CA 1
ATOM 2936 C C . GLY A 1 364 ? 7.261 10.531 25.325 1.00 87.38 364 GLY A C 1
ATOM 2937 O O . GLY A 1 364 ? 8.002 11.072 24.504 1.00 87.38 364 GLY A O 1
ATOM 2938 N N . GLU A 1 365 ? 5.978 10.319 25.039 1.00 88.19 365 GLU A N 1
ATOM 2939 C CA . GLU A 1 365 ? 5.315 10.851 23.842 1.00 88.19 365 GLU A CA 1
ATOM 2940 C C . GLU A 1 365 ? 5.125 12.372 23.919 1.00 88.19 365 GLU A C 1
ATOM 2942 O O . GLU A 1 365 ? 5.431 13.071 22.951 1.00 88.19 365 GLU A O 1
ATOM 2947 N N . ALA A 1 366 ? 4.721 12.900 25.077 1.00 88.88 366 ALA A N 1
ATOM 2948 C CA . ALA A 1 366 ? 4.589 14.334 25.316 1.00 88.88 366 ALA A CA 1
ATOM 2949 C C . ALA A 1 366 ? 5.928 15.071 25.156 1.00 88.88 366 ALA A C 1
ATOM 2951 O O . ALA A 1 366 ? 5.983 16.112 24.504 1.00 88.88 366 ALA A O 1
ATOM 2952 N N . GLU A 1 367 ? 7.031 14.512 25.662 1.00 91.38 367 GLU A N 1
ATOM 2953 C CA . GLU A 1 367 ? 8.372 15.076 25.472 1.00 91.38 367 GLU A CA 1
ATOM 2954 C C . GLU A 1 367 ? 8.795 15.117 23.999 1.00 91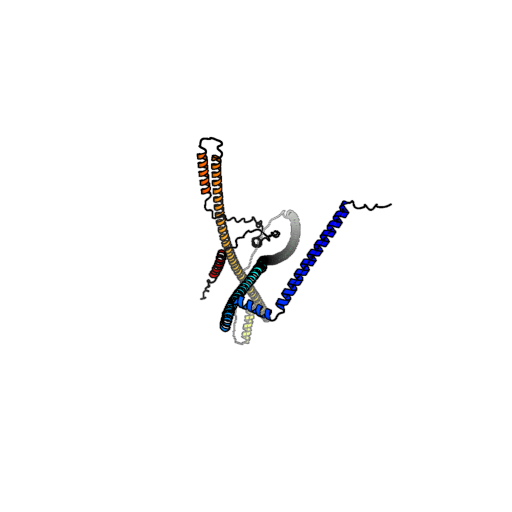.38 367 GLU A C 1
ATOM 2956 O O . GLU A 1 367 ? 9.365 16.111 23.542 1.00 91.38 367 GLU A O 1
ATOM 2961 N N . ARG A 1 368 ? 8.506 14.060 23.227 1.00 91.25 368 ARG A N 1
ATOM 2962 C CA . ARG A 1 368 ? 8.785 14.040 21.780 1.00 91.25 368 ARG A CA 1
ATOM 2963 C C . ARG A 1 368 ? 7.954 15.083 21.041 1.00 91.25 368 ARG A C 1
ATOM 2965 O O . ARG A 1 368 ? 8.498 15.799 20.202 1.00 91.25 368 ARG A O 1
ATOM 2972 N N . ASN A 1 369 ? 6.672 15.196 21.379 1.00 89.56 369 ASN A N 1
ATOM 2973 C CA . ASN A 1 369 ? 5.787 16.204 20.802 1.00 89.56 369 ASN A CA 1
ATOM 2974 C C . ASN A 1 369 ? 6.266 17.620 21.140 1.00 89.56 369 ASN A C 1
ATOM 2976 O O . ASN A 1 369 ? 6.322 18.458 20.248 1.00 89.56 369 ASN A O 1
ATOM 2980 N N . ASN A 1 370 ? 6.697 17.873 22.378 1.00 91.12 370 ASN A N 1
ATOM 2981 C CA . ASN A 1 370 ? 7.251 19.167 22.781 1.00 91.12 370 ASN A CA 1
ATOM 2982 C C . ASN A 1 370 ? 8.527 19.528 22.009 1.00 91.12 370 ASN A C 1
ATOM 2984 O O . ASN A 1 370 ? 8.666 20.673 21.580 1.00 91.12 370 ASN A O 1
ATOM 2988 N N . LYS A 1 371 ? 9.431 18.568 21.766 1.00 92.56 371 LYS A N 1
ATOM 2989 C CA . LYS A 1 371 ? 10.629 18.792 20.932 1.00 92.56 371 LYS A CA 1
ATOM 2990 C C . LYS A 1 371 ? 10.260 19.169 19.496 1.00 92.56 371 LYS A C 1
ATOM 2992 O O . LYS A 1 371 ? 10.744 20.175 18.988 1.00 92.56 371 LYS A O 1
ATOM 2997 N N . LEU A 1 372 ? 9.336 18.430 18.879 1.00 92.19 372 LEU A N 1
ATOM 2998 C CA . LEU A 1 372 ? 8.802 18.750 17.548 1.00 92.19 372 LEU A CA 1
ATOM 2999 C C . LEU A 1 372 ? 8.162 20.144 17.505 1.00 92.19 372 LEU A C 1
ATOM 3001 O O . LEU A 1 372 ? 8.355 20.898 16.555 1.00 92.19 372 LEU A O 1
ATOM 3005 N N . LEU A 1 373 ? 7.413 20.507 18.544 1.00 91.50 373 LEU A N 1
ATOM 3006 C CA . LEU A 1 373 ? 6.735 21.796 18.630 1.00 91.50 373 LEU A CA 1
ATOM 3007 C C . LEU A 1 373 ? 7.743 22.951 18.750 1.00 91.50 373 LEU A C 1
ATOM 3009 O O . LEU A 1 373 ? 7.573 23.976 18.086 1.00 91.50 373 LEU A O 1
ATOM 3013 N N . GLN A 1 374 ? 8.828 22.758 19.510 1.00 93.06 374 GLN A N 1
ATOM 3014 C CA . GLN A 1 374 ? 9.956 23.693 19.577 1.00 93.06 374 GLN A CA 1
ATOM 3015 C C . GLN A 1 374 ? 10.676 23.834 18.229 1.00 93.06 374 GLN A C 1
ATOM 3017 O O . GLN A 1 374 ? 10.932 24.960 17.803 1.00 93.06 374 GLN A O 1
ATOM 3022 N N . GLU A 1 375 ? 10.952 22.733 17.525 1.00 91.25 375 GLU A N 1
ATOM 3023 C CA . GLU A 1 375 ? 11.556 22.764 16.184 1.00 91.25 375 GLU A CA 1
ATOM 3024 C C . GLU A 1 375 ? 10.672 23.527 15.185 1.00 91.25 375 GLU A C 1
ATOM 3026 O O . GLU A 1 375 ? 11.156 24.388 14.445 1.00 91.25 375 GLU A O 1
ATOM 3031 N N . LEU A 1 376 ? 9.356 23.286 15.201 1.00 88.44 376 LEU A N 1
ATOM 3032 C CA . LEU A 1 376 ? 8.402 24.027 14.373 1.00 88.44 376 LEU A CA 1
ATOM 3033 C C . LEU A 1 376 ? 8.355 25.516 14.734 1.00 88.44 376 LEU A C 1
ATOM 3035 O O . LEU A 1 376 ? 8.260 26.356 13.836 1.00 88.44 376 LEU A O 1
ATOM 3039 N N . HIS A 1 377 ? 8.453 25.866 16.019 1.00 90.56 377 HIS A N 1
ATOM 3040 C CA . HIS A 1 377 ? 8.519 27.262 16.459 1.00 90.56 377 HIS A CA 1
ATOM 3041 C C . HIS A 1 377 ? 9.794 27.950 15.972 1.00 90.56 377 HIS A C 1
ATOM 3043 O O . HIS A 1 377 ? 9.719 29.059 15.443 1.00 90.56 377 HIS A O 1
ATOM 3049 N N . GLN A 1 378 ? 10.949 27.289 16.083 1.00 91.38 378 GLN A N 1
ATOM 3050 C CA . GLN A 1 378 ? 12.216 27.804 15.559 1.00 91.38 378 GLN A CA 1
ATOM 3051 C C . GLN A 1 378 ? 12.141 28.003 14.045 1.00 91.38 378 GLN A C 1
ATOM 3053 O O . GLN A 1 378 ? 12.478 29.073 13.544 1.00 91.38 378 GLN A O 1
ATOM 3058 N N . ARG A 1 379 ? 11.609 27.019 13.315 1.00 89.38 379 ARG A N 1
ATOM 3059 C CA . ARG A 1 379 ? 11.443 27.103 11.862 1.00 89.38 379 ARG A CA 1
ATOM 3060 C C . ARG A 1 379 ? 10.494 28.232 11.456 1.00 89.38 379 ARG A C 1
ATOM 3062 O O . ARG A 1 379 ? 10.797 28.997 10.546 1.00 89.38 379 ARG A O 1
ATOM 3069 N N . THR A 1 380 ? 9.383 28.393 12.173 1.00 89.12 380 THR A N 1
ATOM 3070 C CA . THR A 1 380 ? 8.441 29.505 11.968 1.00 89.12 380 THR A CA 1
ATOM 3071 C C . THR A 1 380 ? 9.102 30.853 12.241 1.00 89.12 380 THR A C 1
ATOM 3073 O O . THR A 1 380 ? 8.862 31.809 11.507 1.00 89.12 380 THR A O 1
ATOM 3076 N N . LYS A 1 381 ? 9.948 30.947 13.272 1.00 92.00 381 LYS A N 1
ATOM 3077 C CA . LYS A 1 381 ? 10.701 32.165 13.584 1.00 92.00 381 LYS A CA 1
ATOM 3078 C C . LYS A 1 381 ? 11.666 32.525 12.451 1.00 92.00 381 LYS A C 1
ATOM 3080 O O . LYS A 1 381 ? 11.628 33.660 11.994 1.00 92.00 381 LYS A O 1
ATOM 3085 N N . ILE A 1 382 ? 12.416 31.550 11.934 1.00 89.69 382 ILE A N 1
ATOM 3086 C CA . ILE A 1 382 ? 13.312 31.736 10.779 1.00 89.69 382 ILE A CA 1
ATOM 3087 C C . ILE A 1 382 ? 12.523 32.211 9.550 1.00 89.69 382 ILE A C 1
ATOM 3089 O O . ILE A 1 382 ? 12.917 33.178 8.903 1.00 89.69 382 ILE A O 1
ATOM 3093 N N . TYR A 1 383 ? 11.376 31.592 9.249 1.00 87.00 383 TYR A N 1
ATOM 3094 C CA . TYR A 1 383 ? 10.536 32.025 8.127 1.00 87.00 383 TYR A CA 1
ATOM 3095 C C . TYR A 1 383 ? 9.990 33.441 8.311 1.00 87.00 383 TYR A C 1
ATOM 3097 O O . TYR A 1 383 ? 9.996 34.222 7.361 1.00 87.00 383 TYR A O 1
ATOM 3105 N N . LYS A 1 384 ? 9.550 33.803 9.521 1.00 91.31 384 LYS A N 1
ATOM 3106 C CA . LYS A 1 384 ? 9.105 35.170 9.828 1.00 91.31 384 LYS A CA 1
ATOM 3107 C C . LYS A 1 384 ? 10.241 36.176 9.675 1.00 91.31 384 LYS A C 1
ATOM 3109 O O . LYS A 1 384 ? 10.023 37.229 9.092 1.00 91.31 384 LYS A O 1
ATOM 3114 N N . GLU A 1 385 ? 11.440 35.857 10.153 1.00 89.62 385 GLU A N 1
ATOM 3115 C CA . GLU A 1 385 ? 12.620 36.716 10.008 1.00 89.62 385 GLU A CA 1
ATOM 3116 C C . GLU A 1 385 ? 13.006 36.896 8.534 1.00 89.62 385 GLU A C 1
ATOM 3118 O O . GLU A 1 385 ? 13.171 38.029 8.092 1.00 89.62 385 GLU A O 1
ATOM 3123 N N . SER A 1 386 ? 13.039 35.819 7.747 1.00 84.94 386 SER A N 1
ATOM 3124 C CA . SER A 1 386 ? 13.299 35.874 6.300 1.00 84.94 386 SER A CA 1
ATOM 3125 C C . SER A 1 386 ? 12.219 36.654 5.533 1.00 84.94 386 SER A C 1
ATOM 3127 O O . SER A 1 386 ? 12.530 37.470 4.660 1.00 84.94 386 SER A O 1
ATOM 3129 N N . THR A 1 387 ? 10.947 36.484 5.903 1.00 86.06 387 THR A N 1
ATOM 3130 C CA . THR A 1 387 ? 9.827 37.247 5.326 1.00 86.06 387 THR A CA 1
ATOM 3131 C C . THR A 1 387 ? 9.936 38.728 5.684 1.00 86.06 387 THR A C 1
ATOM 3133 O O . THR A 1 387 ? 9.777 39.587 4.823 1.00 86.06 387 THR A O 1
ATOM 3136 N N . ASN A 1 388 ? 10.268 39.050 6.936 1.00 88.50 388 ASN A N 1
ATOM 3137 C CA . ASN A 1 388 ? 10.473 40.427 7.382 1.00 88.50 388 ASN A CA 1
ATOM 3138 C C . ASN A 1 388 ? 11.667 41.081 6.677 1.00 88.50 388 ASN A C 1
ATOM 3140 O O . ASN A 1 388 ? 11.573 42.242 6.290 1.00 88.50 388 ASN A O 1
ATOM 3144 N N . GLN A 1 389 ? 12.760 40.344 6.464 1.00 86.56 389 GLN A N 1
ATOM 3145 C CA . GLN A 1 389 ? 13.911 40.811 5.686 1.00 86.56 389 GLN A CA 1
ATOM 3146 C C . GLN A 1 389 ? 13.525 41.085 4.230 1.00 86.56 389 GLN A C 1
ATOM 3148 O O . GLN A 1 389 ? 13.858 42.143 3.700 1.00 86.56 389 GLN A O 1
ATOM 3153 N N . SER A 1 390 ? 12.768 40.182 3.604 1.00 82.69 390 SER A N 1
ATOM 3154 C CA . SER A 1 390 ? 12.268 40.363 2.236 1.00 82.69 390 SER A CA 1
ATOM 3155 C C . SER A 1 390 ? 11.340 41.577 2.136 1.00 82.69 390 SER A C 1
ATOM 3157 O O . SER A 1 390 ? 11.512 42.418 1.260 1.00 82.69 390 SER A O 1
ATOM 3159 N N . ASN A 1 391 ? 10.418 41.745 3.088 1.00 85.75 391 ASN A N 1
ATOM 3160 C CA . ASN A 1 391 ? 9.537 42.913 3.161 1.00 85.75 391 ASN A CA 1
ATOM 3161 C C . ASN A 1 391 ? 10.320 44.217 3.381 1.00 85.75 391 ASN A C 1
ATOM 3163 O O . ASN A 1 391 ? 10.010 45.229 2.756 1.00 85.75 391 ASN A O 1
ATOM 3167 N N . ALA A 1 392 ? 11.361 44.210 4.218 1.00 86.50 392 ALA A N 1
ATOM 3168 C CA . ALA A 1 392 ? 12.235 45.366 4.417 1.00 86.50 392 ALA A CA 1
ATOM 3169 C C . ALA A 1 392 ? 13.012 45.731 3.137 1.00 86.50 392 ALA A C 1
ATOM 3171 O O . ALA A 1 392 ? 13.122 46.913 2.795 1.00 86.50 392 ALA A O 1
ATOM 3172 N N . MET A 1 393 ? 13.498 44.726 2.396 1.00 81.69 393 MET A N 1
ATOM 3173 C CA . MET A 1 393 ? 14.114 44.922 1.080 1.00 81.69 393 MET A CA 1
ATOM 3174 C C . MET A 1 393 ? 13.113 45.515 0.085 1.00 81.69 393 MET A C 1
ATOM 3176 O O . MET A 1 393 ? 13.425 46.517 -0.552 1.00 81.69 393 MET A O 1
ATOM 3180 N N . ILE A 1 394 ? 11.889 44.981 0.014 1.00 83.62 394 ILE A N 1
ATOM 3181 C CA . ILE A 1 394 ? 10.819 45.516 -0.843 1.00 83.62 394 ILE A CA 1
ATOM 3182 C C . ILE A 1 394 ? 10.521 46.979 -0.496 1.00 83.62 394 ILE A C 1
ATOM 3184 O O . ILE A 1 394 ? 10.426 47.809 -1.397 1.00 83.62 394 ILE A O 1
ATOM 3188 N N . LEU A 1 395 ? 10.428 47.332 0.790 1.00 86.44 395 LEU A N 1
ATOM 3189 C CA . LEU A 1 395 ? 10.216 48.721 1.214 1.00 86.44 395 LEU A CA 1
ATOM 3190 C C . LEU A 1 395 ? 11.382 49.636 0.819 1.00 86.44 395 LEU A C 1
ATOM 3192 O O . LEU A 1 395 ? 11.151 50.777 0.418 1.00 86.44 395 LEU A O 1
ATOM 3196 N N . THR A 1 396 ? 12.618 49.140 0.881 1.00 84.50 396 THR A N 1
ATOM 3197 C CA . THR A 1 396 ? 13.813 49.890 0.463 1.00 84.50 396 THR A CA 1
ATOM 3198 C C . THR A 1 396 ? 13.834 50.099 -1.050 1.00 84.50 396 THR A C 1
ATOM 3200 O O . THR A 1 396 ? 14.078 51.216 -1.510 1.00 84.50 396 THR A O 1
ATOM 3203 N N . ILE A 1 397 ? 13.493 49.066 -1.826 1.00 82.75 397 ILE A N 1
ATOM 3204 C CA . ILE A 1 397 ? 13.337 49.152 -3.283 1.00 82.75 397 ILE A CA 1
ATOM 3205 C C . ILE A 1 397 ? 12.242 50.159 -3.630 1.00 82.75 397 ILE A C 1
ATOM 3207 O O . ILE A 1 397 ? 12.467 51.053 -4.437 1.00 82.75 397 ILE A O 1
ATOM 3211 N N . LEU A 1 398 ? 11.080 50.074 -2.982 1.00 84.50 398 LEU A N 1
ATOM 3212 C CA . LEU A 1 398 ? 9.956 50.980 -3.213 1.00 84.50 398 LEU A CA 1
ATOM 3213 C C . LEU A 1 398 ? 10.334 52.431 -2.878 1.00 84.50 398 LEU A C 1
ATOM 3215 O O . LEU A 1 398 ? 10.020 53.341 -3.644 1.00 84.50 398 LEU A O 1
ATOM 3219 N N . ALA A 1 399 ? 11.054 52.665 -1.779 1.00 82.19 399 ALA A N 1
ATOM 3220 C CA . ALA A 1 399 ? 11.558 53.989 -1.424 1.00 82.19 399 ALA A CA 1
ATOM 3221 C C . ALA A 1 399 ? 12.571 54.523 -2.451 1.00 82.19 399 ALA A C 1
ATOM 3223 O O . ALA A 1 399 ? 12.498 55.694 -2.821 1.00 82.19 399 ALA A O 1
ATOM 3224 N N . GLY A 1 400 ? 13.486 53.685 -2.946 1.00 80.69 400 GLY A N 1
ATOM 3225 C CA . GLY A 1 400 ? 14.429 54.081 -3.991 1.00 80.69 400 GLY A CA 1
ATOM 3226 C C . GLY A 1 400 ? 13.752 54.324 -5.342 1.00 80.69 400 GLY A C 1
ATOM 3227 O O . GLY A 1 400 ? 14.065 55.308 -6.002 1.00 80.69 400 GLY A O 1
ATOM 3228 N N . LEU A 1 401 ? 12.760 53.513 -5.721 1.00 81.56 401 LEU A N 1
ATOM 3229 C CA . LEU A 1 401 ? 11.941 53.745 -6.914 1.00 81.56 401 LEU A CA 1
ATOM 3230 C C . LEU A 1 401 ? 11.147 55.050 -6.803 1.00 81.56 401 LEU A C 1
ATOM 3232 O O . LEU A 1 401 ? 11.077 55.798 -7.772 1.00 81.56 401 LEU A O 1
ATOM 3236 N N . ARG A 1 402 ? 10.610 55.379 -5.619 1.00 77.88 402 ARG A N 1
ATOM 3237 C CA . ARG A 1 402 ? 9.993 56.691 -5.362 1.00 77.88 402 ARG A CA 1
ATOM 3238 C C . ARG A 1 402 ? 10.999 57.829 -5.508 1.00 77.88 402 ARG A C 1
ATOM 3240 O O . ARG A 1 402 ? 10.661 58.839 -6.110 1.00 77.88 402 ARG A O 1
ATOM 3247 N N . LYS A 1 403 ? 12.227 57.680 -4.999 1.00 76.38 403 LYS A N 1
ATOM 3248 C CA . LYS A 1 403 ? 13.287 58.682 -5.195 1.00 76.38 403 LYS A CA 1
ATOM 3249 C C . LYS A 1 403 ? 13.629 58.846 -6.672 1.00 76.38 403 LYS A C 1
ATOM 3251 O O . LYS A 1 403 ? 13.647 59.973 -7.143 1.00 76.38 403 LYS A O 1
ATOM 3256 N N . LEU A 1 404 ? 13.839 57.759 -7.414 1.00 75.94 404 LEU A N 1
ATOM 3257 C CA . LEU A 1 404 ? 14.073 57.809 -8.862 1.00 75.94 404 LEU A CA 1
ATOM 3258 C C . LEU A 1 404 ? 12.912 58.487 -9.595 1.00 75.94 404 LEU A C 1
ATOM 3260 O O . LEU A 1 404 ? 13.136 59.353 -10.433 1.00 75.94 404 LEU A O 1
ATOM 3264 N N . TYR A 1 405 ? 11.676 58.161 -9.222 1.00 73.12 405 TYR A N 1
ATOM 3265 C CA . TYR A 1 405 ? 10.486 58.807 -9.764 1.00 73.12 405 TYR A CA 1
ATOM 3266 C C . TYR A 1 405 ? 10.468 60.321 -9.495 1.00 73.12 405 TYR A C 1
ATOM 3268 O O . TYR A 1 405 ? 10.112 61.076 -10.391 1.00 73.12 405 TYR A O 1
ATOM 3276 N N . MET A 1 406 ? 10.927 60.785 -8.326 1.00 71.38 406 MET A N 1
ATOM 3277 C CA . MET A 1 406 ? 11.071 62.222 -8.032 1.00 71.38 406 MET A CA 1
ATOM 3278 C C . MET A 1 406 ? 12.152 62.910 -8.881 1.00 71.38 406 MET A C 1
ATOM 3280 O O . MET A 1 406 ? 12.009 64.088 -9.187 1.00 71.38 406 MET A O 1
ATOM 3284 N N . HIS A 1 407 ? 13.207 62.195 -9.294 1.00 67.94 407 HIS A N 1
ATOM 3285 C CA . HIS A 1 407 ? 14.223 62.738 -10.211 1.00 67.94 407 HIS A CA 1
ATOM 3286 C C . HIS A 1 407 ? 13.733 62.781 -11.668 1.00 67.94 407 HIS A C 1
ATOM 3288 O O . HIS A 1 407 ? 14.162 63.637 -12.434 1.00 67.94 407 HIS A O 1
ATOM 3294 N N . ILE A 1 408 ? 12.848 61.856 -12.058 1.00 68.81 408 ILE A N 1
ATOM 3295 C CA . ILE A 1 408 ? 12.315 61.746 -13.427 1.00 68.81 408 ILE A CA 1
ATOM 3296 C C . ILE A 1 408 ? 11.084 62.641 -13.629 1.00 68.81 408 ILE A C 1
ATOM 3298 O O . ILE A 1 408 ? 10.862 63.131 -14.733 1.00 68.81 408 ILE A O 1
ATOM 3302 N N . ASN A 1 409 ? 10.291 62.873 -12.580 1.00 66.81 409 ASN A N 1
ATOM 3303 C CA . ASN A 1 409 ? 9.084 63.690 -12.640 1.00 66.81 409 ASN A CA 1
ATOM 3304 C C . ASN A 1 409 ? 9.182 64.902 -11.692 1.00 66.81 409 ASN A C 1
ATOM 3306 O O . ASN A 1 409 ? 8.625 64.873 -10.591 1.00 66.81 409 ASN A O 1
ATOM 3310 N N . PRO A 1 410 ? 9.880 65.981 -12.090 1.00 59.94 410 PRO A N 1
ATOM 3311 C CA . PRO A 1 410 ? 9.893 67.220 -11.333 1.00 59.94 410 PRO A CA 1
ATOM 3312 C C . PRO A 1 410 ? 8.576 67.959 -11.586 1.00 59.94 410 PRO A C 1
ATOM 3314 O O . PRO A 1 410 ? 8.506 68.864 -12.414 1.00 59.94 410 PRO A O 1
ATOM 3317 N N . THR A 1 411 ? 7.503 67.643 -10.860 1.00 55.78 411 THR A N 1
ATOM 3318 C CA . THR A 1 411 ? 6.321 68.530 -10.820 1.00 55.78 411 THR A CA 1
ATOM 3319 C C . THR A 1 411 ? 6.592 69.774 -9.963 1.00 55.78 411 THR A C 1
ATOM 3321 O O . THR A 1 411 ? 5.795 70.144 -9.105 1.00 55.78 411 THR A O 1
ATOM 3324 N N . GLY A 1 412 ? 7.745 70.408 -10.175 1.00 56.25 412 GLY A N 1
ATOM 3325 C CA . GLY A 1 412 ? 8.192 71.585 -9.453 1.00 56.25 412 GLY A CA 1
ATOM 3326 C C . GLY A 1 412 ? 9.705 71.763 -9.525 1.00 56.25 412 GLY A C 1
ATOM 3327 O O . GLY A 1 412 ? 10.425 71.182 -8.725 1.00 56.25 412 GLY A O 1
ATOM 3328 N N . ILE A 1 413 ? 10.126 72.673 -10.409 1.00 51.00 413 ILE A N 1
ATOM 3329 C CA . ILE A 1 413 ? 11.416 73.388 -10.434 1.00 51.00 413 ILE A CA 1
ATOM 3330 C C . ILE A 1 413 ? 12.541 72.700 -11.233 1.00 51.00 413 ILE A C 1
ATOM 3332 O O . ILE A 1 413 ? 13.289 71.854 -10.756 1.00 51.00 413 ILE A O 1
ATOM 3336 N N . ILE A 1 414 ? 12.674 73.168 -12.476 1.00 58.41 414 ILE A N 1
ATOM 3337 C CA . ILE A 1 414 ? 13.854 73.067 -13.340 1.00 58.41 414 ILE A CA 1
ATOM 3338 C C . ILE A 1 414 ? 14.917 74.008 -12.773 1.00 58.41 414 ILE A C 1
ATOM 3340 O O . ILE A 1 414 ? 14.687 75.205 -12.850 1.00 58.41 414 ILE A O 1
ATOM 3344 N N . TYR A 1 415 ? 16.042 73.500 -12.265 1.00 52.50 415 TYR A N 1
ATOM 3345 C CA . TYR A 1 415 ? 17.352 74.179 -12.257 1.00 52.50 415 TYR A CA 1
ATOM 3346 C C . TYR A 1 415 ? 18.454 73.149 -11.970 1.00 52.50 415 TYR A C 1
ATOM 3348 O O . TYR A 1 415 ? 19.054 73.175 -10.908 1.00 52.50 415 TYR A O 1
ATOM 3356 N N . GLU A 1 416 ? 18.711 72.222 -12.893 1.00 56.47 416 GLU A N 1
ATOM 3357 C CA . GLU A 1 416 ? 19.986 71.493 -12.948 1.00 56.47 416 GLU A CA 1
ATOM 3358 C C . GLU A 1 416 ? 20.188 70.931 -14.364 1.00 56.47 416 GLU A C 1
ATOM 3360 O O . GLU A 1 416 ? 19.232 70.530 -15.032 1.00 56.47 416 GLU A O 1
ATOM 3365 N N . GLU A 1 417 ? 21.428 70.989 -14.852 1.00 60.22 417 GLU A N 1
ATOM 3366 C CA . GLU A 1 417 ? 21.823 70.579 -16.201 1.00 60.22 417 GLU A CA 1
ATOM 3367 C C . GLU A 1 417 ? 21.394 69.115 -16.455 1.00 60.22 417 GLU A C 1
ATOM 3369 O O . GLU A 1 417 ? 21.580 68.273 -15.573 1.00 60.22 417 GLU A O 1
ATOM 3374 N N . PRO A 1 418 ? 20.834 68.757 -17.630 1.00 61.91 418 PRO A N 1
ATOM 3375 C CA . PRO A 1 418 ? 20.296 67.412 -17.888 1.00 61.91 418 PRO A CA 1
ATOM 3376 C C . PRO A 1 418 ? 21.287 66.271 -17.607 1.00 61.91 418 PRO A C 1
ATOM 3378 O O . PRO A 1 418 ? 20.891 65.164 -17.243 1.00 61.91 418 PRO A O 1
ATOM 3381 N N . LEU A 1 419 ? 22.586 66.557 -17.742 1.00 64.25 419 LEU A N 1
ATOM 3382 C CA . LEU A 1 419 ? 23.684 65.650 -17.416 1.00 64.25 419 LEU A CA 1
ATOM 3383 C C . LEU A 1 419 ? 23.791 65.352 -15.912 1.00 64.25 419 LEU A C 1
ATOM 3385 O O . LEU A 1 419 ? 24.038 64.206 -15.550 1.00 64.25 419 LEU A O 1
ATOM 3389 N N . VAL A 1 420 ? 23.539 66.334 -15.042 1.00 65.69 420 VAL A N 1
ATOM 3390 C CA . VAL A 1 420 ? 23.564 66.173 -13.577 1.00 65.69 420 VAL A CA 1
ATOM 3391 C C . VAL A 1 420 ? 22.392 65.308 -13.113 1.00 65.69 420 VAL A C 1
ATOM 3393 O O . VAL A 1 420 ? 22.563 64.419 -12.281 1.00 65.69 420 VAL A O 1
ATOM 3396 N N . ILE A 1 421 ? 21.215 65.479 -13.723 1.00 65.62 421 ILE A N 1
ATOM 3397 C CA . ILE A 1 421 ? 20.037 64.639 -13.455 1.00 65.62 421 ILE A CA 1
ATOM 3398 C C . ILE A 1 421 ? 20.307 63.188 -13.878 1.00 65.62 421 ILE A C 1
ATOM 3400 O O . ILE A 1 421 ? 20.034 62.261 -13.115 1.00 65.62 421 ILE A O 1
ATOM 3404 N N . LEU A 1 422 ? 20.897 62.977 -15.059 1.00 65.88 422 LEU A N 1
ATOM 3405 C CA . LEU A 1 422 ? 21.303 61.650 -15.536 1.00 65.88 422 LEU A CA 1
ATOM 3406 C C . LEU A 1 422 ? 22.370 61.008 -14.642 1.00 65.88 422 LEU A C 1
ATOM 3408 O O . LEU A 1 422 ? 22.294 59.811 -14.363 1.00 65.88 422 LEU A O 1
ATOM 3412 N N . GLU A 1 423 ? 23.337 61.784 -14.153 1.00 72.12 423 GLU A N 1
ATOM 3413 C CA . GLU A 1 423 ? 24.366 61.290 -13.238 1.00 72.12 423 GLU A CA 1
ATOM 3414 C C . GLU A 1 423 ? 23.784 60.937 -11.858 1.00 72.12 423 GLU A C 1
ATOM 3416 O O . GLU A 1 423 ? 24.158 59.918 -11.273 1.00 72.12 423 GLU A O 1
ATOM 3421 N N . ASN A 1 424 ? 22.810 61.709 -11.369 1.00 69.75 424 ASN A N 1
ATOM 3422 C CA . ASN A 1 424 ? 22.091 61.434 -10.124 1.00 69.75 424 ASN A CA 1
ATOM 3423 C C . ASN A 1 424 ? 21.183 60.200 -10.247 1.00 69.75 424 ASN A C 1
ATOM 3425 O O . ASN A 1 424 ? 21.195 59.343 -9.362 1.00 69.75 424 ASN A O 1
ATOM 3429 N N . ILE A 1 425 ? 20.475 60.038 -11.371 1.00 70.62 425 ILE A N 1
ATOM 3430 C CA . ILE A 1 425 ? 19.696 58.827 -11.683 1.00 70.62 425 ILE A CA 1
ATOM 3431 C C . ILE A 1 425 ? 20.618 57.609 -11.759 1.00 70.62 425 ILE A C 1
ATOM 3433 O O . ILE A 1 425 ? 20.312 56.570 -11.172 1.00 70.62 425 ILE A O 1
ATOM 3437 N N . LYS A 1 426 ? 21.775 57.733 -12.421 1.00 75.56 426 LYS A N 1
ATOM 3438 C CA . LYS A 1 426 ? 22.772 56.662 -12.498 1.00 75.56 426 LYS A CA 1
ATOM 3439 C C . LYS A 1 426 ? 23.279 56.281 -11.103 1.00 75.56 426 LYS A C 1
ATOM 3441 O O . LYS A 1 426 ? 23.189 55.110 -10.741 1.00 75.56 426 LYS A O 1
ATOM 3446 N N . LYS A 1 427 ? 23.703 57.249 -10.283 1.00 77.31 427 LYS A N 1
ATOM 3447 C CA . LYS A 1 427 ? 24.176 57.011 -8.905 1.00 77.31 427 LYS A CA 1
ATOM 3448 C C . LYS A 1 427 ? 23.107 56.373 -8.012 1.00 77.31 427 LYS A C 1
ATOM 3450 O O . LYS A 1 427 ? 23.419 55.454 -7.258 1.00 77.31 427 LYS A O 1
ATOM 3455 N N . GLU A 1 428 ? 21.852 56.816 -8.082 1.00 71.38 428 GLU A N 1
ATOM 3456 C CA . GLU A 1 428 ? 20.761 56.217 -7.295 1.00 71.38 428 GLU A CA 1
ATOM 3457 C C . GLU A 1 428 ? 20.365 54.823 -7.813 1.00 71.38 428 GLU A C 1
ATOM 3459 O O . GLU A 1 428 ? 20.065 53.938 -7.010 1.00 71.38 428 GLU A O 1
ATOM 3464 N N . SER A 1 429 ? 20.446 54.577 -9.127 1.00 68.12 429 SER A N 1
ATOM 3465 C CA . SER A 1 429 ? 20.243 53.241 -9.705 1.00 68.12 429 SER A CA 1
ATOM 3466 C C . SER A 1 429 ? 21.346 52.256 -9.296 1.00 68.12 429 SER A C 1
ATOM 3468 O O . SER A 1 429 ? 21.047 51.121 -8.929 1.00 68.12 429 SER A O 1
ATOM 3470 N N . GLU A 1 430 ? 22.606 52.697 -9.243 1.00 74.38 430 GLU A N 1
ATOM 3471 C CA . GLU A 1 430 ? 23.741 51.889 -8.780 1.00 74.38 430 GLU A CA 1
ATOM 3472 C C . GLU A 1 430 ? 23.623 51.559 -7.283 1.00 74.38 430 GLU A C 1
ATOM 3474 O O . GLU A 1 430 ? 23.852 50.415 -6.883 1.00 74.38 430 GLU A O 1
ATOM 3479 N N . LYS A 1 431 ? 23.176 52.515 -6.454 1.00 75.31 431 LYS A N 1
ATOM 3480 C CA . LYS A 1 431 ? 22.876 52.272 -5.030 1.00 75.31 431 LYS A CA 1
ATOM 3481 C C . LYS A 1 431 ? 21.737 51.269 -4.843 1.00 75.31 431 LYS A C 1
ATOM 3483 O O . LYS A 1 431 ? 21.857 50.372 -4.011 1.00 75.31 431 LYS A O 1
ATOM 3488 N N . LEU A 1 432 ? 20.661 51.378 -5.626 1.00 72.81 432 LEU A N 1
ATOM 3489 C CA . LEU A 1 432 ? 19.542 50.429 -5.604 1.00 72.81 432 LEU A CA 1
ATOM 3490 C C . LEU A 1 432 ? 19.976 49.017 -5.999 1.00 72.81 432 LEU A C 1
ATOM 3492 O O . LEU A 1 432 ? 19.643 48.059 -5.301 1.00 72.81 432 LEU A O 1
ATOM 3496 N N . ILE A 1 433 ? 20.758 48.886 -7.072 1.00 70.94 433 ILE A N 1
ATOM 3497 C CA . ILE A 1 433 ? 21.303 47.601 -7.529 1.00 70.94 433 ILE A CA 1
ATOM 3498 C C . ILE A 1 433 ? 22.212 46.993 -6.454 1.00 70.94 433 ILE A C 1
ATOM 3500 O O . ILE A 1 433 ? 22.136 45.793 -6.193 1.00 70.94 433 ILE A O 1
ATOM 3504 N N . HIS A 1 434 ? 23.026 47.806 -5.776 1.00 69.81 434 HIS A N 1
ATOM 3505 C CA . HIS A 1 434 ? 23.881 47.335 -4.689 1.00 69.81 434 HIS A CA 1
ATOM 3506 C C . HIS A 1 434 ? 23.077 46.898 -3.450 1.00 69.81 434 HIS A C 1
ATOM 3508 O O . HIS A 1 434 ? 23.384 45.862 -2.865 1.00 69.81 434 HIS A O 1
ATOM 3514 N N . SER A 1 435 ? 22.004 47.612 -3.086 1.00 68.62 435 SER A N 1
ATOM 3515 C CA . SER A 1 435 ? 21.092 47.208 -2.000 1.00 68.62 435 SER A CA 1
ATOM 3516 C C . SER A 1 435 ? 20.269 45.954 -2.322 1.00 68.62 435 SER A C 1
ATOM 3518 O O . SER A 1 435 ? 19.926 45.207 -1.410 1.00 68.62 435 SER A O 1
ATOM 3520 N N . CYS A 1 436 ? 19.987 45.682 -3.601 1.00 59.75 436 CYS A N 1
ATOM 3521 C CA . CYS A 1 436 ? 19.337 44.441 -4.045 1.00 59.75 436 CYS A CA 1
ATOM 3522 C C . CYS A 1 436 ? 20.294 43.237 -4.076 1.00 59.75 436 CYS A C 1
ATOM 3524 O O . CYS A 1 436 ? 19.843 42.098 -4.155 1.00 59.75 436 CYS A O 1
ATOM 3526 N N . ARG A 1 437 ? 21.611 43.469 -3.995 1.00 60.16 437 ARG A N 1
ATOM 3527 C CA . ARG A 1 437 ? 22.657 42.435 -4.015 1.00 60.16 437 ARG A CA 1
ATOM 3528 C C . ARG A 1 437 ? 23.071 41.987 -2.603 1.00 60.16 437 ARG A C 1
ATOM 3530 O O . ARG A 1 437 ? 24.236 41.682 -2.362 1.00 60.16 437 ARG A O 1
ATOM 3537 N N . GLY A 1 438 ? 22.124 41.968 -1.662 1.00 56.38 438 GLY A N 1
ATOM 3538 C CA . GLY A 1 438 ? 22.255 41.234 -0.395 1.00 56.38 438 GLY A CA 1
ATOM 3539 C C . GLY A 1 438 ? 22.248 39.712 -0.625 1.00 56.38 438 GLY A C 1
ATOM 3540 O O . GLY A 1 438 ? 21.930 39.281 -1.732 1.00 56.38 438 GLY A O 1
ATOM 3541 N N . PRO A 1 439 ? 22.627 38.888 0.373 1.00 45.28 439 PRO A N 1
ATOM 3542 C CA . PRO A 1 439 ? 23.056 37.500 0.180 1.00 45.28 439 PRO A CA 1
ATOM 3543 C C . PRO A 1 439 ? 21.949 36.630 -0.431 1.00 45.28 439 PRO A C 1
ATOM 3545 O O . PRO A 1 439 ? 21.046 36.138 0.245 1.00 45.28 439 PRO A O 1
ATOM 3548 N N . ALA A 1 440 ? 22.045 36.446 -1.743 1.00 38.31 440 ALA A N 1
ATOM 3549 C CA . ALA A 1 440 ? 21.160 35.641 -2.563 1.00 38.31 440 ALA A CA 1
ATOM 3550 C C . ALA A 1 440 ? 21.524 34.151 -2.455 1.00 38.31 440 ALA A C 1
ATOM 3552 O O . ALA A 1 440 ? 22.054 33.575 -3.398 1.00 38.31 440 ALA A O 1
ATOM 3553 N N . GLU A 1 441 ? 21.249 33.522 -1.310 1.00 42.53 441 GLU A N 1
ATOM 3554 C CA . GLU A 1 441 ? 21.397 32.059 -1.169 1.00 42.53 441 GLU A CA 1
ATOM 3555 C C . GLU A 1 441 ? 20.130 31.311 -0.729 1.00 42.53 441 GLU A C 1
ATOM 3557 O O . GLU A 1 441 ? 20.137 30.085 -0.661 1.00 42.53 441 GLU A O 1
ATOM 3562 N N . HIS A 1 442 ? 18.994 31.981 -0.524 1.00 39.91 442 HIS A N 1
ATOM 3563 C CA . HIS A 1 442 ? 17.764 31.290 -0.113 1.00 39.91 442 HIS A CA 1
ATOM 3564 C C . HIS A 1 442 ? 16.502 31.773 -0.832 1.00 39.91 442 HIS A C 1
ATOM 3566 O O . HIS A 1 442 ? 15.520 32.143 -0.202 1.00 39.91 442 HIS A O 1
ATOM 3572 N N . LEU A 1 443 ? 16.485 31.695 -2.161 1.00 36.62 443 LEU A N 1
ATOM 3573 C CA . LEU A 1 443 ? 15.231 31.568 -2.909 1.00 36.62 443 LEU A CA 1
ATOM 3574 C C . LEU A 1 443 ? 15.355 30.422 -3.917 1.00 36.62 443 LEU A C 1
ATOM 3576 O O . LEU A 1 443 ? 15.444 30.619 -5.121 1.00 36.62 443 LEU A O 1
ATOM 3580 N N . SER A 1 444 ? 15.365 29.196 -3.393 1.00 33.03 444 SER A N 1
ATOM 3581 C CA . SER A 1 444 ? 14.844 28.057 -4.143 1.00 33.03 444 SER A CA 1
ATOM 3582 C C . SER A 1 444 ? 13.365 27.962 -3.791 1.00 33.03 444 SER A C 1
ATOM 3584 O O . SER A 1 444 ? 12.985 27.546 -2.694 1.00 33.03 444 SER A O 1
ATOM 3586 N N . THR A 1 445 ? 12.556 28.462 -4.715 1.00 37.25 445 THR A N 1
ATOM 3587 C CA . THR A 1 445 ? 11.117 28.262 -4.820 1.00 37.25 445 THR A CA 1
ATOM 3588 C C . THR A 1 445 ? 10.788 26.781 -4.653 1.00 37.25 445 THR A C 1
ATOM 3590 O O . THR A 1 445 ? 11.131 25.940 -5.481 1.00 37.25 445 THR A O 1
ATOM 3593 N N . LYS A 1 446 ? 10.107 26.459 -3.556 1.00 31.22 446 LYS A N 1
ATOM 3594 C CA . LYS A 1 446 ? 9.216 25.307 -3.502 1.00 31.22 446 LYS A CA 1
ATOM 3595 C C . LYS A 1 446 ? 7.807 25.860 -3.436 1.00 31.22 446 LYS A C 1
ATOM 3597 O O . LYS A 1 446 ? 7.354 26.267 -2.369 1.00 31.22 446 LYS A O 1
ATOM 3602 N N . ASP A 1 447 ? 7.162 25.892 -4.594 1.00 33.50 447 ASP A N 1
ATOM 3603 C CA . ASP A 1 447 ? 5.713 25.968 -4.698 1.00 33.50 447 ASP A CA 1
ATOM 3604 C C . ASP A 1 447 ? 5.136 24.687 -4.088 1.00 33.50 447 ASP A C 1
ATOM 3606 O O . ASP A 1 447 ? 4.968 23.665 -4.752 1.00 33.50 447 ASP A O 1
ATOM 3610 N N . GLU A 1 448 ? 4.879 24.711 -2.781 1.00 35.59 448 GLU A N 1
ATOM 3611 C CA . GLU A 1 448 ? 3.982 23.739 -2.168 1.00 35.59 448 GLU A CA 1
ATOM 3612 C C . GLU A 1 448 ? 2.557 24.270 -2.303 1.00 35.59 448 GLU A C 1
ATOM 3614 O O . GLU A 1 448 ? 2.072 25.095 -1.530 1.00 35.59 448 GLU A O 1
ATOM 3619 N N . ASN A 1 449 ? 1.943 23.780 -3.377 1.00 34.97 449 ASN A N 1
ATOM 3620 C CA . ASN A 1 449 ? 0.518 23.613 -3.606 1.00 34.97 449 ASN A CA 1
ATOM 3621 C C . ASN A 1 449 ? -0.278 23.603 -2.286 1.00 34.97 449 ASN A C 1
ATOM 3623 O O . ASN A 1 449 ? -0.060 22.750 -1.420 1.00 34.97 449 ASN A O 1
ATOM 3627 N N . ILE A 1 450 ? -1.200 24.554 -2.134 1.00 37.19 450 ILE A N 1
ATOM 3628 C CA . ILE A 1 450 ? -2.145 24.613 -1.016 1.00 37.19 450 ILE A CA 1
ATOM 3629 C C . ILE A 1 450 ? -3.071 23.399 -1.161 1.00 37.19 450 ILE A C 1
ATOM 3631 O O . ILE A 1 450 ? -4.045 23.436 -1.903 1.00 37.19 450 ILE A O 1
ATOM 3635 N N . SER A 1 451 ? -2.712 22.293 -0.507 1.00 42.47 451 SER A N 1
ATOM 3636 C CA . SER A 1 451 ? -3.503 21.062 -0.493 1.00 42.47 451 SER A CA 1
ATOM 3637 C C . SER A 1 451 ? -4.568 21.148 0.602 1.00 42.47 451 SER A C 1
ATOM 3639 O O . SER A 1 451 ? -4.252 21.401 1.769 1.00 42.47 451 SER A O 1
ATOM 3641 N N . ASP A 1 452 ? -5.824 20.895 0.231 1.00 44.91 452 ASP A N 1
ATOM 3642 C CA . ASP A 1 452 ? -7.036 20.862 1.068 1.00 44.91 452 ASP A CA 1
ATOM 3643 C C . ASP A 1 452 ? -7.050 19.742 2.146 1.00 44.91 452 ASP A C 1
ATOM 3645 O O . ASP A 1 452 ? -8.091 19.374 2.692 1.00 44.91 452 ASP A O 1
ATOM 3649 N N . ASP A 1 453 ? -5.888 19.214 2.539 1.00 50.03 453 ASP A N 1
ATOM 3650 C CA . ASP A 1 453 ? -5.712 18.050 3.426 1.00 50.03 453 ASP A CA 1
ATOM 3651 C C . ASP A 1 453 ? -6.013 18.318 4.916 1.00 50.03 453 ASP A C 1
ATOM 3653 O O . ASP A 1 453 ? -5.780 17.470 5.783 1.00 50.03 453 ASP A O 1
ATOM 3657 N N . LYS A 1 454 ? -6.533 19.501 5.261 1.00 51.34 454 LYS A N 1
ATOM 3658 C CA . LYS A 1 454 ? -6.628 19.977 6.652 1.00 51.34 454 LYS A CA 1
ATOM 3659 C C . LYS A 1 454 ? -7.748 19.331 7.484 1.00 51.34 454 LYS A C 1
ATOM 3661 O O . LYS A 1 454 ? -7.823 19.591 8.683 1.00 51.34 454 LYS A O 1
ATOM 3666 N N . TRP A 1 455 ? -8.590 18.490 6.880 1.00 51.66 455 TRP A N 1
ATOM 3667 C CA . TRP A 1 455 ? -9.780 17.908 7.523 1.00 51.66 455 TRP A CA 1
ATOM 3668 C C . TRP A 1 455 ? -9.685 16.411 7.846 1.00 51.66 455 TRP A C 1
ATOM 3670 O O . TRP A 1 455 ? -10.593 15.860 8.468 1.00 51.66 455 TRP A O 1
ATOM 3680 N N . LEU A 1 456 ? -8.602 15.731 7.463 1.00 51.25 456 LEU A N 1
ATOM 3681 C CA . LEU A 1 456 ? -8.462 14.289 7.677 1.00 51.25 456 LEU A CA 1
ATOM 3682 C C . LEU A 1 456 ? -7.695 13.987 8.978 1.00 51.25 456 LEU A C 1
ATOM 3684 O O . LEU A 1 456 ? -6.706 14.654 9.276 1.00 51.25 456 LEU A O 1
ATOM 3688 N N . PRO A 1 457 ? -8.086 12.969 9.768 1.00 57.78 457 PRO A N 1
ATOM 3689 C CA . PRO A 1 457 ? -7.324 12.571 10.950 1.00 57.78 457 PRO A CA 1
ATOM 3690 C C . PRO A 1 457 ? -5.860 12.233 10.608 1.00 57.78 457 PRO A C 1
ATOM 3692 O O . PRO A 1 457 ? -5.578 11.597 9.590 1.00 57.78 457 PRO A O 1
ATOM 3695 N N . THR A 1 458 ? -4.926 12.597 11.497 1.00 57.44 458 THR A N 1
ATOM 3696 C CA . THR A 1 458 ? -3.455 12.466 11.371 1.00 57.44 458 THR A CA 1
ATOM 3697 C C . THR A 1 458 ? -2.916 11.169 10.726 1.00 57.44 458 THR A C 1
ATOM 3699 O O . THR A 1 458 ? -1.936 11.260 9.977 1.00 57.44 458 THR A O 1
ATOM 3702 N N . PRO A 1 459 ? -3.478 9.961 10.957 1.00 57.16 459 PRO A N 1
ATOM 3703 C CA . PRO A 1 459 ? -3.014 8.750 10.267 1.00 57.16 459 PRO A CA 1
ATOM 3704 C C . PRO A 1 459 ? -3.321 8.713 8.756 1.00 57.16 459 PRO A C 1
ATOM 3706 O O . PRO A 1 459 ? -2.558 8.099 8.008 1.00 57.16 459 PRO A O 1
ATOM 3709 N N . TYR A 1 460 ? -4.364 9.402 8.280 1.00 53.47 460 TYR A N 1
ATOM 3710 C CA . TYR A 1 460 ? -4.797 9.376 6.874 1.00 53.47 460 TYR A CA 1
ATOM 3711 C C . TYR A 1 460 ? -4.142 10.461 6.010 1.00 53.47 460 TYR A C 1
ATOM 3713 O O . TYR A 1 460 ? -3.881 10.227 4.831 1.00 53.47 460 TYR A O 1
ATOM 3721 N N . ILE A 1 461 ? -3.730 11.587 6.606 1.00 57.97 461 ILE A N 1
ATOM 3722 C CA . ILE A 1 461 ? -2.955 12.637 5.913 1.00 57.97 461 ILE A CA 1
ATOM 3723 C C . ILE A 1 461 ? -1.654 12.062 5.324 1.00 57.97 461 ILE A C 1
ATOM 3725 O O . ILE A 1 461 ? -1.254 12.392 4.208 1.00 57.97 461 ILE A O 1
ATOM 3729 N N . LYS A 1 462 ? -1.001 11.127 6.029 1.00 57.72 462 LYS A N 1
ATOM 3730 C CA . LYS A 1 462 ? 0.230 10.458 5.558 1.00 57.72 462 LYS A CA 1
ATOM 3731 C C . LYS A 1 462 ? -0.018 9.391 4.486 1.00 57.72 462 LYS A C 1
ATOM 3733 O O . LYS A 1 462 ? 0.942 8.921 3.867 1.00 57.72 462 LYS A O 1
ATOM 3738 N N . LEU A 1 463 ? -1.266 8.957 4.302 1.00 55.41 463 LEU A N 1
ATOM 3739 C CA . LEU A 1 463 ? -1.659 7.998 3.268 1.00 55.41 463 LEU A CA 1
ATOM 3740 C C . LEU A 1 463 ? -1.875 8.693 1.920 1.00 55.41 463 LEU A C 1
ATOM 3742 O O . LEU A 1 463 ? -1.443 8.135 0.914 1.00 55.41 463 LEU A O 1
ATOM 3746 N N . ILE A 1 464 ? -2.426 9.911 1.936 1.00 54.78 464 ILE A N 1
ATOM 3747 C CA . ILE A 1 464 ? -2.805 10.697 0.750 1.00 54.78 464 ILE A CA 1
ATOM 3748 C C . ILE A 1 464 ? -1.664 11.607 0.270 1.00 54.78 464 ILE A C 1
ATOM 3750 O O . ILE A 1 464 ? -1.329 11.589 -0.902 1.00 54.78 464 ILE A O 1
ATOM 3754 N N . SER A 1 465 ? -0.924 12.277 1.160 1.00 51.69 465 SER A N 1
ATOM 3755 C CA . SER A 1 465 ? 0.220 13.141 0.768 1.00 51.69 465 SER A CA 1
ATOM 3756 C C . SER A 1 465 ? 1.398 12.420 0.079 1.00 51.69 465 SER A C 1
ATOM 3758 O O . SER A 1 465 ? 2.372 13.050 -0.322 1.00 51.69 465 SER A O 1
ATOM 3760 N N . LYS A 1 466 ? 1.346 11.086 -0.039 1.00 51.66 466 LYS A N 1
ATOM 3761 C CA . LYS A 1 466 ? 2.359 10.250 -0.707 1.00 51.66 466 LYS A CA 1
ATOM 3762 C C . LYS A 1 466 ? 1.818 9.489 -1.915 1.00 51.66 466 LYS A C 1
ATOM 3764 O O . LYS A 1 466 ? 2.529 8.638 -2.449 1.00 51.66 466 LYS A O 1
ATOM 3769 N N . THR A 1 467 ? 0.575 9.736 -2.324 1.00 44.53 467 THR A N 1
ATOM 3770 C CA . THR A 1 467 ? 0.094 9.240 -3.612 1.00 44.53 467 THR A CA 1
ATOM 3771 C C . THR A 1 467 ? 0.730 10.091 -4.707 1.00 44.53 467 THR A C 1
ATOM 3773 O O . THR A 1 467 ? 0.510 11.303 -4.698 1.00 44.53 467 THR A O 1
ATOM 3776 N N . PRO A 1 468 ? 1.515 9.520 -5.640 1.00 43.06 468 PRO A N 1
ATOM 3777 C CA . PRO A 1 468 ? 1.803 10.238 -6.868 1.00 43.06 468 PRO A CA 1
ATOM 3778 C C . PRO A 1 468 ? 0.453 10.483 -7.544 1.00 43.06 468 PRO A C 1
ATOM 3780 O O . PRO A 1 468 ? -0.297 9.541 -7.811 1.00 43.06 468 PRO A O 1
ATOM 3783 N N . ILE A 1 469 ? 0.105 11.755 -7.730 1.00 41.53 469 ILE A N 1
ATOM 3784 C CA . ILE A 1 469 ? -1.018 12.138 -8.578 1.00 41.53 469 ILE A CA 1
ATOM 3785 C C . ILE A 1 469 ? -0.710 11.525 -9.941 1.00 41.53 469 ILE A C 1
ATOM 3787 O O . ILE A 1 469 ? 0.319 11.830 -10.542 1.00 41.53 469 ILE A O 1
ATOM 3791 N N . SER A 1 470 ? -1.566 10.611 -10.398 1.00 39.62 470 SER A N 1
ATOM 3792 C CA . SER A 1 470 ? -1.540 10.174 -11.786 1.00 39.62 470 SER A CA 1
ATOM 3793 C C . SER A 1 470 ? -1.707 11.437 -12.625 1.00 39.62 470 SER A C 1
ATOM 3795 O O . SER A 1 470 ? -2.743 12.095 -12.526 1.00 39.62 470 SER A O 1
ATOM 3797 N N . GLN A 1 471 ? -0.679 11.813 -13.389 1.00 40.62 471 GLN A N 1
ATOM 3798 C CA . GLN A 1 471 ? -0.833 12.781 -14.467 1.00 40.62 471 GLN A CA 1
ATOM 3799 C C . GLN A 1 471 ? -1.815 12.168 -15.471 1.00 40.62 471 GLN A C 1
ATOM 3801 O O . GLN A 1 471 ? -1.440 11.449 -16.392 1.00 40.62 471 GLN A O 1
ATOM 3806 N N . GLN A 1 472 ? -3.106 12.377 -15.236 1.00 40.25 472 GLN A N 1
ATOM 3807 C CA . GLN A 1 472 ? -4.133 12.104 -16.218 1.00 40.25 472 GLN A CA 1
ATOM 3808 C C . GLN A 1 472 ? -4.101 13.235 -17.240 1.00 40.25 472 GLN A C 1
ATOM 3810 O O . GLN A 1 472 ? -4.412 14.378 -16.919 1.00 40.25 472 GLN A O 1
ATOM 3815 N N . GLY A 1 473 ? -3.758 12.878 -18.476 1.00 39.78 473 GLY A N 1
ATOM 3816 C CA . GLY A 1 473 ? -4.087 13.667 -19.656 1.00 39.78 473 GLY A CA 1
ATOM 3817 C C . GLY A 1 473 ? -2.958 14.525 -20.213 1.00 39.78 473 GLY A C 1
ATOM 3818 O O . GLY A 1 473 ? -3.067 15.745 -20.232 1.00 39.78 473 GLY A O 1
ATOM 3819 N N . THR A 1 474 ? -1.945 13.895 -20.803 1.00 32.00 474 THR A N 1
ATOM 3820 C CA . THR A 1 474 ? -1.266 14.475 -21.968 1.00 32.00 474 THR A CA 1
ATOM 3821 C C . THR A 1 474 ? -1.332 13.465 -23.118 1.00 32.00 474 THR A C 1
ATOM 3823 O O . THR A 1 474 ? -0.931 12.311 -22.949 1.00 32.00 474 THR A O 1
ATOM 3826 N N . PRO A 1 475 ? -1.902 13.828 -24.283 1.00 39.41 475 PRO A N 1
ATOM 3827 C CA . PRO A 1 475 ? -1.730 13.039 -25.494 1.00 39.41 475 PRO A CA 1
ATOM 3828 C C . PRO A 1 475 ? -0.243 13.015 -25.846 1.00 39.41 475 PRO A C 1
ATOM 3830 O O . PRO A 1 475 ? 0.460 14.000 -25.620 1.00 39.41 475 PRO A O 1
ATOM 3833 N N . ALA A 1 476 ? 0.214 11.892 -26.397 1.00 33.59 476 ALA A N 1
ATOM 3834 C CA . ALA A 1 476 ? 1.575 11.702 -26.884 1.00 33.59 476 ALA A CA 1
ATOM 3835 C C . ALA A 1 476 ? 2.104 12.954 -27.621 1.00 33.59 476 ALA A C 1
ATOM 3837 O O . ALA A 1 476 ? 1.428 13.435 -28.537 1.00 33.59 476 ALA A O 1
ATOM 3838 N N . PRO A 1 477 ? 3.287 13.485 -27.262 1.00 36.62 477 PRO A N 1
ATOM 3839 C CA . PRO A 1 477 ? 3.874 14.576 -28.014 1.00 36.62 477 PRO A CA 1
ATOM 3840 C C . PRO A 1 477 ? 4.435 14.045 -29.347 1.00 36.62 477 PRO A C 1
ATOM 3842 O O . PRO A 1 477 ? 4.969 12.931 -29.396 1.00 36.62 477 PRO A O 1
ATOM 3845 N N . PRO A 1 478 ? 4.303 14.811 -30.444 1.00 41.44 478 PRO A N 1
ATOM 3846 C CA . PRO A 1 478 ? 4.903 14.471 -31.728 1.00 41.44 478 PRO A CA 1
ATOM 3847 C C . PRO A 1 478 ? 6.440 14.553 -31.642 1.00 41.44 478 PRO A C 1
ATOM 3849 O O . PRO A 1 478 ? 6.979 15.224 -30.759 1.00 41.44 478 PRO A O 1
ATOM 3852 N N . PRO A 1 479 ? 7.169 13.870 -32.541 1.00 40.59 479 PRO A N 1
ATOM 3853 C CA . PRO A 1 479 ? 8.614 13.750 -32.442 1.00 40.59 479 PRO A CA 1
ATOM 3854 C C . PRO A 1 479 ? 9.279 15.074 -32.829 1.00 40.59 479 PRO A C 1
ATOM 3856 O O . PRO A 1 479 ? 9.196 15.500 -33.980 1.00 40.59 479 PRO A O 1
ATOM 3859 N N . GLY A 1 480 ? 9.961 15.699 -31.871 1.00 42.53 480 GLY A N 1
ATOM 3860 C CA . GLY A 1 480 ? 10.822 16.854 -32.113 1.00 42.53 480 GLY A CA 1
ATOM 3861 C C . GLY A 1 480 ? 10.606 17.984 -31.117 1.00 42.53 480 GLY A C 1
ATOM 3862 O O . GLY A 1 480 ? 9.889 18.932 -31.408 1.00 42.53 480 GLY A O 1
ATOM 3863 N N . SER A 1 481 ? 11.273 17.902 -29.968 1.00 32.31 481 SER A N 1
ATOM 3864 C CA . SER A 1 481 ? 11.769 19.083 -29.261 1.00 32.31 481 SER A CA 1
ATOM 3865 C C . SER A 1 481 ? 12.920 18.644 -28.365 1.00 32.31 481 SER A C 1
ATOM 3867 O O . SER A 1 481 ? 12.724 17.854 -27.444 1.00 32.31 481 SER A O 1
ATOM 3869 N N . ASP A 1 482 ? 14.115 19.124 -28.696 1.00 44.38 482 ASP A N 1
ATOM 3870 C CA . ASP A 1 482 ? 15.299 19.099 -27.845 1.00 44.38 482 ASP A CA 1
ATOM 3871 C C . ASP A 1 482 ? 15.021 19.947 -26.597 1.00 44.38 482 ASP A C 1
ATOM 3873 O O . ASP A 1 482 ? 15.163 21.166 -26.623 1.00 44.38 482 ASP A O 1
ATOM 3877 N N . GLU A 1 483 ? 14.633 19.316 -25.496 1.00 38.50 483 GLU A N 1
ATOM 3878 C CA . GLU A 1 483 ? 14.961 19.830 -24.169 1.00 38.50 483 GLU A CA 1
ATOM 3879 C C . GLU A 1 483 ? 15.653 18.692 -23.422 1.00 38.50 483 GLU A C 1
ATOM 3881 O O . GLU A 1 483 ? 15.030 17.737 -22.959 1.00 38.50 483 GLU A O 1
ATOM 3886 N N . GLU A 1 484 ? 16.985 18.759 -23.400 1.00 45.06 484 GLU A N 1
ATOM 3887 C CA . GLU A 1 484 ? 17.829 17.921 -22.560 1.00 45.06 484 GLU A CA 1
ATOM 3888 C C . GLU A 1 484 ? 17.465 18.182 -21.092 1.00 45.06 484 GLU A C 1
ATOM 3890 O O . GLU A 1 484 ? 17.981 19.096 -20.451 1.00 45.06 484 GLU A O 1
ATOM 3895 N N . GLU A 1 485 ? 16.557 17.374 -20.546 1.00 43.47 485 GLU A N 1
ATOM 3896 C CA . GLU A 1 485 ? 16.380 17.262 -19.104 1.00 43.47 485 GLU A CA 1
ATOM 3897 C C . GLU A 1 485 ? 17.689 16.693 -18.535 1.00 43.47 485 GLU A C 1
ATOM 3899 O O . GLU A 1 485 ? 18.061 15.543 -18.782 1.00 43.47 485 GLU A O 1
ATOM 3904 N N . GLU A 1 486 ? 18.444 17.564 -17.865 1.00 49.81 486 GLU A N 1
ATOM 3905 C CA . GLU A 1 486 ? 19.812 17.348 -17.407 1.00 49.81 486 GLU A CA 1
ATOM 3906 C C . GLU A 1 486 ? 19.918 16.066 -16.563 1.00 49.81 486 GLU A C 1
ATOM 3908 O O . GLU A 1 486 ? 19.633 16.036 -15.363 1.00 49.81 486 GLU A O 1
ATOM 3913 N N . VAL A 1 487 ? 20.344 14.975 -17.209 1.00 59.38 487 VAL A N 1
ATOM 3914 C CA . VAL A 1 487 ? 20.622 13.692 -16.560 1.00 59.38 487 VAL A CA 1
ATOM 3915 C C . VAL A 1 487 ? 21.624 13.947 -15.430 1.00 59.38 487 VAL A C 1
ATOM 3917 O O . VAL A 1 487 ? 22.729 14.430 -15.703 1.00 59.38 487 VAL A O 1
ATOM 3920 N N . PRO A 1 488 ? 21.301 13.613 -14.161 1.00 60.09 488 PRO A N 1
ATOM 3921 C CA . PRO A 1 488 ? 22.166 13.921 -13.034 1.00 60.09 488 PRO A CA 1
ATOM 3922 C C . PRO A 1 488 ? 23.585 13.412 -13.276 1.00 60.09 488 PRO A C 1
ATOM 3924 O O . PRO A 1 488 ? 23.819 12.208 -13.408 1.00 60.09 488 PRO A O 1
ATOM 3927 N N . SER A 1 489 ? 24.542 14.344 -13.330 1.00 75.06 489 SER A N 1
ATOM 3928 C CA . SER A 1 489 ? 25.948 14.037 -13.590 1.00 75.06 489 SER A CA 1
ATOM 3929 C C . SER A 1 489 ? 26.420 12.869 -12.722 1.00 75.06 489 SER A C 1
ATOM 3931 O O . SER A 1 489 ? 26.107 12.785 -11.532 1.00 75.06 489 SER A O 1
ATOM 3933 N N . ARG A 1 490 ? 27.237 11.975 -13.288 1.00 68.94 490 ARG A N 1
ATOM 3934 C CA . ARG A 1 490 ? 27.829 10.808 -12.604 1.00 68.94 490 ARG A CA 1
ATOM 3935 C C . ARG A 1 490 ? 28.416 11.144 -11.221 1.00 68.94 490 ARG A C 1
ATOM 3937 O O . ARG A 1 490 ? 28.408 10.301 -10.325 1.00 68.94 490 ARG A O 1
ATOM 3944 N N . GLY A 1 491 ? 28.908 12.371 -11.023 1.00 76.25 491 GLY A N 1
ATOM 3945 C CA . GLY A 1 491 ? 29.392 12.857 -9.726 1.00 76.25 491 GLY A CA 1
ATOM 3946 C C . GLY A 1 491 ? 28.299 13.011 -8.656 1.00 76.25 491 GLY A C 1
ATOM 3947 O O . GLY A 1 491 ? 28.561 12.769 -7.477 1.00 76.25 491 GLY A O 1
ATOM 3948 N N . HIS A 1 492 ? 27.075 13.371 -9.047 1.00 77.69 492 HIS A N 1
ATOM 3949 C CA . HIS A 1 492 ? 25.902 13.452 -8.174 1.00 77.69 492 HIS A CA 1
ATOM 3950 C C . HIS A 1 492 ? 25.469 12.058 -7.698 1.00 77.69 492 HIS A C 1
ATOM 3952 O O . HIS A 1 492 ? 25.426 11.807 -6.493 1.00 77.69 492 HIS A O 1
ATOM 3958 N N . LEU A 1 493 ? 25.295 11.117 -8.632 1.00 81.50 493 LEU A N 1
ATOM 3959 C CA . LEU A 1 493 ? 24.976 9.713 -8.336 1.00 81.50 493 LEU A CA 1
ATOM 3960 C C . LEU A 1 493 ? 26.030 9.055 -7.434 1.00 81.50 493 LEU A C 1
ATOM 3962 O O . LEU A 1 493 ? 25.693 8.358 -6.477 1.00 81.50 493 LEU A O 1
ATOM 3966 N N . LYS A 1 494 ? 27.320 9.326 -7.678 1.00 82.94 494 LYS A N 1
ATOM 3967 C CA . LYS A 1 494 ? 28.414 8.792 -6.854 1.00 82.94 494 LYS A CA 1
ATOM 3968 C C . LYS A 1 494 ? 28.380 9.329 -5.418 1.00 82.94 494 LYS A C 1
ATOM 3970 O O . LYS A 1 494 ? 28.588 8.559 -4.483 1.00 82.94 494 LYS A O 1
ATOM 3975 N N . ARG A 1 495 ? 28.091 10.622 -5.224 1.00 78.31 495 ARG A N 1
ATOM 3976 C CA . ARG A 1 495 ? 27.944 11.216 -3.881 1.00 78.31 495 ARG A CA 1
ATOM 3977 C C . ARG A 1 495 ? 26.745 10.638 -3.137 1.00 78.31 495 ARG A C 1
ATOM 3979 O O . ARG A 1 495 ? 26.875 10.282 -1.970 1.00 78.31 495 ARG A O 1
ATOM 3986 N N . GLN A 1 496 ? 25.613 10.483 -3.814 1.00 78.44 496 GLN A N 1
ATOM 3987 C CA . GLN A 1 496 ? 24.404 9.928 -3.210 1.00 78.44 496 GLN A CA 1
ATOM 3988 C C . GLN A 1 496 ? 24.593 8.457 -2.804 1.00 78.44 496 GLN A C 1
ATOM 3990 O O . GLN A 1 496 ? 24.228 8.072 -1.694 1.00 78.44 496 GLN A O 1
ATOM 3995 N N . ALA A 1 497 ? 25.253 7.656 -3.646 1.00 78.88 497 ALA A N 1
ATOM 3996 C CA . ALA A 1 497 ? 25.609 6.278 -3.316 1.00 78.88 497 ALA A CA 1
ATOM 3997 C C . ALA A 1 497 ? 26.569 6.194 -2.114 1.00 78.88 497 ALA A C 1
ATOM 3999 O O . ALA A 1 497 ? 26.369 5.360 -1.230 1.00 78.88 497 ALA A O 1
ATOM 4000 N N . GLN A 1 498 ? 27.564 7.085 -2.030 1.00 81.94 498 GLN A N 1
ATOM 4001 C CA . GLN A 1 498 ? 28.499 7.126 -0.901 1.00 81.94 498 GLN A CA 1
ATOM 4002 C C . GLN A 1 498 ? 27.789 7.461 0.419 1.00 81.94 498 GLN A C 1
ATOM 4004 O O . GLN A 1 498 ? 28.020 6.790 1.420 1.00 81.94 498 GLN A O 1
ATOM 4009 N N . ILE A 1 499 ? 26.854 8.418 0.411 1.00 81.81 499 ILE A N 1
ATOM 4010 C CA . ILE A 1 499 ? 26.055 8.779 1.596 1.00 81.81 499 ILE A CA 1
ATOM 4011 C C . ILE A 1 499 ? 25.247 7.574 2.106 1.00 81.81 499 ILE A C 1
ATOM 4013 O O . ILE A 1 499 ? 25.164 7.341 3.314 1.00 81.81 499 ILE A O 1
ATOM 4017 N N . VAL A 1 500 ? 24.681 6.769 1.201 1.00 80.44 500 VAL A N 1
ATOM 4018 C CA . VAL A 1 500 ? 23.933 5.552 1.560 1.00 80.44 500 VAL A CA 1
ATOM 4019 C C . VAL A 1 500 ? 24.852 4.476 2.150 1.00 80.44 500 VAL A C 1
ATOM 4021 O O . VAL A 1 500 ? 24.485 3.820 3.131 1.00 80.44 500 VAL A O 1
ATOM 4024 N N . VAL A 1 501 ? 26.055 4.301 1.595 1.00 80.31 501 VAL A N 1
ATOM 4025 C CA . VAL A 1 501 ? 27.063 3.359 2.113 1.00 80.31 501 VAL A CA 1
ATOM 4026 C C . VAL A 1 501 ? 27.555 3.788 3.498 1.00 80.31 501 VAL A C 1
ATOM 4028 O O . VAL A 1 501 ? 27.589 2.962 4.414 1.00 80.31 501 VAL A O 1
ATOM 4031 N N . ASP A 1 502 ? 27.837 5.075 3.693 1.00 75.12 502 ASP A N 1
ATOM 4032 C CA . ASP A 1 502 ? 28.300 5.633 4.968 1.00 75.12 502 ASP A CA 1
ATOM 4033 C C . ASP A 1 502 ? 27.212 5.560 6.054 1.00 75.12 502 ASP A C 1
ATOM 4035 O O . ASP A 1 502 ? 27.489 5.251 7.216 1.00 75.12 502 ASP A O 1
ATOM 4039 N N . ALA A 1 503 ? 25.942 5.752 5.685 1.00 71.31 503 ALA A N 1
ATOM 4040 C CA . ALA A 1 503 ? 24.814 5.567 6.596 1.00 71.31 503 ALA A CA 1
ATOM 4041 C C . ALA A 1 503 ? 24.635 4.096 7.022 1.00 71.31 503 ALA A C 1
ATOM 4043 O O . ALA A 1 503 ? 24.236 3.815 8.159 1.00 71.31 503 ALA A O 1
ATOM 4044 N N . ARG A 1 504 ? 24.947 3.140 6.134 1.00 66.31 504 ARG A N 1
ATOM 4045 C CA . ARG A 1 504 ? 24.909 1.700 6.442 1.00 66.31 504 ARG A CA 1
ATOM 4046 C C . ARG A 1 504 ? 26.115 1.231 7.254 1.00 66.31 504 ARG A C 1
ATOM 4048 O O . ARG A 1 504 ? 25.945 0.345 8.093 1.00 66.31 504 ARG A O 1
ATOM 4055 N N . SER A 1 505 ? 27.300 1.806 7.051 1.00 65.94 505 SER A N 1
ATOM 4056 C CA . SER A 1 505 ? 28.511 1.417 7.789 1.00 65.94 505 SER A CA 1
ATOM 4057 C C . SER A 1 505 ? 28.434 1.816 9.269 1.00 65.94 505 SER A C 1
ATOM 4059 O O . SER A 1 505 ? 28.805 1.027 10.139 1.00 65.94 505 SER A O 1
ATOM 4061 N N . ARG A 1 506 ? 27.818 2.966 9.584 1.00 61.72 506 ARG A N 1
ATOM 4062 C CA . ARG A 1 506 ? 27.616 3.441 10.968 1.00 61.72 506 ARG A CA 1
ATOM 4063 C C . ARG A 1 506 ? 26.725 2.534 11.825 1.00 61.72 506 ARG A C 1
ATOM 4065 O O . ARG A 1 506 ? 26.859 2.536 13.044 1.00 61.72 506 ARG A O 1
ATOM 4072 N N . ARG A 1 507 ? 25.849 1.720 11.221 1.00 57.75 507 ARG A N 1
ATOM 4073 C CA . ARG A 1 507 ? 24.949 0.814 11.965 1.00 57.75 507 ARG A CA 1
ATOM 4074 C C . ARG A 1 507 ? 25.597 -0.503 12.407 1.00 57.75 507 ARG A C 1
ATOM 4076 O O . ARG A 1 507 ? 24.996 -1.206 13.211 1.00 57.75 507 ARG A O 1
ATOM 4083 N N . LYS A 1 508 ? 26.796 -0.857 11.926 1.00 54.06 508 LYS A N 1
ATOM 4084 C CA . LYS A 1 508 ? 27.422 -2.160 12.233 1.00 54.06 508 LYS A CA 1
ATOM 4085 C C . LYS A 1 508 ? 28.305 -2.194 13.493 1.00 54.06 508 LYS A C 1
ATOM 4087 O O . LYS A 1 508 ? 28.702 -3.283 13.889 1.00 54.06 508 LYS A O 1
ATOM 4092 N N . ASN A 1 509 ? 28.562 -1.063 14.160 1.00 46.72 509 ASN A N 1
ATOM 4093 C CA . ASN A 1 509 ? 29.512 -0.999 15.288 1.00 46.72 509 ASN A CA 1
ATOM 4094 C C . ASN A 1 509 ? 28.892 -0.888 16.695 1.00 46.72 509 ASN A C 1
ATOM 4096 O O . ASN A 1 509 ? 29.627 -0.715 17.663 1.00 46.72 509 ASN A O 1
ATOM 4100 N N . ILE A 1 510 ? 27.576 -1.046 16.862 1.00 48.12 510 ILE A N 1
ATOM 4101 C CA . ILE A 1 510 ? 26.962 -1.082 18.202 1.00 48.12 510 ILE A CA 1
ATOM 4102 C C . ILE A 1 510 ? 26.874 -2.544 18.667 1.00 48.12 510 ILE A C 1
ATOM 4104 O O . ILE A 1 510 ? 25.838 -3.195 18.551 1.00 48.12 510 ILE A O 1
ATOM 4108 N N . LYS A 1 511 ? 27.988 -3.085 19.178 1.00 44.97 511 LYS A N 1
ATOM 4109 C CA . LYS A 1 511 ? 27.971 -4.299 20.010 1.00 44.97 511 LYS A CA 1
ATOM 4110 C C . LYS A 1 511 ? 27.424 -3.916 21.390 1.00 44.97 511 LYS A C 1
ATOM 4112 O O . LYS A 1 511 ? 28.150 -3.352 22.203 1.00 44.97 511 LYS A O 1
ATOM 4117 N N . MET A 1 512 ? 26.152 -4.220 21.647 1.00 41.22 512 MET A N 1
ATOM 4118 C CA . MET A 1 512 ? 25.577 -4.214 22.997 1.00 41.22 512 MET A CA 1
ATOM 4119 C C . MET A 1 512 ? 26.326 -5.229 23.871 1.00 41.22 512 MET A C 1
ATOM 4121 O O . MET A 1 512 ? 26.242 -6.433 23.632 1.00 41.22 512 MET A O 1
ATOM 4125 N N . GLN A 1 513 ? 27.054 -4.751 24.879 1.00 43.78 513 GLN A N 1
ATOM 4126 C CA . GLN A 1 513 ? 27.522 -5.594 25.977 1.00 43.78 513 GLN A CA 1
ATOM 4127 C C . GLN A 1 513 ? 26.360 -5.809 26.955 1.00 43.78 513 GLN A C 1
ATOM 4129 O O . GLN A 1 513 ? 25.802 -4.852 27.485 1.00 43.78 513 GLN A O 1
ATOM 4134 N N . LEU A 1 514 ? 25.980 -7.070 27.167 1.00 43.69 514 LEU A N 1
ATOM 4135 C CA . LEU A 1 514 ? 25.044 -7.483 28.215 1.00 43.69 514 LEU A CA 1
ATOM 4136 C C . LEU A 1 514 ? 25.771 -7.515 29.573 1.00 43.69 514 LEU A C 1
ATOM 4138 O O . LEU A 1 514 ? 26.888 -8.039 29.632 1.00 43.69 514 LEU A O 1
ATOM 4142 N N . PRO A 1 515 ? 25.168 -7.013 30.667 1.00 49.94 515 PRO A N 1
ATOM 4143 C CA . PRO A 1 515 ? 25.784 -7.071 31.985 1.00 49.94 515 PRO A CA 1
ATOM 4144 C C . PRO A 1 515 ? 25.667 -8.483 32.576 1.00 49.94 515 PRO A C 1
ATOM 4146 O O . PRO A 1 515 ? 24.620 -9.131 32.501 1.00 49.94 515 PRO A O 1
ATOM 4149 N N . LYS A 1 516 ? 26.767 -8.962 33.166 1.00 50.59 516 LYS A N 1
ATOM 4150 C CA . LYS A 1 516 ? 26.819 -10.212 33.934 1.00 50.59 516 LYS A CA 1
ATOM 4151 C C . LYS A 1 516 ? 26.051 -10.034 35.246 1.00 50.59 516 LYS A C 1
ATOM 4153 O O . LYS A 1 516 ? 26.257 -9.046 35.944 1.00 50.59 516 LYS A O 1
ATOM 4158 N N . ARG A 1 517 ? 25.183 -10.999 35.558 1.00 43.81 517 ARG A N 1
ATOM 4159 C CA . ARG A 1 517 ? 24.504 -11.123 36.854 1.00 43.81 517 ARG A CA 1
ATOM 4160 C C . ARG A 1 517 ? 25.524 -11.464 37.949 1.00 43.81 517 ARG A C 1
ATOM 4162 O O . ARG A 1 517 ? 26.346 -12.356 37.732 1.00 43.81 517 ARG A O 1
ATOM 4169 N N . LEU A 1 518 ? 25.419 -10.776 39.083 1.00 48.22 518 LEU A N 1
ATOM 4170 C CA . LEU A 1 518 ? 25.812 -11.245 40.413 1.00 48.22 518 LEU A CA 1
ATOM 4171 C C . LEU A 1 518 ? 24.536 -11.401 41.235 1.00 48.22 518 LEU A C 1
ATOM 4173 O O . LEU A 1 518 ? 23.644 -10.536 41.054 1.00 48.22 518 LEU A O 1
#

InterPro domains:
  IPR033192 Outer dynein arm-docking complex subunit 3 [PTHR46518] (10-515)

Sequence (518 aa):
MYEIVSLPHKGQRKALFEDCEAERKANIEEISKLKKENTDLVTSLHEYSSSTAKLDIQKRKIEFLIGPIENKEGGEVHELLDLQLIDKSKQLDLLRYHIKERRNHLSKLGKKYQILLSEQAKRDAILKVDVPVKKTVCEIQNSIHAVEVQLREAEHIKSRYQSIRNSLSDDAAKFESKIKKIEEDLQAQKTEIHNLQQILQIAVKMKNSARRVLVLEEREAVSSAKQRETQLDEGRRLVTARKAELESLEKKIYQSGKLTARPEPEGAEEITNQLDNDKSESTICPLNDLEKSFETLKAATGAPTAEKTLEKFSVQRDTLNRLEALRAKAETQKEKLEKKIERRAAELEYQKYAQVKDIEKTSGEAERNNKLLQELHQRTKIYKESTNQSNAMILTILAGLRKLYMHINPTGIIYEEPLVILENIKKESEKLIHSCRGPAEHLSTKDENISDDKWLPTPYIKLISKTPISQQGTPAPPPGSDEEEEVPSRGHLKRQAQIVVDARSRRKNIKMQLPKRL